Protein AF-A0A3D6A850-F1 (afdb_monomer_lite)

Structure (mmCIF, N/CA/C/O backbone):
data_AF-A0A3D6A850-F1
#
_entry.id   AF-A0A3D6A850-F1
#
loop_
_atom_site.group_PDB
_atom_site.id
_atom_site.type_symbol
_atom_site.label_atom_id
_atom_site.label_alt_id
_atom_site.label_comp_id
_atom_site.label_asym_id
_atom_site.label_entity_id
_atom_site.label_seq_id
_atom_site.pdbx_PDB_ins_code
_atom_site.Cartn_x
_atom_site.Cartn_y
_atom_site.Cartn_z
_atom_site.occupancy
_atom_site.B_iso_or_equiv
_atom_site.auth_seq_id
_atom_site.auth_comp_id
_atom_site.auth_asym_id
_atom_site.auth_atom_id
_atom_site.pdbx_PDB_model_num
ATOM 1 N N . MET A 1 1 ? -71.468 71.130 57.118 1.00 40.91 1 MET A N 1
ATOM 2 C CA . MET A 1 1 ? -71.786 72.558 57.308 1.00 40.91 1 MET A CA 1
ATOM 3 C C . MET A 1 1 ? -70.492 73.243 57.674 1.00 40.91 1 MET A C 1
ATOM 5 O O . MET A 1 1 ? -69.907 72.878 58.685 1.00 40.91 1 MET A O 1
ATOM 9 N N . GLY A 1 2 ? -69.996 74.120 56.802 1.00 54.16 2 GLY A N 1
ATOM 10 C CA . GLY A 1 2 ? -68.868 74.976 57.142 1.00 54.16 2 GLY A CA 1
ATOM 11 C C . GLY A 1 2 ? -69.308 75.897 58.269 1.00 54.16 2 GLY A C 1
ATOM 12 O O . GLY A 1 2 ? -70.121 76.786 58.049 1.00 54.16 2 GLY A O 1
ATOM 13 N N . SER A 1 3 ? -68.825 75.618 59.473 1.00 42.59 3 SER A N 1
ATOM 14 C CA . SER A 1 3 ? -68.778 76.588 60.554 1.00 42.59 3 SER A CA 1
ATOM 15 C C . SER A 1 3 ? -67.308 76.850 60.793 1.00 42.59 3 SER A C 1
ATOM 17 O O . SER A 1 3 ? -66.610 76.104 61.473 1.00 42.59 3 SER A O 1
ATOM 19 N N . GLU A 1 4 ? -66.869 77.884 60.104 1.00 50.19 4 GLU A N 1
ATOM 20 C CA . GLU A 1 4 ? -65.654 78.641 60.294 1.00 50.19 4 GLU A CA 1
ATOM 21 C C . GLU A 1 4 ? -65.335 78.807 61.790 1.00 50.19 4 GLU A C 1
ATOM 23 O O . GLU A 1 4 ? -65.979 79.561 62.517 1.00 50.19 4 GLU A O 1
ATOM 28 N N . LEU A 1 5 ? -64.340 78.052 62.262 1.00 45.56 5 LEU A N 1
ATOM 29 C CA . LEU A 1 5 ? -63.676 78.297 63.537 1.00 45.56 5 LEU A CA 1
ATOM 30 C C . LEU A 1 5 ? -62.722 79.470 63.319 1.00 45.56 5 LEU A C 1
ATOM 32 O O . LEU A 1 5 ? -61.530 79.315 63.061 1.00 45.56 5 LEU A O 1
ATOM 36 N N . GLN A 1 6 ? -63.309 80.664 63.370 1.00 40.97 6 GLN A N 1
ATOM 37 C CA . GLN A 1 6 ? -62.588 81.911 63.522 1.00 40.97 6 GLN A CA 1
ATOM 38 C C . GLN A 1 6 ? -61.826 81.883 64.847 1.00 40.97 6 GLN A C 1
ATOM 40 O O . GLN A 1 6 ? -62.391 81.914 65.939 1.00 40.97 6 GLN A O 1
ATOM 45 N N . LEU A 1 7 ? -60.513 81.786 64.674 1.00 53.72 7 LEU A N 1
ATOM 46 C CA . LEU A 1 7 ? -59.423 82.145 65.565 1.00 53.72 7 LEU A CA 1
ATOM 47 C C . LEU A 1 7 ? -59.835 83.166 66.646 1.00 53.72 7 LEU A C 1
ATOM 49 O O . LEU A 1 7 ? -59.805 84.375 66.431 1.00 53.72 7 LEU A O 1
ATOM 53 N N . THR A 1 8 ? -60.166 82.676 67.838 1.00 43.88 8 THR A N 1
ATOM 54 C CA . THR A 1 8 ? -60.200 83.476 69.063 1.00 43.88 8 THR A CA 1
ATOM 55 C C . THR A 1 8 ? -59.320 82.789 70.094 1.00 43.88 8 THR A C 1
ATOM 57 O O . THR A 1 8 ? -59.530 81.624 70.422 1.00 43.88 8 THR A O 1
ATOM 60 N N . GLY A 1 9 ? -58.289 83.492 70.563 1.00 50.06 9 GLY A N 1
ATOM 61 C CA . GLY A 1 9 ? -57.460 83.004 71.664 1.00 50.06 9 GLY A CA 1
ATOM 62 C C . GLY A 1 9 ? -55.952 83.000 71.432 1.00 50.06 9 GLY A C 1
ATOM 63 O O . GLY A 1 9 ? -55.290 82.070 71.867 1.00 50.06 9 GLY A O 1
ATOM 64 N N . LEU A 1 10 ? -55.371 84.066 70.873 1.00 49.66 10 LEU A N 1
ATOM 65 C CA . LEU A 1 10 ? -53.945 84.389 71.082 1.00 49.66 10 LEU A CA 1
ATOM 66 C C . LEU A 1 10 ? -53.674 84.972 72.496 1.00 49.66 10 LEU A C 1
ATOM 68 O O . LEU A 1 10 ? -52.714 85.709 72.694 1.00 49.66 10 LEU A O 1
ATOM 72 N N . ALA A 1 11 ? -54.526 84.679 73.487 1.00 50.66 11 ALA A N 1
ATOM 73 C CA . ALA A 1 11 ? -54.488 85.306 74.813 1.00 50.66 11 ALA A CA 1
ATOM 74 C C . ALA A 1 11 ? -54.869 84.366 75.979 1.00 50.66 11 ALA A C 1
ATOM 76 O O . ALA A 1 11 ? -55.307 84.828 77.028 1.00 50.66 11 ALA A O 1
ATOM 77 N N . SER A 1 12 ? -54.701 83.051 75.823 1.00 51.03 12 SER A N 1
ATOM 78 C CA . SER A 1 12 ? -54.750 82.102 76.942 1.00 51.03 12 SER A CA 1
ATOM 79 C C . SER A 1 12 ? -53.664 81.058 76.717 1.00 51.03 12 SER A C 1
ATOM 81 O O . SER A 1 12 ? -53.627 80.452 75.649 1.00 51.03 12 SER A O 1
ATOM 83 N N . GLY A 1 13 ? -52.748 80.898 77.677 1.00 58.28 13 GLY A N 1
ATOM 84 C CA . GLY A 1 13 ? -51.623 79.954 77.645 1.00 58.28 13 GLY A CA 1
ATOM 85 C C . GLY A 1 13 ? -52.066 78.494 77.739 1.00 58.28 13 GLY A C 1
ATOM 86 O O . GLY A 1 13 ? -51.650 77.776 78.642 1.00 58.28 13 GLY A O 1
ATOM 87 N N . PHE A 1 14 ? -52.951 78.083 76.837 1.00 64.94 14 PHE A N 1
ATOM 88 C CA . PHE A 1 14 ? -53.458 76.732 76.715 1.00 64.94 14 PHE A CA 1
ATOM 89 C C . PHE A 1 14 ? -52.619 75.997 75.671 1.00 64.94 14 PHE A C 1
ATOM 91 O O . PHE A 1 14 ? -52.611 76.355 74.493 1.00 64.94 14 PHE A O 1
ATOM 98 N N . ASP A 1 15 ? -51.870 75.003 76.133 1.00 70.75 15 ASP A N 1
ATOM 99 C CA . ASP A 1 15 ? -51.063 74.140 75.283 1.00 70.75 15 ASP A CA 1
ATOM 100 C C . ASP A 1 15 ? -51.989 73.178 74.523 1.00 70.75 15 ASP A C 1
ATOM 102 O O . ASP A 1 15 ? -52.638 72.317 75.116 1.00 70.75 15 ASP A O 1
ATOM 106 N N . TRP A 1 16 ? -52.106 73.369 73.208 1.00 73.44 16 TRP A N 1
ATOM 107 C CA . TRP A 1 16 ? -52.966 72.559 72.340 1.00 73.44 16 TRP A CA 1
ATOM 108 C C . TRP A 1 16 ? -52.293 71.267 71.867 1.00 73.44 16 TRP A C 1
ATOM 110 O O . TRP A 1 16 ? -52.997 70.380 71.382 1.00 73.44 16 TRP A O 1
ATOM 120 N N . ALA A 1 17 ? -50.969 71.130 72.022 1.00 76.69 17 ALA A N 1
ATOM 121 C CA . ALA A 1 17 ? -50.258 69.917 71.619 1.00 76.69 17 ALA A CA 1
ATOM 122 C C . ALA A 1 17 ? -50.795 68.663 72.346 1.00 76.69 17 ALA A C 1
ATOM 124 O O . ALA A 1 17 ? -51.176 67.721 71.653 1.00 76.69 17 ALA A O 1
ATOM 125 N N . PRO A 1 18 ? -51.018 68.673 73.680 1.00 80.19 18 PRO A N 1
ATOM 126 C CA . PRO A 1 18 ? -51.623 67.543 74.390 1.00 80.19 18 PRO A CA 1
ATOM 127 C C . PRO A 1 18 ? -53.020 67.137 73.897 1.00 80.19 18 PRO A C 1
ATOM 129 O O . PRO A 1 18 ? -53.372 65.962 73.954 1.00 80.19 18 PRO A O 1
ATOM 132 N N . VAL A 1 19 ? -53.840 68.084 73.428 1.00 79.00 19 VAL A N 1
ATOM 133 C CA . VAL A 1 19 ? -55.208 67.798 72.954 1.00 79.00 19 VAL A CA 1
ATOM 134 C C . VAL A 1 19 ? -55.189 67.215 71.542 1.00 79.00 19 VAL A C 1
ATOM 136 O O . VAL A 1 19 ? -55.928 66.276 71.248 1.00 79.00 19 VAL A O 1
ATOM 139 N N . VAL A 1 20 ? -54.329 67.743 70.669 1.00 82.12 20 VAL A N 1
ATOM 140 C CA . VAL A 1 20 ? -54.124 67.192 69.323 1.00 82.12 20 VAL A CA 1
ATOM 141 C C . VAL A 1 20 ? -53.531 65.786 69.411 1.00 82.12 20 VAL A C 1
ATOM 143 O O . VAL A 1 20 ? -54.023 64.888 68.731 1.00 82.12 20 VAL A O 1
ATOM 146 N N . ASP A 1 21 ? -52.568 65.561 70.307 1.00 83.81 21 ASP A N 1
ATOM 147 C CA . ASP A 1 21 ? -51.996 64.235 70.555 1.00 83.81 21 ASP A CA 1
ATOM 148 C C . ASP A 1 21 ? -53.063 63.236 71.031 1.00 83.81 21 ASP A C 1
ATOM 150 O O . ASP A 1 21 ? -53.112 62.108 70.544 1.00 83.81 21 ASP A O 1
ATOM 154 N N . GLN A 1 22 ? -53.984 63.653 71.909 1.00 82.56 22 GLN A N 1
ATOM 155 C CA . GLN A 1 22 ? -55.111 62.815 72.343 1.00 82.56 22 GLN A CA 1
ATOM 156 C C . GLN A 1 22 ? -56.086 62.471 71.205 1.00 82.56 22 GLN A C 1
ATOM 158 O O . GLN A 1 22 ? -56.602 61.354 71.164 1.00 82.56 22 GLN A O 1
ATOM 163 N N . LEU A 1 23 ? -56.348 63.397 70.275 1.00 83.00 23 LEU A N 1
ATOM 164 C CA . LEU A 1 23 ? -57.218 63.144 69.119 1.00 83.00 23 LEU A CA 1
ATOM 165 C C . LEU A 1 23 ? -56.556 62.224 68.091 1.00 83.00 23 LEU A C 1
ATOM 167 O O . LEU A 1 23 ? -57.212 61.309 67.595 1.00 83.00 23 LEU A O 1
ATOM 171 N N . ILE A 1 24 ? -55.262 62.421 67.820 1.00 83.81 24 ILE A N 1
ATOM 172 C CA . ILE A 1 24 ? -54.478 61.526 66.959 1.00 83.81 24 ILE A CA 1
ATOM 173 C C . ILE A 1 24 ? -54.435 60.120 67.569 1.00 83.81 24 ILE A C 1
ATOM 175 O O . ILE A 1 24 ? -54.598 59.135 66.852 1.00 83.81 24 ILE A O 1
ATOM 179 N N . GLU A 1 25 ? -54.266 60.003 68.887 1.00 86.06 25 GLU A N 1
ATOM 180 C CA . GLU A 1 25 ? -54.277 58.708 69.573 1.00 86.06 25 GLU A CA 1
ATOM 181 C C . GLU A 1 25 ? -55.655 58.028 69.503 1.00 86.06 25 GLU A C 1
ATOM 183 O O . GLU A 1 25 ? -55.746 56.825 69.252 1.00 86.06 25 GLU A O 1
ATOM 188 N N . LEU A 1 26 ? -56.746 58.790 69.635 1.00 85.50 26 LEU A N 1
ATOM 189 C CA . LEU A 1 26 ? -58.104 58.264 69.473 1.00 85.50 26 LEU A CA 1
ATOM 190 C C . LEU A 1 26 ? -58.370 57.793 68.034 1.00 85.50 26 LEU A C 1
ATOM 192 O O . LEU A 1 26 ? -58.963 56.732 67.826 1.00 85.50 26 LEU A O 1
ATOM 196 N N . GLU A 1 27 ? -57.900 58.545 67.037 1.00 84.81 27 GLU A N 1
ATOM 197 C CA . GLU A 1 27 ? -58.012 58.182 65.621 1.00 84.81 27 GLU A CA 1
ATOM 198 C C . GLU A 1 27 ? -57.151 56.953 65.266 1.00 84.81 27 GLU A C 1
ATOM 200 O O . GLU A 1 27 ? -57.485 56.205 64.346 1.00 84.81 27 GLU A O 1
ATOM 205 N N . ARG A 1 28 ? -56.099 56.665 66.047 1.00 91.00 28 ARG A N 1
ATOM 206 C CA . ARG A 1 28 ? -55.267 55.453 65.927 1.00 91.00 28 ARG A CA 1
ATOM 207 C C . ARG A 1 28 ? -55.873 54.200 66.558 1.00 91.00 28 ARG A C 1
ATOM 209 O O . ARG A 1 28 ? -55.383 53.105 66.284 1.00 91.00 28 ARG A O 1
ATOM 216 N N . VAL A 1 29 ? -56.955 54.287 67.336 1.00 90.69 29 VAL A N 1
ATOM 217 C CA . VAL A 1 29 ? -57.593 53.109 67.967 1.00 90.69 29 VAL A CA 1
ATOM 218 C C . VAL A 1 29 ? -57.941 51.995 66.958 1.00 90.69 29 VAL A C 1
ATOM 220 O O . VAL A 1 29 ? -57.603 50.834 67.218 1.00 90.69 29 VAL A O 1
ATOM 223 N N . PRO A 1 30 ? -58.552 52.274 65.787 1.00 90.31 30 PRO A N 1
ATOM 224 C CA . PRO A 1 30 ? -58.810 51.249 64.775 1.00 90.31 30 PRO A CA 1
ATOM 225 C C . PRO A 1 30 ? -57.525 50.654 64.185 1.00 90.31 30 PRO A C 1
ATOM 227 O O . PRO A 1 30 ? -57.480 49.453 63.919 1.00 90.31 30 PRO A O 1
ATOM 230 N N . GLN A 1 31 ? -56.476 51.467 64.012 1.00 90.75 31 GLN A N 1
ATOM 231 C CA . GLN A 1 31 ? -55.170 51.014 63.530 1.00 90.75 31 GLN A CA 1
ATOM 232 C C . GLN A 1 31 ? -54.513 50.066 64.541 1.00 90.75 31 GLN A C 1
ATOM 234 O O . GLN A 1 31 ? -54.082 48.978 64.167 1.00 90.75 31 GLN A O 1
ATOM 239 N N . ASN A 1 32 ? -54.520 50.424 65.827 1.00 91.69 32 ASN A N 1
ATOM 240 C CA . ASN A 1 32 ? -54.008 49.584 66.909 1.00 91.69 32 ASN A CA 1
ATOM 241 C C . ASN A 1 32 ? -54.786 48.261 67.015 1.00 91.69 32 ASN A C 1
ATOM 243 O O . ASN A 1 32 ? -54.182 47.205 67.204 1.00 91.69 32 ASN A O 1
ATOM 247 N N . ARG A 1 33 ? -56.112 48.279 66.805 1.00 94.75 33 ARG A N 1
ATOM 248 C CA . ARG A 1 33 ? -56.927 47.052 66.728 1.00 94.75 33 ARG A CA 1
ATOM 249 C C . ARG A 1 33 ? -56.494 46.148 65.572 1.00 94.75 33 ARG A C 1
ATOM 251 O O . ARG A 1 33 ? -56.332 44.951 65.786 1.00 94.75 33 ARG A O 1
ATOM 258 N N . LEU A 1 34 ? -56.290 46.703 64.374 1.00 95.25 34 LEU A N 1
ATOM 259 C CA . LEU A 1 34 ? -55.830 45.937 63.210 1.00 95.25 34 LEU A CA 1
ATOM 260 C C . LEU A 1 34 ? -54.414 45.379 63.409 1.00 95.25 34 LEU A C 1
ATOM 262 O O . LEU A 1 34 ? -54.156 44.245 63.017 1.00 95.25 34 LEU A O 1
ATOM 266 N N . ILE A 1 35 ? -53.511 46.125 64.057 1.00 94.31 35 ILE A N 1
ATOM 267 C CA . ILE A 1 35 ? -52.168 45.638 64.418 1.00 94.31 35 ILE A CA 1
ATOM 268 C C . ILE A 1 35 ? -52.270 44.461 65.400 1.00 94.31 35 ILE A C 1
ATOM 270 O O . ILE A 1 35 ? -51.630 43.434 65.186 1.00 94.31 35 ILE A O 1
ATOM 274 N N . ALA A 1 36 ? -53.123 44.556 66.423 1.00 94.69 36 ALA A N 1
ATOM 275 C CA . ALA A 1 36 ? -53.349 43.467 67.375 1.00 94.69 36 ALA A CA 1
ATOM 276 C C . ALA A 1 36 ? -54.041 42.242 66.739 1.00 94.69 36 ALA A C 1
ATOM 278 O O . ALA A 1 36 ? -53.776 41.099 67.114 1.00 94.69 36 ALA A O 1
ATOM 279 N N . GLU A 1 37 ? -54.943 42.444 65.774 1.00 95.44 37 GLU A N 1
ATOM 280 C CA . GLU A 1 37 ? -55.523 41.357 64.974 1.00 95.44 37 GLU A CA 1
ATOM 281 C C . GLU A 1 37 ? -54.482 40.697 64.071 1.00 95.44 37 GLU A C 1
ATOM 283 O O . GLU A 1 37 ? -54.436 39.470 64.007 1.00 95.44 37 GLU A O 1
ATOM 288 N N . LYS A 1 38 ? -53.619 41.490 63.428 1.00 95.94 38 LYS A N 1
ATOM 289 C CA . LYS A 1 38 ? -52.502 40.987 62.628 1.00 95.94 38 LYS A CA 1
ATOM 290 C C . LYS A 1 38 ? -51.571 40.127 63.479 1.00 95.94 38 LYS A C 1
ATOM 292 O O . LYS A 1 38 ? -51.321 38.992 63.095 1.00 95.94 38 LYS A O 1
ATOM 297 N N . GLN A 1 39 ? -51.148 40.618 64.643 1.00 96.12 39 GLN A N 1
ATOM 298 C CA . GLN A 1 39 ? -50.286 39.866 65.554 1.00 96.12 39 GLN A CA 1
ATOM 299 C C . GLN A 1 39 ? -50.937 38.541 65.984 1.00 96.12 39 GLN A C 1
ATOM 301 O O . GLN A 1 39 ? -50.320 37.488 65.865 1.00 96.12 39 GLN A O 1
ATOM 306 N N . ARG A 1 40 ? -52.217 38.557 66.388 1.00 96.50 40 ARG A N 1
ATOM 307 C CA . ARG A 1 40 ? -52.945 37.318 66.726 1.00 96.50 40 ARG A CA 1
ATOM 308 C C . ARG A 1 40 ? -53.062 36.352 65.548 1.00 96.50 40 ARG A C 1
ATOM 310 O O . ARG A 1 40 ? -53.097 35.143 65.754 1.00 96.50 40 ARG A O 1
ATOM 317 N N . ASN A 1 41 ? -53.185 36.857 64.323 1.00 96.44 41 ASN A N 1
ATOM 318 C CA . ASN A 1 41 ? -53.214 36.012 63.132 1.00 96.44 41 ASN A CA 1
ATOM 319 C C . ASN A 1 41 ? -51.824 35.446 62.805 1.00 96.44 41 ASN A C 1
ATOM 321 O O . ASN A 1 41 ? -51.748 34.286 62.421 1.00 96.44 41 ASN A O 1
ATOM 325 N N . GLU A 1 42 ? -50.744 36.208 62.994 1.00 95.88 42 GLU A N 1
ATOM 326 C CA . GLU A 1 42 ? -49.362 35.727 62.840 1.00 95.88 42 GLU A CA 1
ATOM 327 C C . GLU A 1 42 ? -49.026 34.631 63.865 1.00 95.88 42 GLU A C 1
ATOM 329 O O . GLU A 1 42 ? -48.483 33.595 63.488 1.00 95.88 42 GLU A O 1
ATOM 334 N N . GLU A 1 43 ? -49.435 34.797 65.127 1.00 96.38 43 GLU A N 1
ATOM 335 C CA . GLU A 1 43 ? -49.321 33.761 66.168 1.00 96.38 43 GLU A CA 1
ATOM 336 C C . GLU A 1 43 ? -50.081 32.484 65.768 1.00 96.38 43 GLU A C 1
ATOM 338 O O . GLU A 1 43 ? -49.517 31.392 65.782 1.00 96.38 43 GLU A O 1
ATOM 343 N N . LYS A 1 44 ? -51.331 32.618 65.297 1.00 96.00 44 LYS A N 1
ATOM 344 C CA . LYS A 1 44 ? -52.118 31.478 64.793 1.00 96.00 44 LYS A CA 1
ATOM 345 C C . LYS A 1 44 ? -51.473 30.789 63.594 1.00 96.00 44 LYS A C 1
ATOM 347 O O . LYS A 1 44 ? -51.556 29.569 63.496 1.00 96.00 44 LYS A O 1
ATOM 352 N N . ILE A 1 45 ? -50.888 31.545 62.665 1.00 96.69 45 ILE A N 1
ATOM 353 C CA . ILE A 1 45 ? -50.180 30.975 61.512 1.00 96.69 45 ILE A CA 1
ATOM 354 C C . ILE A 1 45 ? -48.990 30.149 62.006 1.00 96.69 45 ILE A C 1
ATOM 356 O O . ILE A 1 45 ? -48.865 28.996 61.611 1.00 96.69 45 ILE A O 1
ATOM 360 N N . SER A 1 46 ? -48.191 30.688 62.932 1.00 96.75 46 SER A N 1
ATOM 361 C CA . SER A 1 46 ? -47.055 29.973 63.524 1.00 96.75 46 SER A CA 1
ATOM 362 C C . SER A 1 46 ? -47.476 28.665 64.207 1.00 96.75 46 SER A C 1
ATOM 364 O O . SER A 1 46 ? -46.837 27.630 64.009 1.00 96.75 46 SER A O 1
ATOM 366 N N . ASP A 1 47 ? -48.564 28.684 64.982 1.00 96.88 47 ASP A N 1
ATOM 367 C CA . ASP A 1 47 ? -49.089 27.485 65.648 1.00 96.88 47 ASP A CA 1
ATOM 368 C C . ASP A 1 47 ? -49.596 26.440 64.638 1.00 96.88 47 ASP A C 1
ATOM 370 O O . ASP A 1 47 ? -49.346 25.240 64.789 1.00 96.88 47 ASP A O 1
ATOM 374 N N . LEU A 1 48 ? -50.290 26.883 63.582 1.00 97.69 48 LEU A N 1
ATOM 375 C CA . LEU A 1 48 ? -50.779 26.006 62.516 1.00 97.69 48 LEU A CA 1
ATOM 376 C C . LEU A 1 48 ? -49.637 25.414 61.679 1.00 97.69 48 LEU A C 1
ATOM 378 O O . LEU A 1 48 ? -49.722 24.248 61.292 1.00 97.69 48 LEU A O 1
ATOM 382 N N . ASP A 1 49 ? -48.567 26.168 61.435 1.00 97.38 49 ASP A N 1
ATOM 383 C CA . ASP A 1 49 ? -47.377 25.683 60.731 1.00 97.38 49 ASP A CA 1
ATOM 384 C C . ASP A 1 49 ? -46.629 24.625 61.553 1.00 97.38 49 ASP A C 1
ATOM 386 O O . ASP A 1 49 ? -46.208 23.596 61.012 1.00 97.38 49 ASP A O 1
ATOM 390 N N . LEU A 1 50 ? -46.526 24.817 62.874 1.00 97.69 50 LEU A N 1
ATOM 391 C CA . LEU A 1 50 ? -45.968 23.809 63.777 1.00 97.69 50 LEU A CA 1
ATOM 392 C C . LEU A 1 50 ? -46.806 22.525 63.759 1.00 97.69 50 LEU A C 1
ATOM 394 O O . LEU A 1 50 ? -46.255 21.432 63.604 1.00 97.69 50 LEU A O 1
ATOM 398 N N . LEU A 1 51 ? -48.132 22.652 63.874 1.00 97.62 51 LEU A N 1
ATOM 399 C CA . LEU A 1 51 ? -49.048 21.512 63.809 1.00 97.62 51 LEU A CA 1
ATOM 400 C C . LEU A 1 51 ? -48.932 20.777 62.469 1.00 97.62 51 LEU A C 1
ATOM 402 O O . LEU A 1 51 ? -48.883 19.547 62.443 1.00 97.62 51 LEU A O 1
ATOM 406 N N . LYS A 1 52 ? -48.858 21.517 61.359 1.00 97.69 52 LYS A N 1
ATOM 407 C CA . LYS A 1 52 ? -48.675 20.949 60.022 1.00 97.69 52 LYS A CA 1
ATOM 408 C C . LYS A 1 52 ? -47.384 20.139 59.934 1.00 97.69 52 LYS A C 1
ATOM 410 O O . LYS A 1 52 ? -47.431 18.987 59.519 1.00 97.69 52 LYS A O 1
ATOM 415 N N . SER A 1 53 ? -46.265 20.702 60.386 1.00 97.62 53 SER A N 1
ATOM 416 C CA . SER A 1 53 ? -44.968 20.015 60.400 1.00 97.62 53 SER A CA 1
ATOM 417 C C . SER A 1 53 ? -45.012 18.712 61.210 1.00 97.62 53 SER A C 1
ATOM 419 O O . SER A 1 53 ? -44.556 17.663 60.748 1.00 97.62 53 SER A O 1
ATOM 421 N N . GLN A 1 54 ? -45.637 18.738 62.392 1.00 97.62 54 GLN A N 1
ATOM 422 C CA . GLN A 1 54 ? -45.814 17.543 63.222 1.00 97.62 54 GLN A CA 1
ATOM 423 C C . GLN A 1 54 ? -46.705 16.490 62.552 1.00 97.62 54 GLN A C 1
ATOM 425 O O . GLN A 1 54 ? -46.402 15.297 62.610 1.00 97.62 54 GLN A O 1
ATOM 430 N N . LEU A 1 55 ? -47.784 16.914 61.890 1.00 97.56 55 LEU A N 1
ATOM 431 C CA . LEU A 1 55 ? -48.678 16.011 61.175 1.00 97.56 55 LEU A CA 1
ATOM 432 C C . LEU A 1 55 ? -48.002 15.398 59.943 1.00 97.56 55 LEU A C 1
ATOM 434 O O . LEU A 1 55 ? -48.176 14.209 59.684 1.00 97.56 55 LEU A O 1
ATOM 438 N N . ASP A 1 56 ? -47.192 16.170 59.221 1.00 97.69 56 ASP A N 1
ATOM 439 C CA . ASP A 1 56 ? -46.410 15.685 58.084 1.00 97.69 56 ASP A CA 1
ATOM 440 C C . ASP A 1 56 ? -45.351 14.662 58.533 1.00 97.69 56 ASP A C 1
ATOM 442 O O . ASP A 1 56 ? -45.184 13.617 57.893 1.00 97.69 56 ASP A O 1
ATOM 446 N N . ALA A 1 57 ? -44.697 14.890 59.677 1.00 97.69 57 ALA A N 1
ATOM 447 C CA . ALA A 1 57 ? -43.763 13.936 60.281 1.00 97.69 57 ALA A CA 1
ATOM 448 C C . ALA A 1 57 ? -44.457 12.633 60.722 1.00 97.69 57 ALA A C 1
ATOM 450 O O . ALA A 1 57 ? -43.949 11.532 60.471 1.00 97.69 57 ALA A O 1
ATOM 451 N N . LEU A 1 58 ? -45.646 12.742 61.327 1.00 97.06 58 LEU A N 1
ATOM 452 C CA . LEU A 1 58 ? -46.464 11.589 61.702 1.00 97.06 58 LEU A CA 1
ATOM 453 C C . LEU A 1 58 ? -46.931 10.811 60.467 1.00 97.06 58 LEU A C 1
ATOM 455 O O . LEU A 1 58 ? -46.820 9.588 60.433 1.00 97.06 58 LEU A O 1
ATOM 459 N N . ASN A 1 59 ? -47.417 11.505 59.438 1.00 96.69 59 ASN A N 1
ATOM 460 C CA . ASN A 1 59 ? -47.858 10.900 58.183 1.00 96.69 59 ASN A CA 1
ATOM 461 C C . ASN A 1 59 ? -46.705 10.172 57.479 1.00 96.69 59 ASN A C 1
ATOM 463 O O . ASN A 1 59 ? -46.880 9.058 56.993 1.00 96.69 59 ASN A O 1
ATOM 467 N N . THR A 1 60 ? -45.509 10.765 57.476 1.00 97.06 60 THR A N 1
ATOM 468 C CA . THR A 1 60 ? -44.297 10.144 56.921 1.00 97.06 60 THR A CA 1
ATOM 469 C C . THR A 1 60 ? -43.936 8.865 57.676 1.00 97.06 60 THR A C 1
ATOM 471 O O . THR A 1 60 ? -43.742 7.822 57.055 1.00 97.06 60 THR A O 1
ATOM 474 N N . SER A 1 61 ? -43.928 8.913 59.011 1.00 96.62 61 SER A N 1
ATOM 475 C CA . SER A 1 61 ? -43.668 7.737 59.856 1.00 96.62 61 SER A CA 1
ATOM 476 C C . SER A 1 61 ? -44.729 6.644 59.673 1.00 96.62 61 SER A C 1
ATOM 478 O O . SER A 1 61 ? -44.399 5.466 59.587 1.00 96.62 61 SER A O 1
ATOM 480 N N . SER A 1 62 ? -46.003 7.032 59.565 1.00 95.69 62 SER A N 1
ATOM 481 C CA . SER A 1 62 ? -47.122 6.113 59.335 1.00 95.69 62 SER A CA 1
ATOM 482 C C . SER A 1 62 ? -46.996 5.400 57.988 1.00 95.69 62 SER A C 1
ATOM 484 O O . SER A 1 62 ? -47.110 4.181 57.928 1.00 95.69 62 SER A O 1
ATOM 486 N N . LYS A 1 63 ? -46.670 6.134 56.915 1.00 94.56 63 LYS A N 1
ATOM 487 C CA . LYS A 1 63 ? -46.431 5.548 55.588 1.00 94.56 63 LYS A CA 1
ATOM 488 C C . LYS A 1 63 ? -45.255 4.576 55.584 1.00 94.56 63 LYS A C 1
ATOM 490 O O . LYS A 1 63 ? -45.369 3.516 54.986 1.00 94.56 63 LYS A O 1
ATOM 495 N N . ALA A 1 64 ? -44.164 4.904 56.277 1.00 93.94 64 ALA A N 1
ATOM 496 C CA . ALA A 1 64 ? -43.017 4.004 56.398 1.00 93.94 64 ALA A CA 1
ATOM 497 C C . ALA A 1 64 ? -43.369 2.695 57.135 1.00 93.94 64 ALA A C 1
ATOM 499 O O . ALA A 1 64 ? -42.836 1.643 56.805 1.00 93.94 64 ALA A O 1
ATOM 500 N N . LEU A 1 65 ? -44.285 2.744 58.109 1.00 94.12 65 LEU A N 1
ATOM 501 C CA . LEU A 1 65 ? -44.775 1.565 58.836 1.00 94.12 65 LEU A CA 1
ATOM 502 C C . LEU A 1 65 ? -45.828 0.753 58.070 1.00 94.12 65 LEU A C 1
ATOM 504 O O . LEU A 1 65 ? -46.074 -0.394 58.427 1.00 94.12 65 LEU A O 1
ATOM 508 N N . GLN A 1 66 ? -46.475 1.339 57.062 1.00 94.44 66 GLN A N 1
ATOM 509 C CA . GLN A 1 66 ? -47.436 0.648 56.195 1.00 94.44 66 GLN A CA 1
ATOM 510 C C . GLN A 1 66 ? -46.759 -0.161 55.081 1.00 94.44 66 GLN A C 1
ATOM 512 O O . GLN A 1 66 ? -47.451 -0.865 54.350 1.00 94.44 66 GLN A O 1
ATOM 517 N N . ASP A 1 67 ? -45.436 -0.062 54.946 1.00 91.81 67 ASP A N 1
ATOM 518 C CA . ASP A 1 67 ? -44.675 -0.811 53.955 1.00 91.81 67 ASP A CA 1
ATOM 519 C C . ASP A 1 67 ? -44.636 -2.307 54.312 1.00 91.81 67 ASP A C 1
ATOM 521 O O . ASP A 1 67 ? -44.096 -2.709 55.345 1.00 91.81 67 ASP A O 1
ATOM 525 N N . GLU A 1 68 ? -45.228 -3.144 53.460 1.00 91.19 68 GLU A N 1
ATOM 526 C CA . GLU A 1 68 ? -45.272 -4.596 53.650 1.00 91.19 68 GLU A CA 1
ATOM 527 C C . GLU A 1 68 ? -43.867 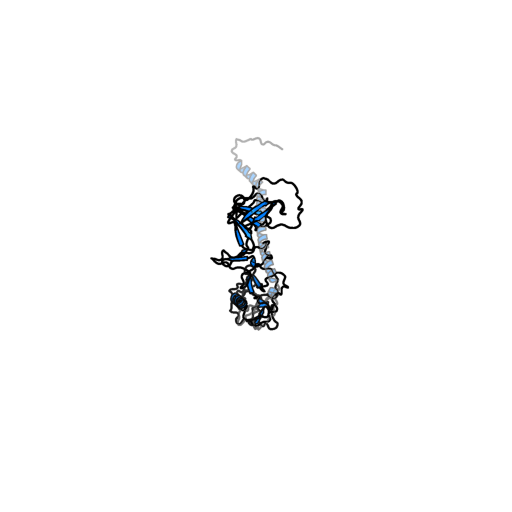-5.220 53.597 1.00 91.19 68 GLU A C 1
ATOM 529 O O . GLU A 1 68 ? -43.585 -6.187 54.319 1.00 91.19 68 GLU A O 1
ATOM 534 N N . ASP A 1 69 ? -42.950 -4.617 52.831 1.00 92.00 69 ASP A N 1
ATOM 535 C CA . ASP A 1 69 ? -41.572 -5.088 52.699 1.00 92.00 69 ASP A CA 1
ATOM 536 C C . ASP A 1 69 ? -40.819 -5.016 54.031 1.00 92.00 69 ASP A C 1
ATOM 538 O O . ASP A 1 69 ? -39.937 -5.840 54.283 1.00 92.00 69 ASP A O 1
ATOM 542 N N . LEU A 1 70 ? -41.203 -4.103 54.932 1.00 90.38 70 LEU A N 1
ATOM 543 C CA . LEU A 1 70 ? -40.638 -4.012 56.280 1.00 90.38 70 LEU A CA 1
ATOM 544 C C . LEU A 1 70 ? -40.874 -5.301 57.078 1.00 90.38 70 LEU A C 1
ATOM 546 O O . LEU A 1 70 ? -39.978 -5.780 57.777 1.00 90.38 70 LEU A O 1
ATOM 550 N N . PHE A 1 71 ? -42.069 -5.882 56.962 1.00 90.56 71 PHE A N 1
ATOM 551 C CA . PHE A 1 71 ? -42.457 -7.095 57.690 1.00 90.56 71 PHE A CA 1
ATOM 552 C C . PHE A 1 71 ? -41.990 -8.370 56.988 1.00 90.56 71 PHE A C 1
ATOM 554 O O . PHE A 1 71 ? -41.826 -9.417 57.619 1.00 90.56 71 PHE A O 1
ATOM 561 N N . GLN A 1 72 ? -41.734 -8.280 55.686 1.00 92.00 72 GLN A N 1
ATOM 562 C CA . GLN A 1 72 ? -41.171 -9.367 54.896 1.00 92.00 72 GLN A CA 1
ATOM 563 C C . GLN A 1 72 ? -39.654 -9.271 54.726 1.00 92.00 72 GLN A C 1
ATOM 565 O O . GLN A 1 72 ? -39.066 -10.138 54.074 1.00 92.00 72 GLN A O 1
ATOM 570 N N . ALA A 1 73 ? -39.004 -8.286 55.349 1.00 90.94 73 ALA A N 1
ATOM 571 C CA . ALA A 1 73 ? -37.566 -8.096 55.291 1.00 90.94 73 ALA A CA 1
ATOM 572 C C . ALA A 1 73 ? -36.818 -9.354 55.757 1.00 90.94 73 ALA A C 1
ATOM 574 O O . ALA A 1 73 ? -37.220 -10.057 56.693 1.00 90.94 73 ALA A O 1
ATOM 575 N N . ARG A 1 74 ? -35.708 -9.653 55.082 1.00 91.19 74 ARG A N 1
ATOM 576 C CA . ARG A 1 74 ? -34.831 -10.788 55.384 1.00 91.19 74 ARG A CA 1
ATOM 577 C C . ARG A 1 74 ? -33.397 -10.295 55.483 1.00 91.19 74 ARG A C 1
ATOM 579 O O . ARG A 1 74 ? -32.994 -9.375 54.778 1.00 91.19 74 ARG A O 1
ATOM 586 N N . LYS A 1 75 ? -32.617 -10.919 56.363 1.00 89.38 75 LYS A N 1
ATOM 587 C CA . LYS A 1 75 ? -31.194 -10.622 56.532 1.00 89.38 75 LYS A CA 1
ATOM 588 C C . LYS A 1 75 ? -30.378 -11.845 56.152 1.00 89.38 75 LYS A C 1
ATOM 590 O O . LYS A 1 75 ? -30.667 -12.947 56.608 1.00 89.38 75 LYS A O 1
ATOM 595 N N . VAL A 1 76 ? -29.342 -11.630 55.351 1.00 88.38 76 VAL A N 1
ATOM 596 C CA . VAL A 1 76 ? -28.349 -12.663 55.059 1.00 88.38 76 VAL A CA 1
ATOM 597 C C . VAL A 1 76 ? -27.448 -12.841 56.284 1.00 88.38 76 VAL A C 1
ATOM 599 O O . VAL A 1 76 ? -26.954 -11.863 56.851 1.00 88.38 76 VAL A O 1
ATOM 602 N N . GLY A 1 77 ? -27.293 -14.092 56.723 1.00 83.94 77 GLY A N 1
ATOM 603 C CA . GLY A 1 77 ? -26.412 -14.478 57.826 1.00 83.94 77 GLY A CA 1
ATOM 604 C C . GLY A 1 77 ? -24.925 -14.408 57.462 1.00 83.94 77 GLY A C 1
ATOM 605 O O . GLY A 1 77 ? -24.545 -13.897 56.410 1.00 83.94 77 GLY A O 1
ATOM 606 N N . ALA A 1 78 ? -24.062 -14.919 58.342 1.00 77.75 78 ALA A N 1
ATOM 607 C CA . ALA A 1 78 ? -22.629 -14.975 58.067 1.00 77.75 78 ALA A CA 1
ATOM 608 C C . ALA A 1 78 ? -22.344 -15.905 56.875 1.00 77.75 78 ALA A C 1
ATOM 610 O O . ALA A 1 78 ? -22.744 -17.066 56.880 1.00 77.75 78 ALA A O 1
ATOM 611 N N . ILE A 1 79 ? -21.632 -15.393 55.870 1.00 78.25 79 ILE A N 1
ATOM 612 C CA . ILE A 1 79 ? -21.157 -16.182 54.730 1.00 78.25 79 ILE A CA 1
ATOM 613 C C . ILE A 1 79 ? -19.823 -16.817 55.144 1.00 78.25 79 ILE A C 1
ATOM 615 O O . ILE A 1 79 ? -18.837 -16.110 55.359 1.00 78.25 79 ILE A O 1
ATOM 619 N N . GLY A 1 80 ? -19.795 -18.141 55.311 1.00 66.50 80 GLY A N 1
ATOM 620 C CA . GLY A 1 80 ? -18.578 -18.881 55.661 1.00 66.50 80 GLY A CA 1
ATOM 621 C C . GLY A 1 80 ? -17.572 -18.892 54.506 1.00 66.50 80 GLY A C 1
ATOM 622 O O . GLY A 1 80 ? -17.959 -19.127 53.368 1.00 66.50 80 GLY A O 1
ATOM 623 N N . ASN A 1 81 ? -16.289 -18.642 54.798 1.00 67.44 81 ASN A N 1
ATOM 624 C CA . ASN A 1 81 ? -15.197 -18.563 53.810 1.00 67.44 81 ASN A CA 1
ATOM 625 C C . ASN A 1 81 ? -15.501 -17.588 52.648 1.00 67.44 81 ASN A C 1
ATOM 627 O O . ASN A 1 81 ? -15.618 -17.954 51.481 1.00 67.44 81 ASN A O 1
ATOM 631 N N . SER A 1 82 ? -15.648 -16.308 52.996 1.00 62.00 82 SER A N 1
ATOM 632 C CA . SER A 1 82 ? -16.070 -15.213 52.117 1.00 62.00 82 SER A CA 1
ATOM 633 C C . SER A 1 82 ? -14.992 -14.767 51.113 1.00 62.00 82 SER A C 1
ATOM 635 O O . SER A 1 82 ? -14.559 -13.611 51.136 1.00 62.00 82 SER A O 1
ATOM 637 N N . SER A 1 83 ? -14.553 -15.640 50.206 1.00 60.06 83 SER A N 1
ATOM 638 C CA . SER A 1 83 ? -13.680 -15.244 49.088 1.00 60.06 83 SER A CA 1
ATOM 639 C C . SER A 1 83 ? -14.469 -14.456 48.031 1.00 60.06 83 SER A C 1
ATOM 641 O O . SER A 1 83 ? -14.706 -14.929 46.926 1.00 60.06 83 SER A O 1
ATOM 643 N N . GLY A 1 84 ? -14.902 -13.242 48.385 1.00 73.31 84 GLY A N 1
ATOM 644 C CA . GLY A 1 84 ? -15.497 -12.268 47.464 1.00 73.31 84 GLY A CA 1
ATOM 645 C C . GLY A 1 84 ? -16.999 -12.404 47.193 1.00 73.31 84 GLY A C 1
ATOM 646 O O . GLY A 1 84 ? -17.520 -11.651 46.373 1.00 73.31 84 GLY A O 1
ATOM 647 N N . LEU A 1 85 ? -17.714 -13.311 47.869 1.00 81.12 85 LEU A N 1
ATOM 648 C CA . LEU A 1 85 ? -19.169 -13.439 47.731 1.00 81.12 85 LEU A CA 1
ATOM 649 C C . LEU A 1 85 ? -19.903 -12.446 48.646 1.00 81.12 85 LEU A C 1
ATOM 651 O O . LEU A 1 85 ? -19.700 -12.440 49.860 1.00 81.12 85 LEU A O 1
ATOM 655 N N . VAL A 1 86 ? -20.795 -11.646 48.062 1.00 85.56 86 VAL A N 1
ATOM 656 C CA . VAL A 1 86 ? -21.742 -10.785 48.783 1.00 85.56 86 VAL A CA 1
ATOM 657 C C . VAL A 1 86 ? -23.148 -11.230 48.411 1.00 85.56 86 VAL A C 1
ATOM 659 O O . VAL A 1 86 ? -23.463 -11.353 47.230 1.00 85.56 86 VAL A O 1
ATOM 662 N N . ALA A 1 87 ? -23.993 -11.456 49.412 1.00 85.94 87 ALA A N 1
ATOM 663 C CA . ALA A 1 87 ? -25.399 -11.770 49.211 1.00 85.94 87 ALA A CA 1
ATOM 664 C C . ALA A 1 87 ? -26.275 -10.741 49.930 1.00 85.94 87 ALA A C 1
ATOM 666 O O . ALA A 1 87 ? -26.001 -10.339 51.062 1.00 85.94 87 ALA A O 1
ATOM 667 N N . THR A 1 88 ? -27.345 -10.327 49.258 1.00 90.12 88 THR A N 1
ATOM 668 C CA . THR A 1 88 ? -28.411 -9.481 49.795 1.00 90.12 88 THR A CA 1
ATOM 669 C C . THR A 1 88 ? -29.735 -10.221 49.639 1.00 90.12 88 THR A C 1
ATOM 671 O O . THR A 1 88 ? -29.907 -11.017 48.717 1.00 90.12 88 THR A O 1
ATOM 674 N N . ALA A 1 89 ? -30.665 -10.000 50.564 1.00 91.12 89 ALA A N 1
ATOM 675 C CA . ALA A 1 89 ? -31.983 -10.616 50.522 1.00 91.12 89 ALA A CA 1
ATOM 676 C C . ALA A 1 89 ? -33.040 -9.520 50.407 1.00 91.12 89 ALA A C 1
ATOM 678 O O . ALA A 1 89 ? -33.063 -8.595 51.217 1.00 91.12 89 ALA A O 1
ATOM 679 N N . ASN A 1 90 ? -33.905 -9.638 49.402 1.00 92.31 90 ASN A N 1
ATOM 680 C CA . ASN A 1 90 ? -35.075 -8.778 49.270 1.00 92.31 90 ASN A CA 1
ATOM 681 C C . ASN A 1 90 ? -36.188 -9.237 50.223 1.00 92.31 90 ASN A C 1
ATOM 683 O O . ASN A 1 90 ? -36.167 -10.363 50.738 1.00 92.31 90 ASN A O 1
ATOM 687 N N . ALA A 1 91 ? -37.173 -8.367 50.436 1.00 90.50 91 ALA A N 1
ATOM 688 C CA . ALA A 1 91 ? -38.383 -8.724 51.156 1.00 90.50 91 ALA A CA 1
ATOM 689 C C . ALA A 1 91 ? -39.070 -9.932 50.493 1.00 90.50 91 ALA A C 1
ATOM 691 O O . ALA A 1 91 ? -39.142 -10.037 49.270 1.00 90.50 91 ALA A O 1
ATOM 692 N N . GLY A 1 92 ? -39.498 -10.898 51.306 1.00 88.94 92 GLY A N 1
ATOM 693 C CA . GLY A 1 92 ? -40.136 -12.127 50.825 1.00 88.94 92 GLY A CA 1
ATOM 694 C C . GLY A 1 92 ? -39.175 -13.204 50.304 1.00 88.94 92 GLY A C 1
ATOM 695 O O . GLY A 1 92 ? -39.640 -14.246 49.844 1.00 88.94 92 GLY A O 1
ATOM 696 N N . ALA A 1 93 ? -37.852 -13.014 50.402 1.00 90.94 93 ALA A N 1
ATOM 697 C CA . ALA A 1 93 ? -36.890 -14.068 50.081 1.00 90.94 93 ALA A CA 1
ATOM 698 C C . ALA A 1 93 ? -37.096 -15.321 50.960 1.00 90.94 93 ALA A C 1
ATOM 700 O O . ALA A 1 93 ? -37.446 -15.235 52.144 1.00 90.94 93 ALA A O 1
ATOM 701 N N . ILE A 1 94 ? -36.860 -16.497 50.370 1.00 90.00 94 ILE A N 1
ATOM 702 C CA . ILE A 1 94 ? -37.007 -17.793 51.044 1.00 90.00 94 ILE A CA 1
ATOM 703 C C . ILE A 1 94 ? -35.985 -17.896 52.182 1.00 90.00 94 ILE A C 1
ATOM 705 O O . ILE A 1 94 ? -34.803 -17.606 52.007 1.00 90.00 94 ILE A O 1
ATOM 709 N N . THR A 1 95 ? -36.444 -18.329 53.354 1.00 90.19 95 THR A N 1
ATOM 710 C CA . THR A 1 95 ? -35.595 -18.559 54.526 1.00 90.19 95 THR A CA 1
ATOM 711 C C . THR A 1 95 ? -35.006 -19.964 54.503 1.00 90.19 95 THR A C 1
ATOM 713 O O . THR A 1 95 ? -35.755 -20.936 54.410 1.00 90.19 95 THR A O 1
ATOM 716 N N . GLY A 1 96 ? -33.688 -20.077 54.651 1.00 88.62 96 GLY A N 1
ATOM 717 C CA . GLY A 1 96 ? -32.991 -21.358 54.733 1.00 88.62 96 GLY A CA 1
ATOM 718 C C . GLY A 1 96 ? -31.475 -21.190 54.760 1.00 88.62 96 GLY A C 1
ATOM 719 O O . GLY A 1 96 ? -30.963 -20.078 54.614 1.00 88.62 96 GLY A O 1
ATOM 720 N N . GLU A 1 97 ? -30.773 -22.304 54.950 1.00 88.19 97 GLU A N 1
ATOM 721 C CA . GLU A 1 97 ? -29.328 -22.386 54.737 1.00 88.19 97 GLU A CA 1
ATOM 722 C C . GLU A 1 97 ? -29.059 -22.793 53.286 1.00 88.19 97 GLU A C 1
ATOM 724 O O . GLU A 1 97 ? -29.693 -23.710 52.763 1.00 88.19 97 GLU A O 1
ATOM 729 N N . PHE A 1 98 ? -28.136 -22.088 52.631 1.00 86.62 98 PHE A N 1
ATOM 730 C CA . PHE A 1 98 ? -27.786 -22.311 51.231 1.00 86.62 98 PHE A CA 1
ATOM 731 C C . PHE A 1 98 ? -26.291 -22.602 51.121 1.00 86.62 98 PHE A C 1
ATOM 733 O O . PHE A 1 98 ? -25.465 -21.779 51.516 1.00 86.62 98 PHE A O 1
ATOM 740 N N . GLU A 1 99 ? -25.951 -23.762 50.564 1.00 87.12 99 GLU A N 1
ATOM 741 C CA . GLU A 1 99 ? -24.577 -24.138 50.234 1.00 87.12 99 GLU A CA 1
ATOM 742 C C . GLU A 1 99 ? -24.279 -23.743 48.781 1.00 87.12 99 GLU A C 1
ATOM 744 O O . GLU A 1 99 ? -25.023 -24.096 47.866 1.00 87.12 99 GLU A O 1
ATOM 749 N N . ILE A 1 100 ? -23.214 -22.965 48.570 1.00 82.62 100 ILE A N 1
ATOM 750 C CA . ILE A 1 100 ? -22.845 -22.417 47.259 1.00 82.62 100 ILE A CA 1
ATOM 751 C C . ILE A 1 100 ? -21.392 -22.806 46.962 1.00 82.62 100 ILE A C 1
ATOM 753 O O . ILE A 1 100 ? -20.481 -22.331 47.638 1.00 82.62 100 ILE A O 1
ATOM 757 N N . SER A 1 101 ? -21.179 -23.634 45.932 1.00 84.62 101 SER A N 1
ATOM 758 C CA . SER A 1 101 ? -19.854 -23.899 45.348 1.00 84.62 101 SER A CA 1
ATOM 759 C C . SER A 1 101 ? -19.656 -23.018 44.116 1.00 84.62 101 SER A C 1
ATOM 761 O O . SER A 1 101 ? -20.470 -23.046 43.191 1.00 84.62 101 SER A O 1
ATOM 763 N N . VAL A 1 102 ? -18.589 -22.217 44.100 1.00 83.19 102 VAL A N 1
ATOM 764 C CA . VAL A 1 102 ? -18.226 -21.386 42.945 1.00 83.19 102 VAL A CA 1
ATOM 765 C C . VAL A 1 102 ? -17.128 -22.096 42.161 1.00 83.19 102 VAL A C 1
ATOM 767 O O . VAL A 1 102 ? -15.956 -22.003 42.512 1.00 83.19 102 VAL A O 1
ATOM 770 N N . GLU A 1 103 ? -17.508 -22.783 41.085 1.00 84.38 103 GLU A N 1
ATOM 771 C CA . GLU A 1 103 ? -16.561 -23.498 40.214 1.00 84.38 103 GLU A CA 1
ATOM 772 C C . GLU A 1 103 ? -15.731 -22.537 39.344 1.00 84.38 103 GLU A C 1
ATOM 774 O O . GLU A 1 103 ? -14.524 -22.697 39.173 1.00 84.38 103 GLU A O 1
ATOM 779 N N . SER A 1 104 ? -16.372 -21.504 38.790 1.00 82.75 104 SER A N 1
ATOM 780 C CA . SER A 1 104 ? -15.717 -20.490 37.960 1.00 82.75 104 SER A CA 1
ATOM 781 C C . SER A 1 104 ? -16.494 -19.179 37.975 1.00 82.75 104 SER A C 1
ATOM 783 O O . SER A 1 104 ? -17.724 -19.186 37.886 1.00 82.75 104 SER A O 1
ATOM 785 N N . LEU A 1 105 ? -15.788 -18.049 38.024 1.00 84.44 105 LEU A N 1
ATOM 786 C CA . LEU A 1 105 ? -16.404 -16.735 37.849 1.00 84.44 105 LEU A CA 1
ATOM 787 C C . LEU A 1 105 ? -16.796 -16.527 36.383 1.00 84.44 105 LEU A C 1
ATOM 789 O O . LEU A 1 105 ? -16.034 -16.868 35.478 1.00 84.44 105 LEU A O 1
ATOM 793 N N . ALA A 1 106 ? -17.966 -15.929 36.152 1.00 81.81 106 ALA A N 1
ATOM 794 C CA . ALA A 1 106 ? -18.372 -15.525 34.813 1.00 81.81 106 ALA A CA 1
ATOM 795 C C . ALA A 1 106 ? -17.373 -14.493 34.268 1.00 81.81 106 ALA A C 1
ATOM 797 O O . ALA A 1 106 ? -17.206 -13.409 34.831 1.00 81.81 106 ALA A O 1
ATOM 798 N N . THR A 1 107 ? -16.699 -14.835 33.175 1.00 83.19 107 THR A N 1
ATOM 799 C CA . THR A 1 107 ? -15.804 -13.924 32.465 1.00 83.19 107 THR A CA 1
ATOM 800 C C . THR A 1 107 ? -16.568 -13.224 31.347 1.00 83.19 107 THR A C 1
ATOM 802 O O . THR A 1 107 ? -17.490 -13.779 30.748 1.00 83.19 107 THR A O 1
ATOM 805 N N . LYS A 1 108 ? -16.204 -11.974 31.051 1.00 73.56 108 LYS A N 1
ATOM 806 C CA . LYS A 1 108 ? -16.665 -11.323 29.822 1.00 73.56 108 LYS A CA 1
ATOM 807 C C . LYS A 1 108 ? -15.905 -11.936 28.649 1.00 73.56 108 LYS A C 1
ATOM 809 O O . LYS A 1 108 ? -14.681 -12.038 28.701 1.00 73.56 108 LYS A O 1
ATOM 814 N N . THR A 1 109 ? -16.611 -12.309 27.584 1.00 55.38 109 THR A N 1
ATOM 815 C CA . THR A 1 109 ? -15.967 -12.600 26.301 1.00 55.38 109 THR A CA 1
ATOM 816 C C . THR A 1 109 ? -15.500 -11.280 25.699 1.00 55.38 109 THR A C 1
ATOM 818 O O . THR A 1 109 ? -16.293 -10.535 25.129 1.00 55.38 109 THR A O 1
ATOM 821 N N . GLU A 1 110 ? -14.217 -10.968 25.853 1.00 52.88 110 GLU A N 1
ATOM 822 C CA . GLU A 1 110 ? -13.586 -9.866 25.133 1.00 52.88 110 GLU A CA 1
ATOM 823 C C . GLU A 1 110 ? -12.916 -10.398 23.866 1.00 52.88 110 GLU A C 1
ATOM 825 O O . GLU A 1 110 ? -11.993 -11.209 23.921 1.00 52.88 110 GLU A O 1
ATOM 830 N N . MET A 1 111 ? -13.379 -9.920 22.711 1.00 45.41 111 MET A N 1
ATOM 831 C CA . MET A 1 111 ? -12.668 -10.049 21.443 1.00 45.41 111 MET A CA 1
ATOM 832 C C . MET A 1 111 ? -12.095 -8.673 21.103 1.00 45.41 111 MET A C 1
ATOM 834 O O . MET A 1 111 ? -12.721 -7.870 20.416 1.00 45.41 111 MET A O 1
ATOM 838 N N . SER A 1 112 ? -10.926 -8.368 21.662 1.00 51.00 112 SER A N 1
ATOM 839 C CA . SER A 1 112 ? -10.241 -7.088 21.484 1.00 51.00 112 SER A CA 1
ATOM 840 C C . SER A 1 112 ? -8.895 -7.287 20.788 1.00 51.00 112 SER A C 1
ATOM 842 O O . SER A 1 112 ? -8.166 -8.254 21.016 1.00 51.00 112 SER A O 1
ATOM 844 N N . SER A 1 113 ? -8.536 -6.337 19.923 1.00 48.97 113 SER A N 1
ATOM 845 C CA . SER A 1 113 ? -7.234 -6.325 19.244 1.00 48.97 113 SER A CA 1
ATOM 846 C C . SER A 1 113 ? -6.053 -6.086 20.200 1.00 48.97 113 SER A C 1
ATOM 848 O O . SER A 1 113 ? -4.915 -6.087 19.746 1.00 48.97 113 SER A O 1
ATOM 850 N N . SER A 1 114 ? -6.284 -5.881 21.499 1.00 47.06 114 SER A N 1
ATOM 851 C CA . SER A 1 114 ? -5.233 -5.660 22.499 1.00 47.06 114 SER A CA 1
ATOM 852 C C . SER A 1 114 ? -4.465 -6.930 22.872 1.00 47.06 114 SER A C 1
ATOM 854 O O . SER A 1 114 ? -3.337 -6.818 23.333 1.00 47.06 114 SER A O 1
ATOM 856 N N . ASN A 1 115 ? -5.031 -8.122 22.629 1.00 43.66 115 ASN A N 1
ATOM 857 C CA . ASN A 1 115 ? -4.313 -9.401 22.756 1.00 43.66 115 ASN A CA 1
ATOM 858 C C . ASN A 1 115 ? -3.782 -9.936 21.417 1.00 43.66 115 ASN A C 1
ATOM 860 O O . ASN A 1 115 ? -3.176 -11.006 21.363 1.00 43.66 115 ASN A O 1
ATOM 864 N N . ARG A 1 116 ? -3.975 -9.185 20.324 1.00 48.06 116 ARG A N 1
ATOM 865 C CA . ARG A 1 116 ? -3.141 -9.354 19.138 1.00 48.06 116 ARG A CA 1
ATOM 866 C C . ARG A 1 116 ? -1.844 -8.630 19.469 1.00 48.06 116 ARG A C 1
ATOM 868 O O . ARG A 1 116 ? -1.868 -7.429 19.733 1.00 48.06 116 ARG A O 1
ATOM 875 N N . SER A 1 117 ? -0.718 -9.347 19.459 1.00 43.88 117 SER A N 1
ATOM 876 C CA . SER A 1 117 ? 0.581 -8.687 19.307 1.00 43.88 117 SER A CA 1
ATOM 877 C C . SER A 1 117 ? 0.425 -7.652 18.199 1.00 43.88 117 SER A C 1
ATOM 879 O O . SER A 1 117 ? -0.255 -7.940 17.217 1.00 43.88 117 SER A O 1
ATOM 881 N N . SER A 1 118 ? 0.929 -6.440 18.405 1.00 44.03 118 SER A N 1
ATOM 882 C CA . SER A 1 118 ? 0.806 -5.277 17.524 1.00 44.03 118 SER A CA 1
ATOM 883 C C . SER A 1 118 ? 1.152 -5.599 16.063 1.00 44.03 118 SER A C 1
ATOM 885 O O . SER A 1 118 ? 2.228 -5.292 15.571 1.00 44.03 118 SER A O 1
ATOM 887 N N . LYS A 1 119 ? 0.215 -6.226 15.362 1.00 48.34 119 LYS A N 1
ATOM 888 C CA . LYS A 1 119 ? 0.211 -6.542 13.942 1.00 48.34 119 LYS A CA 1
ATOM 889 C C . LYS A 1 119 ? -1.090 -5.955 13.453 1.00 48.34 119 LYS A C 1
ATOM 891 O O . LYS A 1 119 ? -2.158 -6.563 13.517 1.00 48.34 119 LYS A O 1
ATOM 896 N N . LYS A 1 120 ? -0.967 -4.664 13.162 1.00 46.41 120 LYS A N 1
ATOM 897 C CA . LYS A 1 120 ? -1.999 -3.768 12.659 1.00 46.41 120 LYS A CA 1
ATOM 898 C C . LYS A 1 120 ? -2.739 -4.493 11.534 1.00 46.41 120 LYS A C 1
ATOM 900 O O . LYS A 1 120 ? -2.125 -4.799 10.528 1.00 46.41 120 LYS A O 1
ATOM 905 N N . LEU A 1 121 ? -4.025 -4.789 11.686 1.00 47.91 121 LEU A N 1
ATOM 906 C CA . LEU A 1 121 ? -4.842 -5.140 10.525 1.00 47.91 121 LEU A CA 1
ATOM 907 C C . LEU A 1 121 ? -5.002 -3.856 9.702 1.00 47.91 121 LEU A C 1
ATOM 909 O O . LEU A 1 121 ? -5.595 -2.899 10.195 1.00 47.91 121 LEU A O 1
ATOM 913 N N . GLY A 1 122 ? -4.432 -3.821 8.495 1.00 57.34 122 GLY A N 1
ATOM 914 C CA . GLY A 1 122 ? -4.590 -2.701 7.557 1.00 57.34 122 GLY A CA 1
ATOM 915 C C . GLY A 1 122 ? -3.547 -1.580 7.645 1.00 57.34 122 GLY A C 1
ATOM 916 O O . GLY A 1 122 ? -3.839 -0.462 7.232 1.00 57.34 122 GLY A O 1
ATOM 917 N N . GLY A 1 123 ? -2.354 -1.837 8.192 1.00 64.25 123 GLY A N 1
ATOM 918 C CA . GLY A 1 123 ? -1.186 -0.999 7.881 1.00 64.25 123 GLY A CA 1
ATOM 919 C C . GLY A 1 123 ? -0.551 -1.458 6.567 1.00 64.25 123 GLY A C 1
ATOM 920 O O . GLY A 1 123 ? -0.601 -2.654 6.290 1.00 64.25 123 GLY A O 1
ATOM 921 N N . GLY A 1 124 ? 0.041 -0.537 5.797 1.00 75.81 124 GLY A N 1
ATOM 922 C CA . GLY A 1 124 ? 0.803 -0.898 4.596 1.00 75.81 124 GLY A CA 1
ATOM 923 C C . GLY A 1 124 ? 1.932 -1.879 4.917 1.00 75.81 124 GLY A C 1
ATOM 924 O O . GLY A 1 124 ? 2.432 -1.909 6.050 1.00 75.81 124 GLY A O 1
ATOM 925 N N . ILE A 1 125 ? 2.300 -2.704 3.943 1.00 86.81 125 ILE A N 1
ATOM 926 C CA . ILE A 1 125 ? 3.339 -3.718 4.109 1.00 86.81 125 ILE A CA 1
ATOM 927 C C . ILE A 1 125 ? 4.722 -3.048 4.161 1.00 86.81 125 ILE A C 1
ATOM 929 O O . ILE A 1 125 ? 5.062 -2.201 3.336 1.00 86.81 125 ILE A O 1
ATOM 933 N N . ASP A 1 126 ? 5.533 -3.432 5.148 1.00 89.00 126 ASP A N 1
ATOM 934 C CA . ASP A 1 126 ? 6.961 -3.111 5.191 1.00 89.00 126 ASP A CA 1
ATOM 935 C C . ASP A 1 126 ? 7.738 -4.326 4.659 1.00 89.00 126 ASP A C 1
ATOM 937 O O . ASP A 1 126 ? 7.736 -5.373 5.318 1.00 89.00 126 ASP A O 1
ATOM 941 N N . PRO A 1 127 ? 8.385 -4.234 3.482 1.00 88.94 127 PRO A N 1
ATOM 942 C CA . PRO A 1 127 ? 9.065 -5.373 2.879 1.00 88.94 127 PRO A CA 1
ATOM 943 C C . PRO A 1 127 ? 10.280 -5.836 3.698 1.00 88.94 127 PRO A C 1
ATOM 945 O O . PRO A 1 127 ? 10.686 -6.991 3.592 1.00 88.94 127 PRO A O 1
ATOM 948 N N . THR A 1 128 ? 10.826 -4.989 4.577 1.00 92.12 128 THR A N 1
ATOM 949 C CA . THR A 1 128 ? 11.958 -5.343 5.451 1.00 92.12 128 THR A CA 1
ATOM 950 C C . THR A 1 128 ? 11.540 -6.160 6.678 1.00 92.12 128 THR A C 1
ATOM 952 O O . THR A 1 128 ? 12.379 -6.635 7.445 1.00 92.12 128 THR A O 1
ATOM 955 N N . GLN A 1 129 ? 10.236 -6.350 6.887 1.00 91.38 129 GLN A N 1
ATOM 956 C CA . GLN A 1 129 ? 9.703 -7.128 7.994 1.00 91.38 129 GLN A CA 1
ATOM 957 C C . GLN A 1 129 ? 9.674 -8.628 7.664 1.00 91.38 129 GLN A C 1
ATOM 959 O O . GLN A 1 129 ? 9.441 -9.030 6.524 1.00 91.38 129 GLN A O 1
ATOM 964 N N . SER A 1 130 ? 9.871 -9.477 8.681 1.00 93.31 130 SER A N 1
ATOM 965 C CA . SER A 1 130 ? 9.784 -10.928 8.498 1.00 93.31 130 SER A CA 1
ATOM 966 C C . SER A 1 130 ? 8.378 -11.397 8.117 1.00 93.31 130 SER A C 1
ATOM 968 O O . SER A 1 130 ? 7.387 -10.845 8.604 1.00 93.31 130 SER A O 1
ATOM 970 N N . LEU A 1 131 ? 8.279 -12.456 7.306 1.00 91.94 131 LEU A N 1
ATOM 971 C CA . LEU A 1 131 ? 7.006 -12.992 6.801 1.00 91.94 131 LEU A CA 1
ATOM 972 C C . LEU A 1 131 ? 6.013 -13.320 7.925 1.00 91.94 131 LEU A C 1
ATOM 974 O O . LEU A 1 131 ? 4.832 -12.986 7.838 1.00 91.94 131 LEU A O 1
ATOM 978 N N . GLN A 1 132 ? 6.491 -13.904 9.030 1.00 90.81 132 GLN A N 1
ATOM 979 C CA . GLN A 1 132 ? 5.664 -14.185 10.212 1.00 90.81 132 GLN A CA 1
ATOM 980 C C . GLN A 1 132 ? 5.078 -12.925 10.860 1.00 90.81 132 GLN A C 1
ATOM 982 O O . GLN A 1 132 ? 4.118 -13.016 11.630 1.00 90.81 132 GLN A O 1
ATOM 987 N N . ASN A 1 133 ? 5.689 -11.761 10.635 1.00 89.31 133 ASN A N 1
ATOM 988 C CA . ASN A 1 133 ? 5.357 -10.500 11.282 1.00 89.31 133 ASN A CA 1
ATOM 989 C C . ASN A 1 133 ? 4.568 -9.523 10.416 1.00 89.31 133 ASN A C 1
ATOM 991 O O . ASN A 1 133 ? 4.081 -8.533 10.964 1.00 89.31 133 ASN A O 1
ATOM 995 N N . LEU A 1 134 ? 4.363 -9.845 9.140 1.00 88.00 134 LEU A N 1
ATOM 996 C CA . LEU A 1 134 ? 3.571 -9.026 8.237 1.00 88.00 134 LEU A CA 1
ATOM 997 C C . LEU A 1 134 ? 2.133 -8.801 8.760 1.00 88.00 134 LEU A C 1
ATOM 999 O O . LEU A 1 134 ? 1.539 -9.699 9.372 1.00 88.00 134 LEU A O 1
ATOM 1003 N N . PRO A 1 135 ? 1.546 -7.615 8.507 1.00 85.12 135 PRO A N 1
ATOM 1004 C CA . PRO A 1 135 ? 0.203 -7.220 8.952 1.00 85.12 135 PRO A CA 1
ATOM 1005 C C . PRO A 1 135 ? -0.946 -7.888 8.162 1.00 85.12 135 PRO A C 1
ATOM 1007 O O . PRO A 1 135 ? -1.923 -7.244 7.783 1.00 85.12 135 PRO A O 1
ATOM 1010 N N . LEU A 1 136 ? -0.854 -9.194 7.903 1.00 84.81 136 LEU A N 1
ATOM 1011 C CA . LEU A 1 136 ? -1.787 -9.924 7.041 1.00 84.81 136 LEU A CA 1
ATOM 1012 C C . LEU A 1 136 ? -3.019 -10.438 7.797 1.00 84.81 136 LEU A C 1
ATOM 1014 O O . LEU A 1 136 ? -2.976 -10.742 8.992 1.00 84.81 136 LEU A O 1
ATOM 1018 N N . HIS A 1 137 ? -4.131 -10.590 7.069 1.00 80.69 137 HIS A N 1
ATOM 1019 C CA . HIS A 1 137 ? -5.345 -11.221 7.597 1.00 80.69 137 HIS A CA 1
ATOM 1020 C C . HIS A 1 137 ? -5.123 -12.710 7.906 1.00 80.69 137 HIS A C 1
ATOM 1022 O O . HIS A 1 137 ? -5.569 -13.208 8.941 1.00 80.69 137 HIS A O 1
ATOM 1028 N N . THR A 1 138 ? -4.416 -13.403 7.014 1.00 86.94 138 THR A N 1
ATOM 1029 C CA . THR A 1 138 ? -4.069 -14.821 7.130 1.00 86.94 138 THR A CA 1
ATOM 1030 C C . THR A 1 138 ? -2.552 -14.931 7.231 1.00 86.94 138 THR A C 1
ATOM 1032 O O . THR A 1 138 ? -1.847 -14.374 6.394 1.00 86.94 138 THR A O 1
ATOM 1035 N N . ALA A 1 139 ? -2.047 -15.626 8.253 1.00 89.94 139 ALA A N 1
ATOM 1036 C CA . ALA A 1 139 ? -0.611 -15.849 8.403 1.00 89.94 139 ALA A CA 1
ATOM 1037 C C . ALA A 1 139 ? -0.076 -16.719 7.256 1.00 89.94 139 ALA A C 1
ATOM 1039 O O . ALA A 1 139 ? -0.748 -17.666 6.837 1.00 89.94 139 ALA A O 1
ATOM 1040 N N . ILE A 1 140 ? 1.129 -16.403 6.779 1.00 93.62 140 ILE A N 1
ATOM 1041 C CA . ILE A 1 140 ? 1.832 -17.211 5.779 1.00 93.62 140 ILE A CA 1
ATOM 1042 C C . ILE A 1 140 ? 2.275 -18.530 6.425 1.00 93.62 140 ILE A C 1
ATOM 1044 O O . ILE A 1 140 ? 2.742 -18.538 7.565 1.00 93.62 140 ILE A O 1
ATOM 1048 N N . THR A 1 141 ? 2.129 -19.635 5.701 1.00 95.75 141 THR A N 1
ATOM 1049 C CA . THR A 1 141 ? 2.641 -20.955 6.070 1.00 95.75 141 THR A CA 1
ATOM 1050 C C . THR A 1 141 ? 3.907 -21.277 5.291 1.00 95.75 141 THR A C 1
ATOM 1052 O O . THR A 1 141 ? 4.065 -20.884 4.133 1.00 95.75 141 THR A O 1
ATOM 1055 N N . GLU A 1 142 ? 4.803 -22.021 5.929 1.00 96.19 142 GLU A N 1
ATOM 1056 C CA . GLU A 1 142 ? 5.959 -22.624 5.265 1.00 96.19 142 GLU A CA 1
ATOM 1057 C C . GLU A 1 142 ? 5.510 -23.627 4.195 1.00 96.19 142 GLU A C 1
ATOM 1059 O O . GLU A 1 142 ? 4.365 -24.093 4.192 1.00 96.19 142 GLU A O 1
ATOM 1064 N N . GLY A 1 143 ? 6.427 -23.953 3.290 1.00 94.25 143 GLY A N 1
ATOM 1065 C CA . GLY A 1 143 ? 6.197 -24.870 2.182 1.00 94.25 143 GLY A CA 1
ATOM 1066 C C . GLY A 1 143 ? 6.390 -24.208 0.826 1.00 94.25 143 GLY A C 1
ATOM 1067 O O . GLY A 1 143 ? 6.966 -23.128 0.699 1.00 94.25 143 GLY A O 1
ATOM 1068 N N . THR A 1 144 ? 5.893 -24.875 -0.205 1.00 92.88 144 THR A N 1
ATOM 1069 C CA . THR A 1 144 ? 6.132 -24.510 -1.598 1.00 92.88 144 THR A CA 1
ATOM 1070 C C . THR A 1 144 ? 4.975 -23.732 -2.205 1.00 92.88 144 THR A C 1
ATOM 1072 O O . THR A 1 144 ? 3.813 -24.020 -1.912 1.00 92.88 144 THR A O 1
ATOM 1075 N N . PHE A 1 145 ? 5.288 -22.787 -3.083 1.00 91.88 145 PHE A N 1
ATOM 1076 C CA . PHE A 1 145 ? 4.326 -22.116 -3.954 1.00 91.88 145 PHE A CA 1
ATOM 1077 C C . PHE A 1 145 ? 4.888 -22.016 -5.372 1.00 91.88 145 PHE A C 1
ATOM 1079 O O . PHE A 1 145 ? 6.104 -22.043 -5.559 1.00 91.88 145 PHE A O 1
ATOM 1086 N N . THR A 1 146 ? 4.016 -21.904 -6.370 1.00 88.19 146 THR A N 1
ATOM 1087 C CA . THR A 1 146 ? 4.432 -21.918 -7.776 1.00 88.19 146 THR A CA 1
ATOM 1088 C C . THR A 1 146 ? 4.097 -20.601 -8.480 1.00 88.19 146 THR A C 1
ATOM 1090 O O . THR A 1 146 ? 2.973 -20.110 -8.377 1.00 88.19 146 THR A O 1
ATOM 1093 N N . ILE A 1 147 ? 5.051 -20.038 -9.224 1.00 83.81 147 ILE A N 1
ATOM 1094 C CA . ILE A 1 147 ? 4.849 -18.897 -10.133 1.00 83.81 147 ILE A CA 1
ATOM 1095 C C . ILE A 1 147 ? 5.360 -19.311 -11.509 1.00 83.81 147 ILE A C 1
ATOM 1097 O O . ILE A 1 147 ? 6.509 -19.717 -11.655 1.00 83.81 147 ILE A O 1
ATOM 1101 N N . ASP A 1 148 ? 4.482 -19.246 -12.502 1.00 77.38 148 ASP A N 1
ATOM 1102 C CA . ASP A 1 148 ? 4.739 -19.615 -13.890 1.00 77.38 148 ASP A CA 1
ATOM 1103 C C . ASP A 1 148 ? 5.441 -20.977 -14.024 1.00 77.38 148 ASP A C 1
ATOM 1105 O O . ASP A 1 148 ? 6.524 -21.124 -14.589 1.00 77.38 148 ASP A O 1
ATOM 1109 N N . GLY A 1 149 ? 4.871 -21.976 -13.341 1.00 75.62 149 GLY A N 1
ATOM 1110 C CA . GLY A 1 149 ? 5.383 -23.346 -13.326 1.00 75.62 149 GLY A CA 1
ATOM 1111 C C . GLY A 1 149 ? 6.706 -23.567 -12.587 1.00 75.62 149 GLY A C 1
ATOM 1112 O O . GLY A 1 149 ? 7.162 -24.711 -12.530 1.00 75.62 149 GLY A O 1
ATOM 1113 N N . ARG A 1 150 ? 7.315 -22.523 -12.010 1.00 79.00 150 ARG A N 1
ATOM 1114 C CA . ARG A 1 150 ? 8.522 -22.599 -11.175 1.00 79.00 150 ARG A CA 1
ATOM 1115 C C . ARG A 1 150 ? 8.132 -22.680 -9.706 1.00 79.00 150 ARG A C 1
ATOM 1117 O O . ARG A 1 150 ? 7.322 -21.887 -9.231 1.00 79.00 150 ARG A O 1
ATOM 1124 N N . THR A 1 151 ? 8.708 -23.638 -8.988 1.00 85.19 151 THR A N 1
ATOM 1125 C CA . THR A 1 151 ? 8.424 -23.852 -7.566 1.00 85.19 151 THR A CA 1
ATOM 1126 C C . THR A 1 151 ? 9.424 -23.103 -6.692 1.00 85.19 151 THR A C 1
ATOM 1128 O O . THR A 1 151 ? 10.629 -23.320 -6.788 1.00 85.19 151 THR A O 1
ATOM 1131 N N . PHE A 1 152 ? 8.899 -22.287 -5.787 1.00 86.81 152 PHE A N 1
ATOM 1132 C CA . PHE A 1 152 ? 9.625 -21.576 -4.741 1.00 86.81 152 PHE A CA 1
ATOM 1133 C C . PHE A 1 152 ? 9.296 -22.195 -3.388 1.00 86.81 152 PHE A C 1
ATOM 1135 O O . PHE A 1 152 ? 8.215 -22.759 -3.205 1.00 86.81 152 PHE A O 1
ATOM 1142 N N . ASN A 1 153 ? 10.221 -22.112 -2.434 1.00 90.62 153 ASN A N 1
ATOM 1143 C CA . ASN A 1 153 ? 10.076 -22.765 -1.137 1.00 90.62 153 ASN A CA 1
ATOM 1144 C C . ASN A 1 153 ? 10.355 -21.799 0.015 1.00 90.62 153 ASN A C 1
ATOM 1146 O O . ASN A 1 153 ? 11.448 -21.255 0.126 1.00 90.62 153 ASN A O 1
ATOM 1150 N N . ILE A 1 154 ? 9.388 -21.661 0.917 1.00 93.69 154 ILE A N 1
ATOM 1151 C CA . ILE A 1 154 ? 9.525 -20.908 2.161 1.00 93.69 154 ILE A CA 1
ATOM 1152 C C . ILE A 1 154 ? 9.899 -21.902 3.258 1.00 93.69 154 ILE A C 1
ATOM 1154 O O . ILE A 1 154 ? 9.040 -22.595 3.803 1.00 93.69 154 ILE A O 1
ATOM 1158 N N . THR A 1 155 ? 11.193 -21.982 3.568 1.00 93.00 155 THR A N 1
ATOM 1159 C CA . THR A 1 155 ? 11.739 -22.876 4.607 1.00 93.00 155 THR A CA 1
ATOM 1160 C C . THR A 1 155 ? 11.680 -22.288 6.012 1.00 93.00 155 THR A C 1
ATOM 1162 O O . THR A 1 155 ? 11.774 -23.034 6.981 1.00 93.00 155 THR A O 1
ATOM 1165 N N . SER A 1 156 ? 11.565 -20.963 6.126 1.00 94.12 156 SER A N 1
ATOM 1166 C CA . SER A 1 156 ? 11.451 -20.251 7.396 1.00 94.12 156 SER A CA 1
ATOM 1167 C C . SER A 1 156 ? 10.622 -18.987 7.219 1.00 94.12 156 SER A C 1
ATOM 1169 O O . SER A 1 156 ? 10.863 -18.204 6.303 1.00 94.12 156 SER A O 1
ATOM 1171 N N . LEU A 1 157 ? 9.700 -18.729 8.147 1.00 94.56 157 LEU A N 1
ATOM 1172 C CA . LEU A 1 157 ? 8.930 -17.478 8.187 1.00 94.56 157 LEU A CA 1
ATOM 1173 C C . LEU A 1 157 ? 9.706 -16.292 8.790 1.00 94.56 157 LEU A C 1
ATOM 1175 O O . LEU A 1 157 ? 9.160 -15.188 8.893 1.00 94.56 157 LEU A O 1
ATOM 1179 N N . SER A 1 158 ? 10.958 -16.507 9.206 1.00 94.12 158 SER A N 1
ATOM 1180 C CA . SER A 1 158 ? 11.824 -15.458 9.752 1.00 94.12 158 SER A CA 1
ATOM 1181 C C . SER A 1 158 ? 12.485 -14.591 8.680 1.00 94.12 158 SER A C 1
ATOM 1183 O O . SER A 1 158 ? 12.987 -13.524 9.026 1.00 94.12 158 SER A O 1
ATOM 1185 N N . ILE A 1 159 ? 12.511 -15.042 7.420 1.00 94.00 159 ILE A N 1
ATOM 1186 C CA . ILE A 1 159 ? 13.022 -14.256 6.286 1.00 94.00 159 ILE A CA 1
ATOM 1187 C C . ILE A 1 159 ? 12.149 -13.021 6.064 1.00 94.00 159 ILE A C 1
ATOM 1189 O O . ILE A 1 159 ? 10.965 -13.037 6.420 1.00 94.00 159 ILE A O 1
ATOM 1193 N N . THR A 1 160 ? 12.720 -11.955 5.507 1.00 95.19 160 THR A N 1
ATOM 1194 C CA . THR A 1 160 ? 11.942 -10.760 5.165 1.00 95.19 160 THR A CA 1
ATOM 1195 C C . THR A 1 160 ? 11.145 -10.969 3.883 1.00 95.19 160 THR A C 1
ATOM 1197 O O . THR A 1 160 ? 11.443 -11.868 3.093 1.00 95.19 160 THR A O 1
ATOM 1200 N N . LEU A 1 161 ? 10.099 -10.163 3.678 1.00 92.81 161 LEU A N 1
ATOM 1201 C CA . LEU A 1 161 ? 9.407 -10.166 2.390 1.00 92.81 161 LEU A CA 1
ATOM 1202 C C . LEU A 1 161 ? 10.373 -9.773 1.267 1.00 92.81 161 LEU A C 1
ATOM 1204 O O . LEU A 1 161 ? 10.350 -10.417 0.228 1.00 92.81 161 LEU A O 1
ATOM 1208 N N . GLN A 1 162 ? 11.251 -8.794 1.499 1.00 92.50 162 GLN A N 1
ATOM 1209 C CA . GLN A 1 162 ? 12.265 -8.372 0.537 1.00 92.50 162 GLN A CA 1
ATOM 1210 C C . GLN A 1 162 ? 13.191 -9.526 0.144 1.00 92.50 162 GLN A C 1
ATOM 1212 O O . GLN A 1 162 ? 13.354 -9.770 -1.043 1.00 92.50 162 GLN A O 1
ATOM 1217 N N . ASP A 1 163 ? 13.713 -10.287 1.113 1.00 90.94 163 ASP A N 1
ATOM 1218 C CA . ASP A 1 163 ? 14.583 -11.436 0.820 1.00 90.94 163 ASP A CA 1
ATOM 1219 C C . ASP A 1 163 ? 13.867 -12.482 -0.044 1.00 90.94 163 ASP A C 1
ATOM 1221 O O . ASP A 1 163 ? 14.467 -13.065 -0.941 1.00 90.94 163 ASP A O 1
ATOM 1225 N N . LEU A 1 164 ? 12.574 -12.723 0.213 1.00 91.12 164 LEU A N 1
ATOM 1226 C CA . LEU A 1 164 ? 11.780 -13.649 -0.593 1.00 91.12 164 LEU A CA 1
ATOM 1227 C C . LEU A 1 164 ? 11.581 -13.124 -2.024 1.00 91.12 164 LEU A C 1
ATOM 1229 O O . LEU A 1 164 ? 11.673 -13.905 -2.966 1.00 91.12 164 LEU A O 1
ATOM 1233 N N . LEU A 1 165 ? 11.298 -11.828 -2.194 1.00 89.69 165 LEU A N 1
ATOM 1234 C CA . LEU A 1 165 ? 11.165 -11.214 -3.520 1.00 89.69 165 LEU A CA 1
ATOM 1235 C C . LEU A 1 165 ? 12.493 -11.252 -4.288 1.00 89.69 165 LEU A C 1
ATOM 1237 O O . LEU A 1 165 ? 12.510 -11.600 -5.467 1.00 89.69 165 LEU A O 1
ATOM 1241 N N . ASP A 1 166 ? 13.603 -10.969 -3.611 1.00 86.12 166 ASP A N 1
ATOM 1242 C CA . ASP A 1 166 ? 14.943 -11.031 -4.191 1.00 86.12 166 ASP A CA 1
ATOM 1243 C C . ASP A 1 166 ? 15.321 -12.467 -4.580 1.00 86.12 166 ASP A C 1
ATOM 1245 O O . ASP A 1 166 ? 15.891 -12.672 -5.649 1.00 86.12 166 ASP A O 1
ATOM 1249 N N . ASP A 1 167 ? 14.960 -13.475 -3.777 1.00 84.88 167 ASP A N 1
ATOM 1250 C CA . ASP A 1 167 ? 15.181 -14.887 -4.117 1.00 84.88 167 ASP A CA 1
ATOM 1251 C C . ASP A 1 167 ? 14.344 -15.311 -5.336 1.00 84.88 167 ASP A C 1
ATOM 1253 O O . ASP A 1 167 ? 14.852 -15.985 -6.233 1.00 84.88 167 ASP A O 1
ATOM 1257 N N . ILE A 1 168 ? 13.092 -14.841 -5.445 1.00 82.69 168 ILE A N 1
ATOM 1258 C CA . ILE A 1 168 ? 12.277 -15.044 -6.654 1.00 82.69 168 ILE A CA 1
ATOM 1259 C C . ILE A 1 168 ? 12.984 -14.447 -7.882 1.00 82.69 168 ILE A C 1
ATOM 1261 O O . ILE A 1 168 ? 13.151 -15.136 -8.891 1.00 82.69 168 ILE A O 1
ATOM 1265 N N . ASN A 1 169 ? 13.460 -13.205 -7.774 1.00 80.06 169 ASN A N 1
ATOM 1266 C CA . ASN A 1 169 ? 14.136 -12.487 -8.857 1.00 80.06 169 ASN A CA 1
ATOM 1267 C C . ASN A 1 169 ? 15.537 -13.044 -9.182 1.00 80.06 169 ASN A C 1
ATOM 1269 O O . ASN A 1 169 ? 16.008 -12.921 -10.312 1.00 80.06 169 ASN A O 1
ATOM 1273 N N . ALA A 1 170 ? 16.222 -13.678 -8.227 1.00 75.00 170 ALA A N 1
ATOM 1274 C CA . ALA A 1 170 ? 17.536 -14.286 -8.436 1.00 75.00 170 ALA A CA 1
ATOM 1275 C C . ALA A 1 170 ? 17.452 -15.637 -9.170 1.00 75.00 170 ALA A C 1
ATOM 1277 O O . ALA A 1 170 ? 18.366 -16.013 -9.907 1.00 75.00 170 ALA A O 1
ATOM 1278 N N . GLN A 1 171 ? 16.345 -16.366 -9.003 1.00 66.25 171 GLN A N 1
ATOM 1279 C CA . GLN A 1 171 ? 16.140 -17.714 -9.550 1.00 66.25 171 GLN A CA 1
ATOM 1280 C C . GLN A 1 171 ? 15.678 -17.746 -11.016 1.00 66.25 171 GLN A C 1
ATOM 1282 O O . GLN A 1 171 ? 15.330 -18.802 -11.551 1.00 66.25 171 GLN A O 1
ATOM 1287 N N . VAL A 1 172 ? 15.738 -16.605 -11.700 1.00 57.97 172 VAL A N 1
ATOM 1288 C CA . VAL A 1 172 ? 15.323 -16.410 -13.096 1.00 57.97 172 VAL A CA 1
ATOM 1289 C C . VAL A 1 172 ? 15.989 -17.378 -14.091 1.00 57.97 172 VAL A C 1
ATOM 1291 O O . VAL A 1 172 ? 15.421 -17.660 -15.144 1.00 57.97 172 VAL A O 1
ATOM 1294 N N . SER A 1 173 ? 17.157 -17.946 -13.767 1.00 52.34 173 SER A N 1
ATOM 1295 C CA . SER A 1 173 ? 17.949 -18.769 -14.699 1.00 52.34 173 SER A CA 1
ATOM 1296 C C . SER A 1 173 ? 18.161 -20.238 -14.297 1.00 52.34 173 SER A C 1
ATOM 1298 O O . SER A 1 173 ? 18.764 -20.982 -15.071 1.00 52.34 173 SER A O 1
ATOM 1300 N N . THR A 1 174 ? 17.689 -20.691 -13.124 1.00 48.03 174 THR A N 1
ATOM 1301 C CA . THR A 1 174 ? 18.204 -21.940 -12.510 1.00 48.03 174 THR A CA 1
ATOM 1302 C C . THR A 1 174 ? 17.179 -22.981 -12.054 1.00 48.03 174 THR A C 1
ATOM 1304 O O . THR A 1 174 ? 17.595 -24.053 -11.610 1.00 48.03 174 THR A O 1
ATOM 1307 N N . ILE A 1 175 ? 15.867 -22.756 -12.185 1.00 47.44 175 ILE A N 1
ATOM 1308 C CA . ILE A 1 175 ? 14.857 -23.704 -11.670 1.00 47.44 175 ILE A CA 1
ATOM 1309 C C . ILE A 1 175 ? 14.182 -24.509 -12.789 1.00 47.44 175 ILE A C 1
ATOM 1311 O O . ILE A 1 175 ? 13.703 -23.964 -13.780 1.00 47.44 175 ILE A O 1
ATOM 1315 N N . ALA A 1 176 ? 14.101 -25.830 -12.591 1.00 45.75 176 ALA A N 1
ATOM 1316 C CA . ALA A 1 176 ? 13.288 -26.736 -13.396 1.00 45.75 176 ALA A CA 1
ATOM 1317 C C . ALA A 1 176 ? 11.791 -26.464 -13.161 1.00 45.75 176 ALA A C 1
ATOM 1319 O O . ALA A 1 176 ? 11.287 -26.649 -12.055 1.00 45.75 176 ALA A O 1
ATOM 1320 N N . GLY A 1 177 ? 11.086 -26.050 -14.211 1.00 51.75 177 GLY A N 1
ATOM 1321 C CA . GLY A 1 177 ? 9.653 -25.767 -14.198 1.00 51.75 177 GLY A CA 1
ATOM 1322 C C . GLY A 1 177 ? 9.070 -25.802 -15.609 1.00 51.75 177 GLY A C 1
ATOM 1323 O O . GLY A 1 177 ? 9.805 -25.786 -16.598 1.00 51.75 177 GLY A O 1
ATOM 1324 N N . VAL A 1 178 ? 7.744 -25.881 -15.710 1.00 43.22 178 VAL A N 1
ATOM 1325 C CA . VAL A 1 178 ? 7.038 -25.702 -16.985 1.00 43.22 178 VAL A CA 1
ATOM 1326 C C . VAL A 1 178 ? 6.948 -24.207 -17.261 1.00 43.22 178 VAL A C 1
ATOM 1328 O O . VAL A 1 178 ? 6.079 -23.572 -16.690 1.00 43.22 178 VAL A O 1
ATOM 1331 N N . ASN A 1 179 ? 7.825 -23.653 -18.106 1.00 48.38 179 ASN A N 1
ATOM 1332 C CA . ASN A 1 179 ? 7.589 -22.330 -18.686 1.00 48.38 179 ASN A CA 1
ATOM 1333 C C . ASN A 1 179 ? 6.538 -22.491 -19.810 1.00 48.38 179 ASN A C 1
ATOM 1335 O O . ASN A 1 179 ? 6.903 -22.973 -20.890 1.00 48.38 179 ASN A O 1
ATOM 1339 N N . PRO A 1 180 ? 5.251 -22.145 -19.602 1.00 44.53 180 PRO A N 1
ATOM 1340 C CA . PRO A 1 180 ? 4.214 -22.241 -20.634 1.00 44.53 180 PRO A CA 1
ATOM 1341 C C . PRO A 1 180 ? 4.471 -21.261 -21.791 1.00 44.53 180 PRO A C 1
ATOM 1343 O O . PRO A 1 180 ? 3.909 -21.412 -22.885 1.00 44.53 180 PRO A O 1
ATOM 1346 N N . GLU A 1 181 ? 5.339 -20.278 -21.558 1.00 51.06 181 GLU A N 1
ATOM 1347 C CA . GLU A 1 181 ? 5.762 -19.278 -22.527 1.00 51.06 181 GLU A CA 1
ATOM 1348 C C . GLU A 1 181 ? 6.828 -19.780 -23.479 1.00 51.06 181 GLU A C 1
ATOM 1350 O O . GLU A 1 181 ? 6.900 -19.314 -24.616 1.00 51.06 181 GLU A O 1
ATOM 1355 N N . ASN A 1 182 ? 7.579 -20.810 -23.072 1.00 53.34 182 ASN A N 1
ATOM 1356 C CA . ASN A 1 182 ? 8.711 -21.340 -23.827 1.00 53.34 182 ASN A CA 1
ATOM 1357 C C . ASN A 1 182 ? 9.643 -20.221 -24.336 1.00 53.34 182 ASN A C 1
ATOM 1359 O O . ASN A 1 182 ? 10.181 -20.284 -25.444 1.00 53.34 182 ASN A O 1
ATOM 1363 N N . ASP A 1 183 ? 9.808 -19.180 -23.529 1.00 51.81 183 ASP A N 1
ATOM 1364 C CA . ASP A 1 183 ? 10.694 -18.060 -23.783 1.00 51.81 183 ASP A CA 1
ATOM 1365 C C . ASP A 1 183 ? 11.736 -17.938 -22.656 1.00 51.81 183 ASP A C 1
ATOM 1367 O O . ASP A 1 183 ? 11.748 -18.691 -21.677 1.00 51.81 183 ASP A O 1
ATOM 1371 N N . SER A 1 184 ? 12.690 -17.032 -22.838 1.00 50.69 184 SER A N 1
ATOM 1372 C CA . SER A 1 184 ? 13.692 -16.712 -21.818 1.00 50.69 184 SER A CA 1
ATOM 1373 C C . SER A 1 184 ? 13.250 -15.539 -20.938 1.00 50.69 184 SER A C 1
ATOM 1375 O O . SER A 1 184 ? 14.112 -14.921 -20.310 1.00 50.69 184 SER A O 1
ATOM 1377 N N . SER A 1 185 ? 11.961 -15.167 -20.954 1.00 52.88 185 SER A N 1
ATOM 1378 C CA . SER A 1 185 ? 11.474 -14.051 -20.149 1.00 52.88 185 SER A CA 1
ATOM 1379 C C . SER A 1 185 ? 11.432 -14.467 -18.680 1.00 52.88 185 SER A C 1
ATOM 1381 O O . SER A 1 185 ? 11.082 -15.587 -18.291 1.00 52.88 185 SER A O 1
ATOM 1383 N N . ALA A 1 186 ? 11.957 -13.569 -17.866 1.00 62.03 186 ALA A N 1
ATOM 1384 C CA . ALA A 1 186 ? 12.071 -13.722 -16.440 1.00 62.03 186 ALA A CA 1
ATOM 1385 C C . ALA A 1 186 ? 10.796 -13.168 -15.823 1.00 62.03 186 ALA A C 1
ATOM 1387 O O . ALA A 1 186 ? 10.528 -11.985 -16.003 1.00 62.03 186 ALA A O 1
ATOM 1388 N N . VAL A 1 187 ? 10.036 -13.975 -15.081 1.00 72.75 187 VAL A N 1
ATOM 1389 C CA . VAL A 1 187 ? 9.012 -13.387 -14.217 1.00 72.75 187 VAL A CA 1
ATOM 1390 C C . VAL A 1 187 ? 9.733 -12.630 -13.109 1.00 72.75 187 VAL A C 1
ATOM 1392 O O . VAL A 1 187 ? 10.474 -13.246 -12.339 1.00 72.75 187 VAL A O 1
ATOM 1395 N N . THR A 1 188 ? 9.535 -11.319 -13.037 1.00 77.12 188 THR A N 1
ATOM 1396 C CA . THR A 1 188 ? 10.050 -10.479 -11.955 1.00 77.12 188 THR A CA 1
ATOM 1397 C C . THR A 1 188 ? 8.921 -10.143 -10.989 1.00 77.12 188 THR A C 1
ATOM 1399 O O . THR A 1 188 ? 7.740 -10.097 -11.344 1.00 77.12 188 THR A O 1
ATOM 1402 N N . VAL A 1 189 ? 9.267 -9.971 -9.718 1.00 83.31 189 VAL A N 1
ATOM 1403 C CA . VAL A 1 189 ? 8.320 -9.602 -8.669 1.00 83.31 189 VAL A CA 1
ATOM 1404 C C . VAL A 1 189 ? 8.872 -8.423 -7.887 1.00 83.31 189 VAL A C 1
ATOM 1406 O O . VAL A 1 189 ? 10.006 -8.452 -7.412 1.00 83.31 189 VAL A O 1
ATOM 1409 N N . SER A 1 190 ? 8.057 -7.392 -7.710 1.00 85.19 190 SER A N 1
ATOM 1410 C CA . SER A 1 190 ? 8.418 -6.190 -6.962 1.00 85.19 190 SER A CA 1
ATOM 1411 C C . SER A 1 190 ? 7.289 -5.761 -6.026 1.00 85.19 190 SER A C 1
ATOM 1413 O O . SER A 1 190 ? 6.142 -6.197 -6.150 1.00 85.19 190 SER A O 1
ATOM 1415 N N . TYR A 1 191 ? 7.619 -4.928 -5.039 1.00 88.06 191 TYR A N 1
ATOM 1416 C CA . TYR A 1 191 ? 6.650 -4.343 -4.115 1.00 88.06 191 TYR A CA 1
ATOM 1417 C C . TYR A 1 191 ? 6.633 -2.819 -4.267 1.00 88.06 191 TYR A C 1
ATOM 1419 O O . TYR A 1 191 ? 7.642 -2.152 -4.046 1.00 88.06 191 TYR A O 1
ATOM 1427 N N . GLU A 1 192 ? 5.470 -2.274 -4.619 1.00 83.31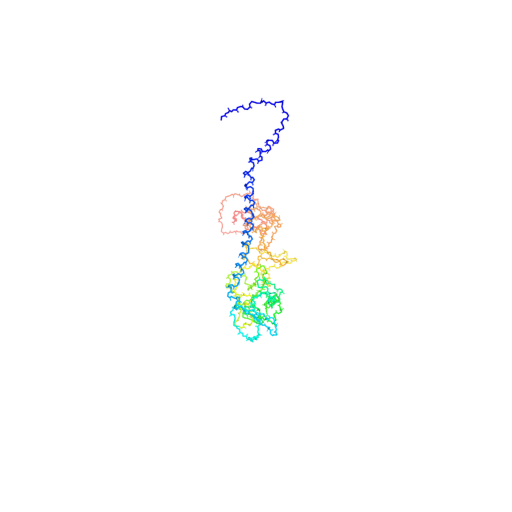 192 GLU A N 1
ATOM 1428 C CA . GLU A 1 192 ? 5.227 -0.845 -4.788 1.00 83.31 192 GLU A CA 1
ATOM 1429 C C . GLU A 1 192 ? 4.639 -0.254 -3.501 1.00 83.31 192 GLU A C 1
ATOM 1431 O O . GLU A 1 192 ? 3.435 -0.345 -3.230 1.00 83.31 192 GLU A O 1
ATOM 1436 N N . ALA A 1 193 ? 5.502 0.380 -2.706 1.00 81.88 193 ALA A N 1
ATOM 1437 C CA . ALA A 1 193 ? 5.158 0.925 -1.397 1.00 81.88 193 ALA A CA 1
ATOM 1438 C C . ALA A 1 193 ? 4.127 2.066 -1.454 1.00 81.88 193 ALA A C 1
ATOM 1440 O O . ALA A 1 193 ? 3.381 2.254 -0.492 1.00 81.88 193 ALA A O 1
ATOM 1441 N N . ALA A 1 194 ? 4.053 2.828 -2.553 1.00 79.50 194 ALA A N 1
ATOM 1442 C CA . ALA A 1 194 ? 3.098 3.931 -2.674 1.00 79.50 194 ALA A CA 1
ATOM 1443 C C . ALA A 1 194 ? 1.649 3.445 -2.818 1.00 79.50 194 ALA A C 1
ATOM 1445 O O . ALA A 1 194 ? 0.717 4.131 -2.392 1.00 79.50 194 ALA A O 1
ATOM 1446 N N . SER A 1 195 ? 1.458 2.269 -3.422 1.00 80.12 195 SER A N 1
ATOM 1447 C CA . SER A 1 195 ? 0.136 1.687 -3.665 1.00 80.12 195 SER A CA 1
ATOM 1448 C C . SER A 1 195 ? -0.162 0.441 -2.826 1.00 80.12 195 SER A C 1
ATOM 1450 O O . SER A 1 195 ? -1.289 -0.049 -2.895 1.00 80.12 195 SER A O 1
ATOM 1452 N N . ASP A 1 196 ? 0.801 -0.021 -2.016 1.00 84.38 196 ASP A N 1
ATOM 1453 C CA . ASP A 1 196 ? 0.723 -1.245 -1.202 1.00 84.38 196 ASP A CA 1
ATOM 1454 C C . ASP A 1 196 ? 0.367 -2.467 -2.070 1.00 84.38 196 ASP A C 1
ATOM 1456 O O . ASP A 1 196 ? -0.552 -3.237 -1.780 1.00 84.38 196 ASP A O 1
ATOM 1460 N N . LYS A 1 197 ? 1.065 -2.601 -3.207 1.00 85.06 197 LYS A N 1
ATOM 1461 C CA . LYS A 1 197 ? 0.835 -3.655 -4.205 1.00 85.06 197 LYS A CA 1
ATOM 1462 C C . LYS A 1 197 ? 2.103 -4.448 -4.466 1.00 85.06 197 LYS A C 1
ATOM 1464 O O . LYS A 1 197 ? 3.189 -3.889 -4.548 1.00 85.06 197 LYS A O 1
ATOM 1469 N N . ILE A 1 198 ? 1.940 -5.749 -4.677 1.00 87.31 198 ILE A N 1
ATOM 1470 C CA . ILE A 1 198 ? 2.963 -6.572 -5.320 1.00 87.31 198 ILE A CA 1
ATOM 1471 C C . ILE A 1 198 ? 2.666 -6.597 -6.814 1.00 87.31 198 ILE A C 1
ATOM 1473 O O . ILE A 1 198 ? 1.534 -6.880 -7.215 1.00 87.31 198 ILE A O 1
ATOM 1477 N N . VAL A 1 199 ? 3.684 -6.306 -7.611 1.00 84.50 199 VAL A N 1
ATOM 1478 C CA . VAL A 1 199 ? 3.647 -6.371 -9.069 1.00 84.50 199 VAL A CA 1
ATOM 1479 C C . VAL A 1 199 ? 4.393 -7.627 -9.493 1.00 84.50 199 VAL A C 1
ATOM 1481 O O . VAL A 1 199 ? 5.464 -7.923 -8.970 1.00 84.50 199 VAL A O 1
ATOM 1484 N N . ILE A 1 200 ? 3.784 -8.392 -10.395 1.00 83.38 200 ILE A N 1
ATOM 1485 C CA . ILE A 1 200 ? 4.402 -9.552 -11.034 1.00 83.38 200 ILE A CA 1
ATOM 1486 C C . ILE A 1 200 ? 4.459 -9.218 -12.515 1.00 83.38 200 ILE A C 1
ATOM 1488 O O . ILE A 1 200 ? 3.404 -9.149 -13.151 1.00 83.38 200 ILE A O 1
ATOM 1492 N N . ASP A 1 201 ? 5.662 -8.999 -13.027 1.00 77.94 201 ASP A N 1
ATOM 1493 C CA . ASP A 1 201 ? 5.897 -8.757 -14.443 1.00 77.94 201 ASP A CA 1
ATOM 1494 C C . ASP A 1 201 ? 6.320 -10.064 -15.111 1.00 77.94 201 ASP A C 1
ATOM 1496 O O . ASP A 1 201 ? 7.145 -10.807 -14.585 1.00 77.94 201 ASP A O 1
ATOM 1500 N N . SER A 1 202 ? 5.721 -10.381 -16.255 1.00 71.25 202 SER A N 1
ATOM 1501 C CA . SER A 1 202 ? 6.108 -11.529 -17.075 1.00 71.25 202 SER A CA 1
ATOM 1502 C C . SER A 1 202 ? 7.244 -11.210 -18.052 1.00 71.25 202 SER A C 1
ATOM 1504 O O . SER A 1 202 ? 7.623 -12.078 -18.828 1.00 71.25 202 SER A O 1
ATOM 1506 N N . GLY A 1 203 ? 7.772 -9.982 -18.062 1.00 65.12 203 GLY A N 1
ATOM 1507 C CA . GLY A 1 203 ? 8.797 -9.534 -19.002 1.00 65.12 203 GLY A CA 1
ATOM 1508 C C . GLY A 1 203 ? 8.290 -9.442 -20.448 1.00 65.12 203 GLY A C 1
ATOM 1509 O O . GLY A 1 203 ? 9.087 -9.489 -21.394 1.00 65.12 203 GLY A O 1
ATOM 1510 N N . GLU A 1 204 ? 6.966 -9.352 -20.651 1.00 63.44 204 GLU A N 1
ATOM 1511 C CA . GLU A 1 204 ? 6.367 -9.224 -21.984 1.00 63.44 204 GLU A CA 1
ATOM 1512 C C . GLU A 1 204 ? 6.652 -7.830 -22.564 1.00 63.44 204 GLU A C 1
ATOM 1514 O O . GLU A 1 204 ? 6.141 -6.814 -22.109 1.00 63.44 204 GLU A O 1
ATOM 1519 N N . LYS A 1 205 ? 7.444 -7.782 -23.642 1.00 58.06 205 LYS A N 1
ATOM 1520 C CA . LYS A 1 205 ? 7.945 -6.525 -24.228 1.00 58.06 205 LYS A CA 1
ATOM 1521 C C . LYS A 1 205 ? 6.953 -5.773 -25.123 1.00 58.06 205 LYS A C 1
ATOM 1523 O O . LYS A 1 205 ? 7.285 -4.682 -25.583 1.00 58.06 205 LYS A O 1
ATOM 1528 N N . LEU A 1 206 ? 5.799 -6.356 -25.464 1.00 55.56 206 LEU A N 1
ATOM 1529 C CA . LEU A 1 206 ? 4.867 -5.772 -26.436 1.00 55.56 206 LEU A CA 1
ATOM 1530 C C . LEU A 1 206 ? 3.402 -5.874 -25.991 1.00 55.56 206 LEU A C 1
ATOM 1532 O O . LEU A 1 206 ? 2.918 -6.982 -25.745 1.00 55.56 206 LEU A O 1
ATOM 1536 N N . PRO A 1 207 ? 2.648 -4.759 -26.013 1.00 48.50 207 PRO A N 1
ATOM 1537 C CA . PRO A 1 207 ? 1.218 -4.795 -25.763 1.00 48.50 207 PRO A CA 1
ATOM 1538 C C . PRO A 1 207 ? 0.490 -5.592 -26.857 1.00 48.50 207 PRO A C 1
ATOM 1540 O O . PRO A 1 207 ? 0.522 -5.232 -28.033 1.00 48.50 207 PRO A O 1
ATOM 1543 N N . GLY A 1 208 ? -0.191 -6.678 -26.473 1.00 51.62 208 GLY A N 1
ATOM 1544 C CA . GLY A 1 208 ? -1.075 -7.444 -27.364 1.00 51.62 208 GLY A CA 1
ATOM 1545 C C . GLY A 1 208 ? -0.491 -8.724 -27.973 1.00 51.62 208 GLY A C 1
ATOM 1546 O O . GLY A 1 208 ? -1.164 -9.354 -28.793 1.00 51.62 208 GLY A O 1
ATOM 1547 N N . ALA A 1 209 ? 0.704 -9.160 -27.564 1.00 49.78 209 ALA A N 1
ATOM 1548 C CA . ALA A 1 209 ? 1.260 -10.461 -27.941 1.00 49.78 209 ALA A CA 1
ATOM 1549 C C . ALA A 1 209 ? 0.571 -11.610 -27.179 1.00 49.78 209 ALA A C 1
ATOM 1551 O O . ALA A 1 209 ? 1.184 -12.289 -26.379 1.00 49.78 209 ALA A O 1
ATOM 1552 N N . GLY A 1 210 ? -0.731 -11.827 -27.394 1.00 51.88 210 GLY A N 1
ATOM 1553 C CA . GLY A 1 210 ? -1.452 -12.948 -26.780 1.00 51.88 210 GLY A CA 1
ATOM 1554 C C . GLY A 1 210 ? -1.328 -13.032 -25.254 1.00 51.88 210 GLY A C 1
ATOM 1555 O O . GLY A 1 210 ? -1.376 -14.148 -24.759 1.00 51.88 210 GLY A O 1
ATOM 1556 N N . SER A 1 211 ? -1.174 -11.888 -24.568 1.00 54.28 211 SER A N 1
ATOM 1557 C CA . SER A 1 211 ? -0.738 -11.743 -23.173 1.00 54.28 211 SER A CA 1
ATOM 1558 C C . SER A 1 211 ? -1.042 -12.939 -22.296 1.00 54.28 211 SER A C 1
ATOM 1560 O O . SER A 1 211 ? -2.173 -13.133 -21.828 1.00 54.28 211 SER A O 1
ATOM 1562 N N . LYS A 1 212 ? -0.021 -13.759 -22.080 1.00 64.75 212 LYS A N 1
ATOM 1563 C CA . LYS A 1 212 ? -0.158 -14.917 -21.219 1.00 64.75 212 LYS A CA 1
ATOM 1564 C C . LYS A 1 212 ? 0.229 -14.471 -19.822 1.00 64.75 212 LYS A C 1
ATOM 1566 O O . LYS A 1 212 ? 1.385 -14.411 -19.430 1.00 64.75 212 LYS A O 1
ATOM 1571 N N . LEU A 1 213 ? -0.805 -14.089 -19.074 1.00 72.19 213 LEU A N 1
ATOM 1572 C CA . LEU A 1 213 ? -0.655 -13.749 -17.667 1.00 72.19 213 LEU A CA 1
ATOM 1573 C C . LEU A 1 213 ? 0.075 -14.891 -16.946 1.00 72.19 213 LEU A C 1
ATOM 1575 O O . LEU A 1 213 ? -0.348 -16.043 -17.105 1.00 72.19 213 LEU A O 1
ATOM 1579 N N . PRO A 1 214 ? 1.066 -14.586 -16.090 1.00 76.81 214 PRO A N 1
ATOM 1580 C CA . PRO A 1 214 ? 1.829 -15.612 -15.401 1.00 76.81 214 PRO A CA 1
ATOM 1581 C C . PRO A 1 214 ? 0.881 -16.520 -14.616 1.00 76.81 214 PRO A C 1
ATOM 1583 O O . PRO A 1 214 ? -0.054 -16.065 -13.934 1.00 76.81 214 PRO A O 1
ATOM 1586 N N . VAL A 1 215 ? 1.071 -17.831 -14.740 1.00 81.06 215 VAL A N 1
ATOM 1587 C CA . VAL A 1 215 ? 0.233 -18.803 -14.031 1.00 81.06 215 VAL A CA 1
ATOM 1588 C C . VAL A 1 215 ? 0.644 -18.809 -12.564 1.00 81.06 215 VAL A C 1
ATOM 1590 O O . VAL A 1 215 ? 1.778 -19.130 -12.236 1.00 81.06 215 VAL A O 1
ATOM 1593 N N . LEU A 1 216 ? -0.268 -18.447 -11.663 1.00 87.56 216 LEU A N 1
ATOM 1594 C CA . LEU A 1 216 ? 0.014 -18.411 -10.229 1.00 87.56 216 LEU A CA 1
ATOM 1595 C C . LEU A 1 216 ? -0.628 -19.611 -9.547 1.00 87.56 216 LEU A C 1
ATOM 1597 O O . LEU A 1 216 ? -1.841 -19.807 -9.635 1.00 87.56 216 LEU A O 1
ATOM 1601 N N . GLY A 1 217 ? 0.190 -20.361 -8.823 1.00 87.38 217 GLY A N 1
ATOM 1602 C CA . GLY A 1 217 ? -0.227 -21.499 -8.027 1.00 87.38 217 GLY A CA 1
ATOM 1603 C C . GLY A 1 217 ? -0.257 -22.828 -8.783 1.00 87.38 217 GLY A C 1
ATOM 1604 O O . GLY A 1 217 ? -0.405 -22.896 -10.002 1.00 87.38 217 GLY A O 1
ATOM 1605 N N . SER A 1 218 ? -0.149 -23.909 -8.017 1.00 86.81 218 SER A N 1
ATOM 1606 C CA . SER A 1 218 ? -0.340 -25.295 -8.449 1.00 86.81 218 SER A CA 1
ATOM 1607 C C . SER A 1 218 ? -1.166 -26.060 -7.412 1.00 86.81 218 SER A C 1
ATOM 1609 O O . SER A 1 218 ? -1.160 -25.731 -6.228 1.00 86.81 218 SER A O 1
ATOM 1611 N N . SER A 1 219 ? -1.834 -27.146 -7.818 1.00 87.81 219 SER A N 1
ATOM 1612 C CA . SER A 1 219 ? -2.499 -28.065 -6.879 1.00 87.81 219 SER A CA 1
ATOM 1613 C C . SER A 1 219 ? -1.527 -28.782 -5.933 1.00 87.81 219 SER A C 1
ATOM 1615 O O . SER A 1 219 ? -1.961 -29.425 -4.982 1.00 87.81 219 SER A O 1
ATOM 1617 N N . THR A 1 220 ? -0.225 -28.724 -6.220 1.00 89.19 220 THR A N 1
ATOM 1618 C CA . THR A 1 220 ? 0.849 -29.287 -5.390 1.00 89.19 220 THR A CA 1
ATOM 1619 C C . THR A 1 220 ? 1.438 -28.285 -4.397 1.00 89.19 220 THR A C 1
ATOM 1621 O O . THR A 1 220 ? 2.338 -28.652 -3.644 1.00 89.19 220 THR A O 1
ATOM 1624 N N . ASP A 1 221 ? 0.981 -27.032 -4.401 1.00 92.94 221 ASP A N 1
ATOM 1625 C CA . ASP A 1 221 ? 1.487 -26.010 -3.487 1.00 92.94 221 ASP A CA 1
ATOM 1626 C C . ASP A 1 221 ? 1.056 -26.302 -2.046 1.00 92.94 221 ASP A C 1
ATOM 1628 O O . ASP A 1 221 ? -0.078 -26.698 -1.772 1.00 92.94 221 ASP A O 1
ATOM 1632 N N . THR A 1 222 ? 1.987 -26.115 -1.113 1.00 96.00 222 THR A N 1
ATOM 1633 C CA . THR A 1 222 ? 1.796 -26.390 0.320 1.00 96.00 222 THR A CA 1
ATOM 1634 C C . THR A 1 222 ? 1.850 -25.122 1.171 1.00 96.00 222 THR A C 1
ATOM 1636 O O . THR A 1 222 ? 1.279 -25.095 2.262 1.00 96.00 222 THR A O 1
ATOM 1639 N N . SER A 1 223 ? 2.469 -24.052 0.663 1.00 95.38 223 SER A N 1
ATOM 1640 C CA . SER A 1 223 ? 2.397 -22.722 1.261 1.00 95.38 223 SER A CA 1
ATOM 1641 C C . SER A 1 223 ? 1.141 -21.987 0.797 1.00 95.38 223 SER A C 1
ATOM 1643 O O . SER A 1 223 ? 0.771 -22.012 -0.376 1.00 95.38 223 SER A O 1
ATOM 1645 N N . ASN A 1 224 ? 0.509 -21.253 1.709 1.00 94.56 224 ASN A N 1
ATOM 1646 C CA . ASN A 1 224 ? -0.598 -20.357 1.389 1.00 94.56 224 ASN A CA 1
ATOM 1647 C C . ASN A 1 224 ? -0.141 -18.948 0.948 1.00 94.56 224 ASN A C 1
ATOM 1649 O O . ASN A 1 224 ? -0.986 -18.055 0.875 1.00 94.56 224 ASN A O 1
ATOM 1653 N N . PHE A 1 225 ? 1.152 -18.724 0.675 1.00 93.81 225 PHE A N 1
ATOM 1654 C CA . PHE A 1 225 ? 1.735 -17.403 0.390 1.00 93.81 225 PHE A CA 1
ATOM 1655 C C . PHE A 1 225 ? 0.938 -16.587 -0.640 1.00 93.81 225 PHE A C 1
ATOM 1657 O O . PHE A 1 225 ? 0.493 -15.480 -0.336 1.00 93.81 225 PHE A O 1
ATOM 1664 N N . LEU A 1 226 ? 0.662 -17.155 -1.821 1.00 92.12 226 LEU A N 1
ATOM 1665 C CA . LEU A 1 226 ? -0.075 -16.470 -2.894 1.00 92.12 226 LEU A CA 1
ATOM 1666 C C . LEU A 1 226 ? -1.487 -16.038 -2.461 1.00 92.12 226 LEU A C 1
ATOM 1668 O O . LEU A 1 226 ? -1.982 -14.987 -2.868 1.00 92.12 226 LEU A O 1
ATOM 1672 N N . GLN A 1 227 ? -2.133 -16.834 -1.605 1.00 91.62 227 GLN A N 1
ATOM 1673 C CA . GLN A 1 227 ? -3.455 -16.537 -1.060 1.00 91.62 227 GLN A CA 1
ATOM 1674 C C . GLN A 1 227 ? -3.390 -15.501 0.071 1.00 91.62 227 GLN A C 1
ATOM 1676 O O . GLN A 1 227 ? -4.242 -14.612 0.130 1.00 91.62 227 GLN A O 1
ATOM 1681 N N . ALA A 1 228 ? -2.398 -15.602 0.960 1.00 91.06 228 ALA A N 1
ATOM 1682 C CA . ALA A 1 228 ? -2.184 -14.677 2.072 1.00 91.06 228 ALA A CA 1
ATOM 1683 C C . ALA A 1 228 ? -1.837 -13.263 1.573 1.00 91.06 228 ALA A C 1
ATOM 1685 O O . ALA A 1 228 ? -2.352 -12.283 2.109 1.00 91.06 228 ALA A O 1
ATOM 1686 N N . MET A 1 229 ? -1.059 -13.178 0.489 1.00 88.31 229 MET A N 1
ATOM 1687 C CA . MET A 1 229 ? -0.684 -11.936 -0.198 1.00 88.31 229 MET A CA 1
ATOM 1688 C C . MET A 1 229 ? -1.713 -11.476 -1.244 1.00 88.31 229 MET A C 1
ATOM 1690 O O . MET A 1 229 ? -1.510 -10.467 -1.909 1.00 88.31 229 MET A O 1
ATOM 1694 N N . ARG A 1 230 ? -2.836 -12.198 -1.390 1.00 88.69 230 ARG A N 1
ATOM 1695 C CA . ARG A 1 230 ? -3.945 -11.892 -2.320 1.00 88.69 230 ARG A CA 1
ATOM 1696 C C . ARG A 1 230 ? -3.549 -11.810 -3.804 1.00 88.69 230 ARG A C 1
ATOM 1698 O O . ARG A 1 230 ? -4.290 -11.243 -4.602 1.00 88.69 230 ARG A O 1
ATOM 1705 N N . LEU A 1 231 ? -2.455 -12.460 -4.196 1.00 88.75 231 LEU A N 1
ATOM 1706 C CA . LEU A 1 231 ? -1.931 -12.465 -5.570 1.00 88.75 231 LEU A CA 1
ATOM 1707 C C . LEU A 1 231 ? -2.825 -13.239 -6.552 1.00 88.75 231 LEU A C 1
ATOM 1709 O O . LEU A 1 231 ? -2.787 -13.007 -7.756 1.00 88.75 231 LEU A O 1
ATOM 1713 N N . LEU A 1 232 ? -3.683 -14.129 -6.042 1.00 86.00 232 LEU A N 1
ATOM 1714 C CA . LEU A 1 232 ? -4.649 -14.877 -6.855 1.00 86.00 232 LEU A CA 1
ATOM 1715 C C . LEU A 1 232 ? -5.805 -14.004 -7.385 1.00 86.00 232 LEU A C 1
ATOM 1717 O O . LEU A 1 232 ? -6.494 -14.405 -8.318 1.00 86.00 232 LEU A O 1
ATOM 1721 N N . SER A 1 233 ? -6.032 -12.815 -6.815 1.00 79.62 233 SER A N 1
ATOM 1722 C CA . SER A 1 233 ? -7.059 -11.852 -7.249 1.00 79.62 233 SER A CA 1
ATOM 1723 C C . SER A 1 233 ? -6.424 -10.666 -7.981 1.00 79.62 233 SER A C 1
ATOM 1725 O O . SER A 1 233 ? -6.603 -9.515 -7.588 1.00 79.62 233 SER A O 1
ATOM 1727 N N . ARG A 1 234 ? -5.629 -10.969 -9.010 1.00 77.00 234 ARG A N 1
ATOM 1728 C CA . ARG A 1 234 ? -4.852 -9.987 -9.777 1.00 77.00 234 ARG A CA 1
ATOM 1729 C C . ARG A 1 234 ? -5.715 -9.126 -10.704 1.00 77.00 234 ARG A C 1
ATOM 1731 O O . ARG A 1 234 ? -6.722 -9.590 -11.237 1.00 77.00 234 ARG A O 1
ATOM 1738 N N . THR A 1 235 ? -5.234 -7.915 -10.957 1.00 77.50 235 THR A N 1
ATOM 1739 C CA . THR A 1 235 ? -5.699 -7.023 -12.025 1.00 77.50 235 THR A CA 1
ATOM 1740 C C . THR A 1 235 ? -4.532 -6.797 -12.976 1.00 77.50 235 THR A C 1
ATOM 1742 O O . THR A 1 235 ? -3.405 -6.632 -12.516 1.00 77.50 235 THR A O 1
ATOM 1745 N N . THR A 1 236 ? -4.784 -6.819 -14.283 1.00 75.19 236 THR A N 1
ATOM 1746 C CA . THR A 1 236 ? -3.767 -6.488 -15.286 1.00 75.19 236 THR A CA 1
ATOM 1747 C C . THR A 1 236 ? -3.679 -4.975 -15.426 1.00 75.19 236 THR A C 1
ATOM 1749 O O . THR A 1 236 ? -4.694 -4.321 -15.655 1.00 75.19 236 THR A O 1
ATOM 1752 N N . GLU A 1 237 ? -2.475 -4.438 -15.294 1.00 70.50 237 GLU A N 1
ATOM 1753 C CA . GLU A 1 237 ? -2.161 -3.020 -15.457 1.00 70.50 237 GLU A CA 1
ATOM 1754 C C . GLU A 1 237 ? -0.990 -2.910 -16.437 1.00 70.50 237 GLU A C 1
ATOM 1756 O O . GLU A 1 237 ? -0.170 -3.824 -16.520 1.00 70.50 237 GLU A O 1
ATOM 1761 N N . TRP A 1 238 ? -0.925 -1.805 -17.176 1.00 68.00 238 TRP A N 1
ATOM 1762 C CA . TRP A 1 238 ? 0.263 -1.455 -17.952 1.00 68.00 238 TRP A CA 1
ATOM 1763 C C . TRP A 1 238 ? 1.180 -0.638 -17.048 1.00 68.00 238 TRP A C 1
ATOM 1765 O O . TRP A 1 238 ? 0.745 0.374 -16.497 1.00 68.00 238 TRP A O 1
ATOM 1775 N N . THR A 1 239 ? 2.417 -1.082 -16.874 1.00 59.72 239 THR A N 1
ATOM 1776 C CA . THR A 1 239 ? 3.455 -0.347 -16.150 1.00 59.72 239 THR A CA 1
ATOM 1777 C C . THR A 1 239 ? 4.348 0.397 -17.137 1.00 59.72 239 THR A C 1
ATOM 1779 O O . THR A 1 239 ? 4.490 -0.005 -18.294 1.00 59.72 239 THR A O 1
ATOM 1782 N N . ASP A 1 240 ? 4.920 1.516 -16.692 1.00 58.56 240 ASP A N 1
ATOM 1783 C CA . ASP A 1 240 ? 6.017 2.150 -17.422 1.00 58.56 240 ASP A CA 1
ATOM 1784 C C . ASP A 1 240 ? 7.221 1.195 -17.435 1.00 58.56 240 ASP A C 1
ATOM 1786 O O . ASP A 1 240 ? 7.404 0.419 -16.496 1.00 58.56 240 ASP A O 1
ATOM 1790 N N . ALA A 1 241 ? 8.040 1.257 -18.488 1.00 58.78 241 ALA A N 1
ATOM 1791 C CA . ALA A 1 241 ? 9.232 0.421 -18.613 1.00 58.78 241 ALA A CA 1
ATOM 1792 C C . ALA A 1 241 ? 10.154 0.566 -17.390 1.00 58.78 241 ALA A C 1
ATOM 1794 O O . ALA A 1 241 ? 10.524 1.685 -17.027 1.00 58.78 241 ALA A O 1
ATOM 1795 N N . ASP A 1 242 ? 10.564 -0.552 -16.794 1.00 58.50 242 ASP A N 1
ATOM 1796 C CA . ASP A 1 242 ? 11.505 -0.608 -15.680 1.00 58.50 242 ASP A CA 1
ATOM 1797 C C . ASP A 1 242 ? 12.857 -1.231 -16.092 1.00 58.50 242 ASP A C 1
ATOM 1799 O O . ASP A 1 242 ? 13.106 -1.581 -17.250 1.00 58.50 242 ASP A O 1
ATOM 1803 N N . ILE A 1 243 ? 13.819 -1.228 -15.163 1.00 62.47 243 ILE A N 1
ATOM 1804 C CA . ILE A 1 243 ? 15.190 -1.684 -15.423 1.00 62.47 243 ILE A CA 1
ATOM 1805 C C . ILE A 1 243 ? 15.289 -3.159 -15.056 1.00 62.47 243 ILE A C 1
ATOM 1807 O O . ILE A 1 243 ? 15.529 -3.500 -13.898 1.00 62.47 243 ILE A O 1
ATOM 1811 N N . GLU A 1 244 ? 15.194 -4.033 -16.052 1.00 58.50 244 GLU A N 1
ATOM 1812 C CA . GLU A 1 244 ? 15.458 -5.460 -15.852 1.00 58.50 244 GLU A CA 1
ATOM 1813 C C . GLU A 1 244 ? 16.674 -5.913 -16.659 1.00 58.50 244 GLU A C 1
ATOM 1815 O O . GLU A 1 244 ? 17.034 -5.336 -17.695 1.00 58.50 244 GLU A O 1
ATOM 1820 N N . ALA A 1 245 ? 17.325 -6.982 -16.200 1.00 50.38 245 ALA A N 1
ATOM 1821 C CA . ALA A 1 245 ? 18.404 -7.611 -16.947 1.00 50.38 245 ALA A CA 1
ATOM 1822 C C . ALA A 1 245 ? 17.867 -8.135 -18.293 1.00 50.38 245 ALA A C 1
ATOM 1824 O O . ALA A 1 245 ? 17.110 -9.099 -18.343 1.00 50.38 245 ALA A O 1
ATOM 1825 N N . GLY A 1 246 ? 18.269 -7.498 -19.397 1.00 50.53 246 GLY A N 1
ATOM 1826 C CA . GLY A 1 246 ? 17.764 -7.820 -20.738 1.00 50.53 246 GLY A CA 1
ATOM 1827 C C . GLY A 1 246 ? 16.537 -7.011 -21.177 1.00 50.53 246 GLY A C 1
ATOM 1828 O O . GLY A 1 246 ? 15.997 -7.284 -22.260 1.00 50.53 246 GLY A O 1
ATOM 1829 N N . SER A 1 247 ? 16.121 -6.009 -20.394 1.00 59.00 247 SER A N 1
ATOM 1830 C CA . SER A 1 247 ? 15.209 -4.954 -20.847 1.00 59.00 247 SER A CA 1
ATOM 1831 C C . SER A 1 247 ? 15.818 -4.198 -22.042 1.00 59.00 247 SER A C 1
ATOM 1833 O O . SER A 1 247 ? 17.030 -4.202 -22.272 1.00 59.00 247 SER A O 1
ATOM 1835 N N . GLY A 1 248 ? 14.967 -3.586 -22.870 1.00 63.81 248 GLY A N 1
ATOM 1836 C CA . GLY A 1 248 ? 15.419 -2.721 -23.971 1.00 63.81 248 GLY A CA 1
ATOM 1837 C C . GLY A 1 248 ? 15.937 -1.353 -23.505 1.00 63.81 248 GLY A C 1
ATOM 1838 O O . GLY A 1 248 ? 16.349 -0.555 -24.347 1.00 63.81 248 GLY A O 1
ATOM 1839 N N . VAL A 1 249 ? 15.888 -1.087 -22.194 1.00 72.31 249 VAL A N 1
ATOM 1840 C CA . VAL A 1 249 ? 16.291 0.171 -21.561 1.00 72.31 249 VAL A CA 1
ATOM 1841 C C . VAL A 1 249 ? 17.813 0.274 -21.568 1.00 72.31 249 VAL A C 1
ATOM 1843 O O . VAL A 1 249 ? 18.527 -0.641 -21.157 1.00 72.31 249 VAL A O 1
ATOM 1846 N N . SER A 1 250 ? 18.335 1.406 -22.037 1.00 74.19 250 SER A N 1
ATOM 1847 C CA . SER A 1 250 ? 19.782 1.642 -22.062 1.00 74.19 250 SER A CA 1
ATOM 1848 C C . SER A 1 250 ? 20.267 2.262 -20.748 1.00 74.19 250 SER A C 1
ATOM 1850 O O . SER A 1 250 ? 19.860 3.368 -20.403 1.00 74.19 250 SER A O 1
ATOM 1852 N N . THR A 1 251 ? 21.180 1.583 -20.047 1.00 77.38 251 THR A N 1
ATOM 1853 C CA . THR A 1 251 ? 21.934 2.123 -18.895 1.00 77.38 251 THR A CA 1
ATOM 1854 C C . THR A 1 251 ? 23.044 3.054 -19.387 1.00 77.38 251 THR A C 1
ATOM 1856 O O . THR A 1 251 ? 23.947 2.618 -20.118 1.00 77.38 251 THR A O 1
ATOM 1859 N N . PHE A 1 252 ? 22.988 4.328 -18.996 1.00 74.38 252 PHE A N 1
ATOM 1860 C CA . PHE A 1 252 ? 23.970 5.344 -19.372 1.00 74.38 252 PHE A CA 1
ATOM 1861 C C . PHE A 1 252 ? 24.971 5.598 -18.248 1.00 74.38 252 PHE A C 1
ATOM 1863 O O . PHE A 1 252 ? 24.635 6.096 -17.175 1.00 74.38 252 PHE A O 1
ATOM 1870 N N . ASN A 1 253 ? 26.239 5.317 -18.538 1.00 80.56 253 ASN A N 1
ATOM 1871 C CA . ASN A 1 253 ? 27.365 5.611 -17.663 1.00 80.56 253 ASN A CA 1
ATOM 1872 C C . ASN A 1 253 ? 28.192 6.785 -18.204 1.00 80.56 253 ASN A C 1
ATOM 1874 O O . ASN A 1 253 ? 28.088 7.174 -19.369 1.00 80.56 253 ASN A O 1
ATOM 1878 N N . ALA A 1 254 ? 29.066 7.344 -17.364 1.00 77.25 254 ALA A N 1
ATOM 1879 C CA . ALA A 1 254 ? 30.035 8.341 -17.812 1.00 77.25 254 ALA A CA 1
ATOM 1880 C C . ALA A 1 254 ? 30.887 7.779 -18.972 1.00 77.25 254 ALA A C 1
ATOM 1882 O O . ALA A 1 254 ? 31.535 6.744 -18.817 1.00 77.25 254 ALA A O 1
ATOM 1883 N N . GLY A 1 255 ? 30.874 8.461 -20.124 1.00 72.88 255 GLY A N 1
ATOM 1884 C CA . GLY A 1 255 ? 31.522 8.018 -21.369 1.00 72.88 255 GLY A CA 1
ATOM 1885 C C . GLY A 1 255 ? 30.573 7.455 -22.438 1.00 72.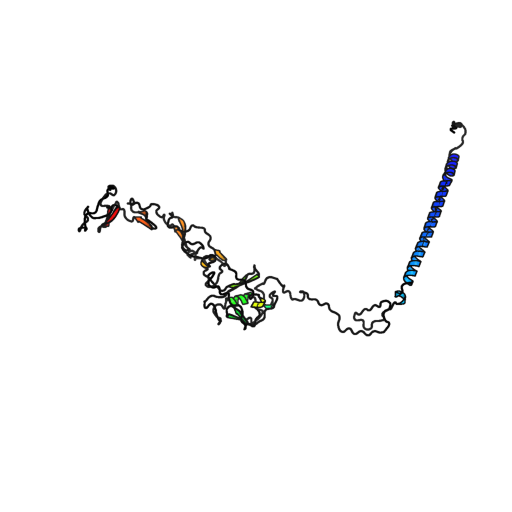88 255 GLY A C 1
ATOM 1886 O O . GLY A 1 255 ? 30.992 7.269 -23.578 1.00 72.88 255 GLY A O 1
ATOM 1887 N N . ASP A 1 256 ? 29.292 7.254 -22.118 1.00 73.06 256 ASP A N 1
ATOM 1888 C CA . ASP A 1 256 ? 28.279 6.737 -23.050 1.00 73.06 256 ASP A CA 1
ATOM 1889 C C . ASP A 1 256 ? 27.588 7.824 -23.898 1.00 73.06 256 ASP A C 1
ATOM 1891 O O . ASP A 1 256 ? 26.567 7.577 -24.533 1.00 73.06 256 ASP A O 1
ATOM 1895 N N . GLU A 1 257 ? 28.157 9.029 -23.955 1.00 70.81 257 GLU A N 1
ATOM 1896 C CA . GLU A 1 257 ? 27.603 10.227 -24.617 1.00 70.81 257 GLU A CA 1
ATOM 1897 C C . GLU A 1 257 ? 27.310 10.036 -26.118 1.00 70.81 257 GLU A C 1
ATOM 1899 O O . GLU A 1 257 ? 26.579 10.819 -26.719 1.00 70.81 257 GLU A O 1
ATOM 1904 N N . SER A 1 258 ? 27.874 8.991 -26.727 1.00 65.81 258 SER A N 1
ATOM 1905 C CA . SER A 1 258 ? 27.698 8.641 -28.138 1.00 65.81 258 SER A CA 1
ATOM 1906 C C . SER A 1 258 ? 26.602 7.605 -28.404 1.00 65.81 258 SER A C 1
ATOM 1908 O O . SER A 1 258 ? 26.395 7.240 -29.560 1.00 65.81 258 SER A O 1
ATOM 1910 N N . LYS A 1 259 ? 25.906 7.097 -27.379 1.00 70.94 259 LYS A N 1
ATOM 1911 C CA . LYS A 1 259 ? 24.841 6.102 -27.566 1.00 70.94 259 LYS A CA 1
ATOM 1912 C C . LYS A 1 259 ? 23.565 6.741 -28.127 1.00 70.94 259 LYS A C 1
ATOM 1914 O O . LYS A 1 259 ? 23.207 7.868 -27.792 1.00 70.94 259 LYS A O 1
ATOM 1919 N N . ALA A 1 260 ? 22.874 5.991 -28.984 1.00 70.12 260 ALA A N 1
ATOM 1920 C CA . ALA A 1 260 ? 21.590 6.393 -29.551 1.00 70.12 260 ALA A CA 1
ATOM 1921 C C . ALA A 1 260 ? 20.491 6.362 -28.484 1.00 70.12 260 ALA A C 1
ATOM 1923 O O . ALA A 1 260 ? 20.457 5.454 -27.656 1.00 70.12 260 ALA A O 1
ATOM 1924 N N . TRP A 1 261 ? 19.552 7.300 -28.562 1.00 76.00 261 TRP A N 1
ATOM 1925 C CA . TRP A 1 261 ? 18.370 7.341 -27.712 1.00 76.00 261 TRP A CA 1
ATOM 1926 C C . TRP A 1 261 ? 17.115 7.571 -28.552 1.00 76.00 261 TRP A C 1
ATOM 1928 O O . TRP A 1 261 ? 16.890 8.674 -29.065 1.00 76.00 261 TRP A O 1
ATOM 1938 N N . LEU A 1 262 ? 16.325 6.509 -28.725 1.00 76.94 262 LEU A N 1
ATOM 1939 C CA . LEU A 1 262 ? 15.095 6.532 -29.514 1.00 76.94 262 LEU A CA 1
ATOM 1940 C C . LEU A 1 262 ? 14.013 7.375 -28.830 1.00 76.94 262 LEU A C 1
ATOM 1942 O O . LEU A 1 262 ? 13.966 7.487 -27.608 1.00 76.94 262 LEU A O 1
ATOM 1946 N N . ARG A 1 263 ? 13.152 7.976 -29.648 1.00 76.25 263 ARG A N 1
ATOM 1947 C CA . ARG A 1 263 ? 12.019 8.795 -29.223 1.00 76.25 263 ARG A CA 1
ATOM 1948 C C . ARG A 1 263 ? 10.732 8.187 -29.769 1.00 76.25 263 ARG A C 1
ATOM 1950 O O . ARG A 1 263 ? 10.723 7.683 -30.888 1.00 76.25 263 ARG A O 1
ATOM 1957 N N . SER A 1 264 ? 9.650 8.286 -29.002 1.00 70.75 264 SER A N 1
ATOM 1958 C CA . SER A 1 264 ? 8.334 7.712 -29.317 1.00 70.75 264 SER A CA 1
ATOM 1959 C C . SER A 1 264 ? 7.684 8.225 -30.616 1.00 70.75 264 SER A C 1
ATOM 1961 O O . SER A 1 264 ? 6.773 7.581 -31.127 1.00 70.75 264 SER A O 1
ATOM 1963 N N . ASP A 1 265 ? 8.152 9.341 -31.186 1.00 72.44 265 ASP A N 1
ATOM 1964 C CA . ASP A 1 265 ? 7.680 9.904 -32.461 1.00 72.44 265 ASP A CA 1
ATOM 1965 C C . ASP A 1 265 ? 8.763 9.950 -33.559 1.00 72.44 265 ASP A C 1
ATOM 1967 O O . ASP A 1 265 ? 8.648 10.723 -34.515 1.00 72.44 265 ASP A O 1
ATOM 1971 N N . ASP A 1 266 ? 9.830 9.153 -33.433 1.00 72.88 266 ASP A N 1
ATOM 1972 C CA . ASP A 1 266 ? 10.857 9.058 -34.471 1.00 72.88 266 ASP A CA 1
ATOM 1973 C C . ASP A 1 266 ? 10.240 8.549 -35.786 1.00 72.88 266 ASP A C 1
ATOM 1975 O O . ASP A 1 266 ? 9.749 7.426 -35.897 1.00 72.88 266 ASP A O 1
ATOM 1979 N N . VAL A 1 267 ? 10.282 9.397 -36.813 1.00 68.25 267 VAL A N 1
ATOM 1980 C CA . VAL A 1 267 ? 9.638 9.160 -38.114 1.00 68.25 267 VAL A CA 1
ATOM 1981 C C . VAL A 1 267 ? 10.254 7.964 -38.853 1.00 68.25 267 VAL A C 1
ATOM 1983 O O . VAL A 1 267 ? 9.617 7.375 -39.726 1.00 68.25 267 VAL A O 1
ATOM 1986 N N . ASN A 1 268 ? 11.486 7.589 -38.498 1.00 64.56 268 ASN A N 1
ATOM 1987 C CA . ASN A 1 268 ? 12.243 6.509 -39.125 1.00 64.56 268 ASN A CA 1
ATOM 1988 C C . ASN A 1 268 ? 12.352 5.254 -38.242 1.00 64.56 268 ASN A C 1
ATOM 1990 O O . ASN A 1 268 ? 12.953 4.268 -38.676 1.00 64.56 268 ASN A O 1
ATOM 1994 N N . SER A 1 269 ? 11.765 5.266 -37.038 1.00 66.06 269 SER A N 1
ATOM 1995 C CA . SER A 1 269 ? 11.814 4.154 -36.082 1.00 66.06 269 SER A CA 1
ATOM 1996 C C . SER A 1 269 ? 10.458 3.976 -35.391 1.00 66.06 269 SER A C 1
ATOM 1998 O O . SER A 1 269 ? 10.066 4.791 -34.567 1.00 66.06 269 SER A O 1
ATOM 2000 N N . PHE A 1 270 ? 9.739 2.884 -35.672 1.00 65.94 270 PHE A N 1
ATOM 2001 C CA . PHE A 1 270 ? 8.492 2.587 -34.956 1.00 65.94 270 PHE A CA 1
ATOM 2002 C C . PHE A 1 270 ? 8.788 2.094 -33.532 1.00 65.94 270 PHE A C 1
ATOM 2004 O O . PHE A 1 270 ? 9.252 0.967 -33.325 1.00 65.94 270 PHE A O 1
ATOM 2011 N N . VAL A 1 271 ? 8.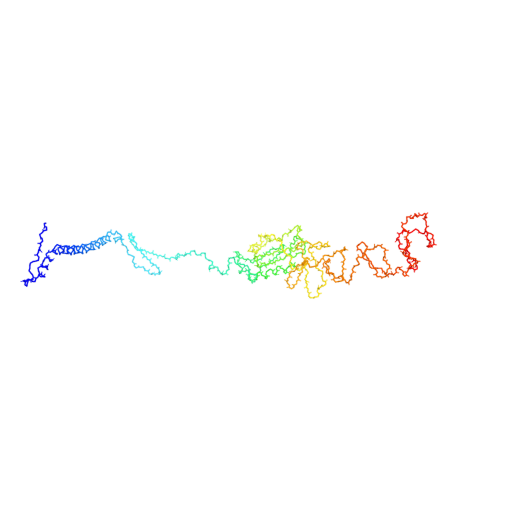479 2.941 -32.555 1.00 69.06 271 VAL A N 1
ATOM 2012 C CA . VAL A 1 271 ? 8.451 2.627 -31.123 1.00 69.06 271 VAL A CA 1
ATOM 2013 C C . VAL A 1 271 ? 7.037 2.906 -30.625 1.00 69.06 271 VAL A C 1
ATOM 2015 O O . VAL A 1 271 ? 6.486 3.976 -30.869 1.00 69.06 271 VAL A O 1
ATOM 2018 N N . SER A 1 272 ? 6.408 1.913 -29.995 1.00 66.56 272 SER A N 1
ATOM 2019 C CA . SER A 1 272 ? 5.067 2.095 -29.426 1.00 66.56 272 SER A CA 1
ATOM 2020 C C . SER A 1 272 ? 5.153 2.934 -28.145 1.00 66.56 272 SER A C 1
ATOM 2022 O O . SER A 1 272 ? 6.200 2.929 -27.493 1.00 66.56 272 SER A O 1
ATOM 2024 N N . PRO A 1 273 ? 4.077 3.633 -27.740 1.00 64.25 273 PRO A N 1
ATOM 2025 C CA . PRO A 1 273 ? 4.013 4.240 -26.412 1.00 64.25 273 PRO A CA 1
ATOM 2026 C C . PRO A 1 273 ? 4.327 3.193 -25.331 1.00 64.25 273 PRO A C 1
ATOM 2028 O O . PRO A 1 273 ? 3.743 2.110 -25.355 1.00 64.25 273 PRO A O 1
ATOM 2031 N N . GLY A 1 274 ? 5.266 3.498 -24.431 1.00 63.22 274 GLY A N 1
ATOM 2032 C CA . GLY A 1 274 ? 5.731 2.573 -23.387 1.00 63.22 274 GLY A CA 1
ATOM 2033 C C . GLY A 1 274 ? 6.830 1.588 -23.812 1.00 63.22 274 GLY A C 1
ATOM 2034 O O . GLY A 1 274 ? 7.257 0.779 -22.997 1.00 63.22 274 GLY A O 1
ATOM 2035 N N . ASP A 1 275 ? 7.330 1.637 -25.053 1.00 72.25 275 ASP A N 1
ATOM 2036 C CA . ASP A 1 275 ? 8.436 0.768 -25.479 1.00 72.25 275 ASP A CA 1
ATOM 2037 C C . ASP A 1 275 ? 9.728 1.099 -24.701 1.00 72.25 275 ASP A C 1
ATOM 2039 O O . ASP A 1 275 ? 10.171 2.256 -24.735 1.00 72.25 275 ASP A O 1
ATOM 2043 N N . PRO A 1 276 ? 10.384 0.106 -24.063 1.00 71.69 276 PRO A N 1
ATOM 2044 C CA . PRO A 1 276 ? 11.548 0.323 -23.200 1.00 71.69 276 PRO A CA 1
ATOM 2045 C C . PRO A 1 276 ? 12.718 1.001 -23.919 1.00 71.69 276 PRO A C 1
ATOM 2047 O O . PRO A 1 276 ? 13.520 1.684 -23.288 1.00 71.69 276 PRO A O 1
ATOM 2050 N N . ARG A 1 277 ? 12.808 0.879 -25.250 1.00 75.88 277 ARG A N 1
ATOM 2051 C CA . ARG A 1 277 ? 13.870 1.509 -26.049 1.00 75.88 277 ARG A CA 1
ATOM 2052 C C . ARG A 1 277 ? 13.775 3.040 -26.095 1.00 75.88 277 ARG A C 1
ATOM 2054 O O . ARG A 1 277 ? 14.740 3.687 -26.501 1.00 75.88 277 ARG A O 1
ATOM 2061 N N . SER A 1 278 ? 12.636 3.613 -25.699 1.00 78.38 278 SER A N 1
ATOM 2062 C CA . SER A 1 278 ? 12.436 5.068 -25.591 1.00 78.38 278 SER A CA 1
ATOM 2063 C C . SER A 1 278 ? 12.959 5.645 -24.268 1.00 78.38 278 SER A C 1
ATOM 2065 O O . SER A 1 278 ? 13.041 6.865 -24.106 1.00 78.38 278 SER A O 1
ATOM 2067 N N . TYR A 1 279 ? 13.352 4.780 -23.328 1.00 78.50 279 TYR A N 1
ATOM 2068 C CA . TYR A 1 279 ? 13.785 5.158 -21.988 1.00 78.50 279 TYR A CA 1
ATOM 2069 C C . TYR A 1 279 ? 15.280 4.892 -21.782 1.00 78.50 279 TYR A C 1
ATOM 2071 O O . TYR A 1 279 ? 15.865 3.956 -22.335 1.00 78.50 279 TYR A O 1
ATOM 2079 N N . ALA A 1 280 ? 15.901 5.736 -20.963 1.00 79.69 280 ALA A N 1
ATOM 2080 C CA . ALA A 1 280 ? 17.286 5.603 -20.539 1.00 79.69 280 ALA A CA 1
ATOM 2081 C C . ALA A 1 280 ? 17.376 5.654 -19.014 1.00 79.69 280 ALA A C 1
ATOM 2083 O O . ALA A 1 280 ? 16.702 6.457 -18.368 1.00 79.69 280 ALA A O 1
ATOM 2084 N N . GLU A 1 281 ? 18.230 4.811 -18.445 1.00 79.44 281 GLU A N 1
ATOM 2085 C CA . GLU A 1 281 ? 18.544 4.824 -17.022 1.00 79.44 281 GLU A CA 1
ATOM 2086 C C . GLU A 1 281 ? 19.796 5.667 -16.774 1.00 79.44 281 GLU A C 1
ATOM 2088 O O . GLU A 1 281 ? 20.809 5.521 -17.461 1.00 79.44 281 GLU A O 1
ATOM 2093 N N . ILE A 1 282 ? 19.704 6.573 -15.799 1.00 81.06 282 ILE A N 1
ATOM 2094 C CA . ILE A 1 282 ? 20.819 7.389 -15.322 1.00 81.06 282 ILE A CA 1
ATOM 2095 C C . ILE A 1 282 ? 20.741 7.462 -13.790 1.00 81.06 282 ILE A C 1
ATOM 2097 O O . ILE A 1 282 ? 19.816 8.060 -13.236 1.00 81.06 282 ILE A O 1
ATOM 2101 N N . ASN A 1 283 ? 21.738 6.913 -13.092 1.00 80.81 283 ASN A N 1
ATOM 2102 C CA . ASN A 1 283 ? 21.853 6.941 -11.623 1.00 80.81 283 ASN A CA 1
ATOM 2103 C C . ASN A 1 283 ? 20.627 6.367 -10.875 1.00 80.81 283 ASN A C 1
ATOM 2105 O O . ASN A 1 283 ? 20.159 6.939 -9.886 1.00 80.81 283 ASN A O 1
ATOM 2109 N N . GLY A 1 284 ? 20.094 5.250 -11.356 1.00 69.19 284 GLY A N 1
ATOM 2110 C CA . GLY A 1 284 ? 18.944 4.530 -10.816 1.00 69.19 284 GLY A CA 1
ATOM 2111 C C . GLY A 1 284 ? 17.594 5.159 -11.150 1.00 69.19 284 GLY A C 1
ATOM 2112 O O . GLY A 1 284 ? 16.595 4.806 -10.530 1.00 69.19 284 GLY A O 1
ATOM 2113 N N . LYS A 1 285 ? 17.546 6.121 -12.079 1.00 73.88 285 LYS A N 1
ATOM 2114 C CA . LYS A 1 285 ? 16.310 6.789 -12.501 1.00 73.88 285 LYS A CA 1
ATOM 2115 C C . LYS A 1 285 ? 16.088 6.628 -13.994 1.00 73.88 285 LYS A C 1
ATOM 2117 O O . LYS A 1 285 ? 17.022 6.792 -14.775 1.00 73.88 285 LYS A O 1
ATOM 2122 N N . LEU A 1 286 ? 14.841 6.360 -14.364 1.00 78.62 286 LEU A N 1
ATOM 2123 C CA . LEU A 1 286 ? 14.394 6.323 -15.750 1.00 78.62 286 LEU A CA 1
ATOM 2124 C C . LEU A 1 286 ? 14.065 7.725 -16.252 1.00 78.62 286 LEU A C 1
ATOM 2126 O O . LEU A 1 286 ? 13.411 8.520 -15.575 1.00 78.62 286 LEU A O 1
ATOM 2130 N N . TYR A 1 287 ? 14.519 8.000 -17.464 1.00 78.00 287 TYR A N 1
ATOM 2131 C CA . TYR A 1 287 ? 14.264 9.224 -18.198 1.00 78.00 287 TYR A CA 1
ATOM 2132 C C . TYR A 1 287 ? 13.690 8.863 -19.563 1.00 78.00 287 TYR A C 1
ATOM 2134 O O . TYR A 1 287 ? 14.185 7.956 -20.230 1.00 78.00 287 TYR A O 1
ATOM 2142 N N . GLU A 1 288 ? 12.670 9.601 -19.993 1.00 79.75 288 GLU A N 1
ATOM 2143 C CA . GLU A 1 288 ? 12.178 9.587 -21.371 1.00 79.75 288 GLU A CA 1
ATOM 2144 C C . GLU A 1 288 ? 12.737 10.807 -22.111 1.00 79.75 288 GLU A C 1
ATOM 2146 O O . GLU A 1 288 ? 12.820 11.908 -21.550 1.00 79.75 288 GLU A O 1
ATOM 2151 N N . ARG A 1 289 ? 13.129 10.635 -23.378 1.00 73.12 289 ARG A N 1
ATOM 2152 C CA . ARG A 1 289 ? 13.613 11.762 -24.175 1.00 73.12 289 ARG A CA 1
ATOM 2153 C C . ARG A 1 289 ? 12.448 12.659 -24.567 1.00 73.12 289 ARG A C 1
ATOM 2155 O O . ARG A 1 289 ? 11.612 12.292 -25.388 1.00 73.12 289 ARG A O 1
ATOM 2162 N N . VAL A 1 290 ? 12.458 13.884 -24.061 1.00 73.25 290 VAL A N 1
ATOM 2163 C CA . VAL A 1 290 ? 11.538 14.936 -24.506 1.00 73.25 290 VAL A CA 1
ATOM 2164 C C . VAL A 1 290 ? 12.081 15.662 -25.741 1.00 73.25 290 VAL A C 1
ATOM 2166 O O . VAL A 1 290 ? 13.292 15.761 -25.942 1.00 73.25 290 VAL A O 1
ATOM 2169 N N . SER A 1 291 ? 11.180 16.174 -26.584 1.00 72.81 291 SER A N 1
ATOM 2170 C CA . SER A 1 291 ? 11.537 16.927 -27.794 1.00 72.81 291 SER A CA 1
ATOM 2171 C C . SER A 1 291 ? 12.269 18.217 -27.440 1.00 72.81 291 SER A C 1
ATOM 2173 O O . SER A 1 291 ? 11.634 19.173 -26.997 1.00 72.81 291 SER A O 1
ATOM 2175 N N . LEU A 1 292 ? 13.579 18.267 -27.669 1.00 78.62 292 LEU A N 1
ATOM 2176 C CA . LEU A 1 292 ? 14.347 19.510 -27.578 1.00 78.62 292 LEU A CA 1
ATOM 2177 C C . LEU A 1 292 ? 14.741 20.023 -28.966 1.00 78.62 292 LEU A C 1
ATOM 2179 O O . LEU A 1 292 ? 14.594 21.210 -29.245 1.00 78.62 292 LEU A O 1
ATOM 2183 N N . GLU A 1 293 ? 15.177 19.127 -29.851 1.00 85.50 293 GLU A N 1
ATOM 2184 C CA . GLU A 1 293 ? 15.546 19.443 -31.230 1.00 85.50 293 GLU A CA 1
ATOM 2185 C C . GLU A 1 293 ? 14.528 18.914 -32.248 1.00 85.50 293 GLU A C 1
ATOM 2187 O O . GLU A 1 293 ? 13.815 17.937 -32.004 1.00 85.50 293 GLU A O 1
ATOM 2192 N N . ASN A 1 294 ? 14.466 19.564 -33.411 1.00 86.06 294 ASN A N 1
ATOM 2193 C CA . ASN A 1 294 ? 13.591 19.146 -34.504 1.00 86.06 294 ASN A CA 1
ATOM 2194 C C . ASN A 1 294 ? 14.093 17.843 -35.149 1.00 86.06 294 ASN A C 1
ATOM 2196 O O . ASN A 1 294 ? 15.300 17.590 -35.216 1.00 86.06 294 ASN A O 1
ATOM 2200 N N . GLN A 1 295 ? 13.160 17.043 -35.670 1.00 85.25 295 GLN A N 1
ATOM 2201 C CA . GLN A 1 295 ? 13.471 15.885 -36.514 1.00 85.25 295 GLN A CA 1
ATOM 2202 C C . GLN A 1 295 ? 14.233 16.335 -37.770 1.00 85.25 295 GLN A C 1
ATOM 2204 O O . GLN A 1 295 ? 13.953 17.400 -38.330 1.00 85.25 295 GLN A O 1
ATOM 2209 N N . TYR A 1 296 ? 15.191 15.524 -38.217 1.00 85.31 296 TYR A N 1
ATOM 2210 C CA . TYR A 1 296 ? 15.884 15.747 -39.478 1.00 85.31 296 TYR A CA 1
ATOM 2211 C C . TYR A 1 296 ? 14.889 15.688 -40.632 1.00 85.31 296 TYR A C 1
ATOM 2213 O O . TYR A 1 296 ? 14.188 14.698 -40.836 1.00 85.31 296 TYR A O 1
ATOM 2221 N N 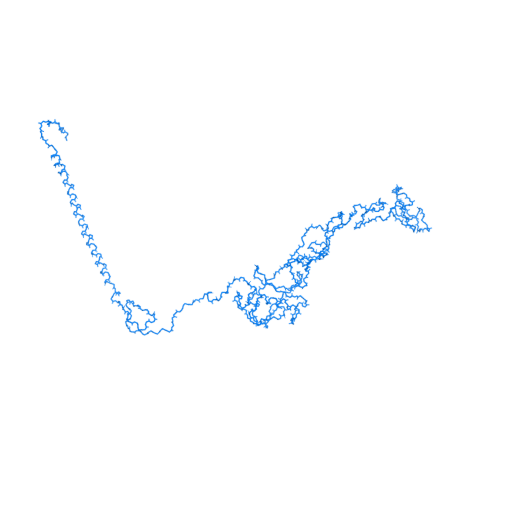. ASP A 1 297 ? 14.886 16.749 -41.422 1.00 82.44 297 ASP A N 1
ATOM 2222 C CA . ASP A 1 297 ? 14.118 16.858 -42.640 1.00 82.44 297 ASP A CA 1
ATOM 2223 C C . ASP A 1 297 ? 15.084 16.997 -43.812 1.00 82.44 297 ASP A C 1
ATOM 2225 O O . ASP A 1 297 ? 15.790 17.996 -43.962 1.00 82.44 297 ASP A O 1
ATOM 2229 N N . SER A 1 298 ? 15.066 15.992 -44.687 1.00 76.56 298 SER A N 1
ATOM 2230 C CA . SER A 1 298 ? 15.864 15.995 -45.910 1.00 76.56 298 SER A CA 1
ATOM 2231 C C . SER A 1 298 ? 15.548 17.174 -46.831 1.00 76.56 298 SER A C 1
ATOM 2233 O O . SER A 1 298 ? 16.360 17.448 -47.711 1.00 76.56 298 SER A O 1
ATOM 2235 N N . TYR A 1 299 ? 14.409 17.862 -46.651 1.00 74.12 299 TYR A N 1
ATOM 2236 C CA . TYR A 1 299 ? 13.978 19.044 -47.397 1.00 74.12 299 TYR A CA 1
ATOM 2237 C C . TYR A 1 299 ? 14.430 20.376 -46.808 1.00 74.12 299 TYR A C 1
ATOM 2239 O O . TYR A 1 299 ? 14.529 21.348 -47.558 1.00 74.12 299 TYR A O 1
ATOM 2247 N N . THR A 1 300 ? 14.821 20.401 -45.540 1.00 77.44 300 THR A N 1
ATOM 2248 C CA . THR A 1 300 ? 15.252 21.611 -44.844 1.00 77.44 300 THR A CA 1
ATOM 2249 C C . THR A 1 300 ? 16.740 21.900 -45.080 1.00 77.44 300 THR A C 1
ATOM 2251 O O . THR A 1 300 ? 17.557 20.994 -45.240 1.00 77.44 300 THR A O 1
ATOM 2254 N N . ASN A 1 301 ? 17.095 23.186 -45.146 1.00 76.38 301 ASN A N 1
ATOM 2255 C CA . ASN A 1 301 ? 18.485 23.628 -45.258 1.00 76.38 301 ASN A CA 1
ATOM 2256 C C . ASN A 1 301 ? 19.042 23.913 -43.863 1.00 76.38 301 ASN A C 1
ATOM 2258 O O . ASN A 1 301 ? 18.435 24.675 -43.114 1.00 76.38 301 ASN A O 1
ATOM 2262 N N . TYR A 1 302 ? 20.208 23.346 -43.563 1.00 82.88 302 TYR A N 1
ATOM 2263 C CA . TYR A 1 302 ? 20.879 23.501 -42.274 1.00 82.88 302 TYR A CA 1
ATOM 2264 C C . TYR A 1 302 ? 22.158 24.323 -42.426 1.00 82.88 302 TYR A C 1
ATOM 2266 O O . TYR A 1 302 ? 22.931 24.110 -43.368 1.00 82.88 302 TYR A O 1
ATOM 2274 N N . ILE A 1 303 ? 22.386 25.254 -41.503 1.00 83.44 303 ILE A N 1
ATOM 2275 C CA . ILE A 1 303 ? 23.637 26.009 -41.380 1.00 83.44 303 ILE A CA 1
ATOM 2276 C C . ILE A 1 303 ? 24.561 25.357 -40.350 1.00 83.44 303 ILE A C 1
ATOM 2278 O O . ILE A 1 303 ? 24.133 24.539 -39.541 1.00 83.44 303 ILE A O 1
ATOM 2282 N N . ALA A 1 304 ? 25.850 25.711 -40.378 1.00 85.12 304 ALA A N 1
ATOM 2283 C CA . ALA A 1 304 ? 26.803 25.179 -39.409 1.00 85.12 304 ALA A CA 1
ATOM 2284 C C . ALA A 1 304 ? 26.371 25.523 -37.969 1.00 85.12 304 ALA A C 1
ATOM 2286 O O . ALA A 1 304 ? 26.116 26.688 -37.665 1.00 85.12 304 ALA A O 1
ATOM 2287 N N . GLY A 1 305 ? 26.301 24.509 -37.107 1.00 86.06 305 GLY A N 1
ATOM 2288 C CA . GLY A 1 305 ? 25.818 24.611 -35.728 1.00 86.06 305 GLY A CA 1
ATOM 2289 C C . GLY A 1 305 ? 24.339 24.260 -35.529 1.00 86.06 305 GLY A C 1
ATOM 2290 O O . GLY A 1 305 ? 23.926 24.074 -34.384 1.00 86.06 305 GLY A O 1
ATOM 2291 N N . ASP A 1 306 ? 23.543 24.117 -36.597 1.00 88.81 306 ASP A N 1
ATOM 2292 C CA . ASP A 1 306 ? 22.170 23.616 -36.473 1.00 88.81 306 ASP A CA 1
ATOM 2293 C C . ASP A 1 306 ? 22.173 22.174 -35.965 1.00 88.81 306 ASP A C 1
ATOM 2295 O O . ASP A 1 306 ? 22.967 21.340 -36.413 1.00 88.81 306 ASP A O 1
ATOM 2299 N N . ARG A 1 307 ? 21.254 21.870 -35.045 1.00 88.56 307 ARG A N 1
ATOM 2300 C CA . ARG A 1 307 ? 21.113 20.545 -34.442 1.00 88.56 307 ARG A CA 1
ATOM 2301 C C . ARG A 1 307 ? 19.795 19.901 -34.823 1.00 88.56 307 ARG A C 1
ATOM 2303 O O . ARG A 1 307 ? 18.743 20.531 -34.734 1.00 88.56 307 ARG A O 1
ATOM 2310 N N . VAL A 1 308 ? 19.863 18.635 -35.211 1.00 87.38 308 VAL A N 1
ATOM 2311 C CA . VAL A 1 308 ? 18.703 17.835 -35.606 1.00 87.38 308 VAL A CA 1
ATOM 2312 C C . VAL A 1 308 ? 18.782 16.435 -35.044 1.00 87.38 308 VAL A C 1
ATOM 2314 O O . VAL A 1 308 ? 19.857 15.849 -34.922 1.00 87.38 308 VAL A O 1
ATOM 2317 N N . TYR A 1 309 ? 17.621 15.889 -34.727 1.00 84.56 309 TYR A N 1
ATOM 2318 C CA . TYR A 1 309 ? 17.485 14.519 -34.276 1.00 84.56 309 TYR A CA 1
ATOM 2319 C C . TYR A 1 309 ? 17.186 13.588 -35.456 1.00 84.56 309 TYR A C 1
ATOM 2321 O O . TYR A 1 309 ? 16.334 13.898 -36.285 1.00 84.56 309 TYR A O 1
ATOM 2329 N N . ASN A 1 310 ? 17.869 12.448 -35.543 1.00 83.56 310 ASN A N 1
ATOM 2330 C CA . ASN A 1 310 ? 17.579 11.420 -36.543 1.00 83.56 310 ASN A CA 1
ATOM 2331 C C . ASN A 1 310 ? 18.007 10.038 -36.036 1.00 83.56 310 ASN A C 1
ATOM 2333 O O . ASN A 1 310 ? 19.152 9.873 -35.618 1.00 83.56 310 ASN A O 1
ATOM 2337 N N . GLN A 1 311 ? 17.121 9.039 -36.105 1.00 79.56 311 GLN A N 1
ATOM 2338 C CA . GLN A 1 311 ? 17.433 7.635 -35.789 1.00 79.56 311 GLN A CA 1
ATOM 2339 C C . GLN A 1 311 ? 18.126 7.448 -34.428 1.00 79.56 311 GLN A C 1
ATOM 2341 O O . GLN A 1 311 ? 19.120 6.732 -34.306 1.00 79.56 311 GLN A O 1
ATOM 2346 N N . GLY A 1 312 ? 17.643 8.131 -33.392 1.00 77.19 312 GLY A N 1
ATOM 2347 C CA . GLY A 1 312 ? 18.235 8.047 -32.056 1.00 77.19 312 GLY A CA 1
ATOM 2348 C C . GLY A 1 312 ? 19.433 8.962 -31.791 1.00 77.19 312 GLY A C 1
ATOM 2349 O O . GLY A 1 312 ? 19.800 9.146 -30.631 1.00 77.19 312 GLY A O 1
ATOM 2350 N N . PHE A 1 313 ? 20.033 9.578 -32.806 1.00 80.62 313 PHE A N 1
ATOM 2351 C CA . PHE A 1 313 ? 21.223 10.411 -32.635 1.00 80.62 313 PHE A CA 1
ATOM 2352 C C . PHE A 1 313 ? 20.915 11.896 -32.808 1.00 80.62 313 PHE A C 1
ATOM 2354 O O . PHE A 1 313 ? 20.042 12.294 -33.579 1.00 80.62 313 PHE A O 1
ATOM 2361 N N . LEU A 1 314 ? 21.665 12.722 -32.077 1.00 83.31 314 LEU A N 1
ATOM 2362 C CA . LEU A 1 314 ? 21.700 14.162 -32.288 1.00 83.31 314 LEU A CA 1
ATOM 2363 C C . LEU A 1 314 ? 22.853 14.486 -33.238 1.00 83.31 314 LEU A C 1
ATOM 2365 O O . LEU A 1 314 ? 24.009 14.200 -32.933 1.00 83.31 314 LEU A O 1
ATOM 2369 N N . TYR A 1 315 ? 22.535 15.089 -34.375 1.00 84.38 315 TYR A N 1
ATOM 2370 C CA . TYR A 1 315 ? 23.515 15.535 -35.353 1.00 84.38 315 TYR A CA 1
ATOM 2371 C C . TYR A 1 315 ? 23.654 17.048 -35.285 1.00 84.38 315 TYR A C 1
ATOM 2373 O O . TYR A 1 315 ? 22.655 17.762 -35.235 1.00 84.38 315 TYR A O 1
ATOM 2381 N N . GLU A 1 316 ? 24.893 17.528 -35.322 1.00 88.38 316 GLU A N 1
ATOM 2382 C CA . GLU A 1 316 ? 25.207 18.940 -35.516 1.00 88.38 316 GLU A CA 1
ATOM 2383 C C . GLU A 1 316 ? 25.744 19.130 -36.936 1.00 88.38 316 GLU A C 1
ATOM 2385 O O . GLU A 1 316 ? 26.654 18.421 -37.377 1.00 88.38 316 GLU A O 1
ATOM 2390 N N . ALA A 1 317 ? 25.162 20.066 -37.678 1.00 84.81 317 ALA A N 1
ATOM 2391 C CA . ALA A 1 317 ? 25.621 20.397 -39.013 1.00 84.81 317 ALA A CA 1
ATOM 2392 C C . ALA A 1 317 ? 27.022 21.024 -38.934 1.00 84.81 317 ALA A C 1
ATOM 2394 O O . ALA A 1 317 ? 27.214 22.100 -38.375 1.00 84.81 317 ALA A O 1
ATOM 2395 N N . VAL A 1 318 ? 28.017 20.351 -39.516 1.00 81.56 318 VAL A N 1
ATOM 2396 C CA . VAL A 1 318 ? 29.425 20.805 -39.514 1.00 81.56 318 VAL A CA 1
ATOM 2397 C C . VAL A 1 318 ? 29.692 21.834 -40.620 1.00 81.56 318 VAL A C 1
ATOM 2399 O O . VAL A 1 318 ? 30.620 22.635 -40.546 1.00 81.56 318 VAL A O 1
ATOM 2402 N N . SER A 1 319 ? 28.875 21.823 -41.672 1.00 72.38 319 SER A N 1
ATOM 2403 C CA . SER A 1 319 ? 28.964 22.750 -42.795 1.00 72.38 319 SER A CA 1
ATOM 2404 C C . SER A 1 319 ? 27.565 23.069 -43.300 1.00 72.38 319 SER A C 1
ATOM 2406 O O . SER A 1 319 ? 26.664 22.237 -43.194 1.00 72.38 319 SER A O 1
ATOM 2408 N N . ALA A 1 320 ? 27.393 24.265 -43.862 1.00 74.06 320 ALA A N 1
ATOM 2409 C CA . ALA A 1 320 ? 26.130 24.649 -44.468 1.00 74.06 320 ALA A CA 1
ATOM 2410 C C . ALA A 1 320 ? 25.809 23.729 -45.655 1.00 74.06 320 ALA A C 1
ATOM 2412 O O . ALA A 1 320 ? 26.643 23.527 -46.546 1.00 74.06 320 ALA A O 1
ATOM 2413 N N . ILE A 1 321 ? 24.591 23.192 -45.669 1.00 70.69 321 ILE A N 1
ATOM 2414 C CA . ILE A 1 321 ? 24.059 22.477 -46.828 1.00 70.69 321 ILE A CA 1
ATOM 2415 C C . ILE A 1 321 ? 23.653 23.527 -47.875 1.00 70.69 321 ILE A C 1
ATOM 2417 O O . ILE A 1 321 ? 23.038 24.534 -47.512 1.00 70.69 321 ILE A O 1
ATOM 2421 N N . PRO A 1 322 ? 23.998 23.348 -49.163 1.00 70.94 322 PRO A N 1
ATOM 2422 C CA . PRO A 1 322 ? 23.633 24.302 -50.204 1.00 70.94 322 PRO A CA 1
ATOM 2423 C C . PRO A 1 322 ? 22.126 24.540 -50.303 1.00 70.94 322 PRO A C 1
ATOM 2425 O O . PRO A 1 322 ? 21.340 23.597 -50.370 1.00 70.94 322 PRO A O 1
ATOM 2428 N N . SER A 1 323 ? 21.742 25.816 -50.376 1.00 64.31 323 SER A N 1
ATOM 2429 C CA . SER A 1 323 ? 20.355 26.257 -50.568 1.00 64.31 323 SER A CA 1
ATOM 2430 C C . SER A 1 323 ? 19.974 26.464 -52.037 1.00 64.31 323 SER A C 1
ATOM 2432 O O . SER A 1 323 ? 18.788 26.507 -52.365 1.00 64.31 323 SER A O 1
ATOM 2434 N N . SER A 1 324 ? 20.960 26.584 -52.926 1.00 71.50 324 SER A N 1
ATOM 2435 C CA . SER A 1 324 ? 20.792 26.754 -54.370 1.00 71.50 324 SER A CA 1
ATOM 2436 C C . SER A 1 324 ? 20.371 25.441 -55.026 1.00 71.50 324 SER A C 1
ATOM 2438 O O . SER A 1 324 ? 21.047 24.421 -54.903 1.00 71.50 324 SER A O 1
ATOM 2440 N N . THR A 1 325 ? 19.256 25.461 -55.756 1.00 72.06 325 THR A N 1
ATOM 2441 C CA . THR A 1 325 ? 18.866 24.333 -56.615 1.00 72.06 325 THR A CA 1
ATOM 2442 C C . THR A 1 325 ? 19.769 24.312 -57.845 1.00 72.06 325 THR A C 1
ATOM 2444 O O . THR A 1 325 ? 20.105 25.371 -58.366 1.00 72.06 325 THR A O 1
ATOM 2447 N N . TRP A 1 326 ? 20.163 23.126 -58.309 1.00 73.62 326 TRP A N 1
ATOM 2448 C CA . TRP A 1 326 ? 20.870 22.994 -59.581 1.00 73.62 326 TRP A CA 1
ATOM 2449 C C . TRP A 1 326 ? 19.967 23.470 -60.722 1.00 73.62 326 TRP A C 1
ATOM 2451 O O . TRP A 1 326 ? 18.979 22.819 -61.057 1.00 73.62 326 TRP A O 1
ATOM 2461 N N . ASP A 1 327 ? 20.323 24.600 -61.320 1.00 71.50 327 ASP A N 1
ATOM 2462 C CA . ASP A 1 327 ? 19.690 25.173 -62.513 1.00 71.50 327 ASP A CA 1
ATOM 2463 C C . ASP A 1 327 ? 20.641 25.154 -63.725 1.00 71.50 327 ASP A C 1
ATOM 2465 O O . ASP A 1 327 ? 20.318 25.658 -64.801 1.00 71.50 327 ASP A O 1
ATOM 2469 N N . GLY A 1 328 ? 21.820 24.544 -63.559 1.00 68.06 328 GLY A N 1
ATOM 2470 C CA . GLY A 1 328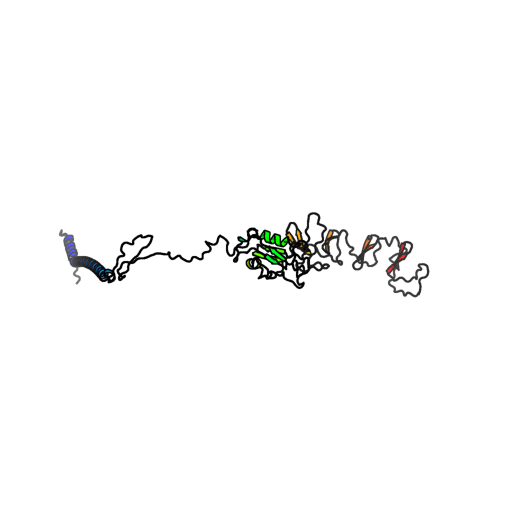 ? 22.841 24.434 -64.592 1.00 68.06 328 GLY A CA 1
ATOM 2471 C C . GLY A 1 328 ? 23.605 25.733 -64.848 1.00 68.06 328 GLY A C 1
ATOM 2472 O O . GLY A 1 328 ? 24.223 25.854 -65.906 1.00 68.06 328 GLY A O 1
ATOM 2473 N N . THR A 1 329 ? 23.562 26.702 -63.931 1.00 72.00 329 THR A N 1
ATOM 2474 C CA . THR A 1 329 ? 24.349 27.946 -64.019 1.00 72.00 329 THR A CA 1
ATOM 2475 C C . THR A 1 329 ? 25.634 27.915 -63.187 1.00 72.00 329 THR A C 1
ATOM 2477 O O . THR A 1 329 ? 26.438 28.840 -63.269 1.00 72.00 329 THR A O 1
ATOM 2480 N N . GLN A 1 330 ? 25.855 26.853 -62.405 1.00 78.06 330 GLN A N 1
ATOM 2481 C CA . GLN A 1 330 ? 27.023 26.707 -61.535 1.00 78.06 330 GLN A CA 1
ATOM 2482 C C . GLN A 1 330 ? 28.254 26.264 -62.322 1.00 78.06 330 GLN A C 1
ATOM 2484 O O . GLN A 1 330 ? 28.196 25.298 -63.084 1.00 78.06 330 GLN A O 1
ATOM 2489 N N . ILE A 1 331 ? 29.361 26.984 -62.139 1.00 72.56 331 ILE A N 1
ATOM 2490 C CA . ILE A 1 331 ? 30.556 26.875 -62.988 1.00 72.56 331 ILE A CA 1
ATOM 2491 C C . ILE A 1 331 ? 31.868 26.909 -62.204 1.00 72.56 331 ILE A C 1
ATOM 2493 O O . ILE A 1 331 ? 32.883 26.468 -62.738 1.00 72.56 331 ILE A O 1
ATOM 2497 N N . ASN A 1 332 ? 31.875 27.377 -60.955 1.00 79.19 332 ASN A N 1
ATOM 2498 C CA . ASN A 1 332 ? 33.108 27.530 -60.185 1.00 79.19 332 ASN A CA 1
ATOM 2499 C C . ASN A 1 332 ? 33.359 26.307 -59.299 1.00 79.19 332 ASN A C 1
ATOM 2501 O O . ASN A 1 332 ? 32.434 25.714 -58.740 1.00 79.19 332 ASN A O 1
ATOM 2505 N N . ILE A 1 333 ? 34.632 25.957 -59.102 1.00 80.69 333 ILE A N 1
ATOM 2506 C CA . ILE A 1 333 ? 34.999 24.950 -58.101 1.00 80.69 333 ILE A CA 1
ATOM 2507 C C . ILE A 1 333 ? 34.505 25.375 -56.709 1.00 80.69 333 ILE A C 1
ATOM 2509 O O . ILE A 1 333 ? 34.685 26.518 -56.291 1.00 80.69 333 ILE A O 1
ATOM 2513 N N . GLY A 1 334 ? 33.888 24.447 -55.983 1.00 75.69 334 GLY A N 1
ATOM 2514 C CA . GLY A 1 334 ? 33.283 24.700 -54.678 1.00 75.69 334 GLY A CA 1
ATOM 2515 C C . GLY A 1 334 ? 31.849 25.233 -54.737 1.00 75.69 334 GLY A C 1
ATOM 2516 O O . GLY A 1 334 ? 31.246 25.409 -53.678 1.00 75.69 334 GLY A O 1
ATOM 2517 N N . ASP A 1 335 ? 31.267 25.448 -55.926 1.00 79.94 335 ASP A N 1
ATOM 2518 C CA . ASP A 1 335 ? 29.834 25.726 -56.048 1.00 79.94 335 ASP A CA 1
ATOM 2519 C C . ASP A 1 335 ? 29.047 24.525 -55.503 1.00 79.94 335 ASP A C 1
ATOM 2521 O O . ASP A 1 335 ? 29.143 23.399 -56.000 1.00 79.94 335 ASP A O 1
ATOM 2525 N N . LYS A 1 336 ? 28.264 24.763 -54.450 1.00 80.38 336 LYS A N 1
ATOM 2526 C CA . LYS A 1 336 ? 27.421 23.750 -53.815 1.00 80.38 336 LYS A CA 1
ATOM 2527 C C . LYS A 1 336 ? 25.977 23.939 -54.264 1.00 80.38 336 LYS A C 1
ATOM 2529 O O . LYS A 1 336 ? 25.458 25.052 -54.252 1.00 80.38 336 LYS A O 1
ATOM 2534 N N . VAL A 1 337 ? 25.312 22.852 -54.626 1.00 78.62 337 VAL A N 1
ATOM 2535 C CA . VAL A 1 337 ? 23.933 22.849 -55.134 1.00 78.62 337 VAL A CA 1
ATOM 2536 C C . VAL A 1 337 ? 23.146 21.655 -54.637 1.00 78.62 337 VAL A C 1
ATOM 2538 O O . VAL A 1 337 ? 23.698 20.647 -54.191 1.00 78.62 337 VAL A O 1
ATOM 2541 N N . ARG A 1 338 ? 21.832 21.747 -54.786 1.00 75.19 338 ARG A N 1
ATOM 2542 C CA . ARG A 1 338 ? 20.896 20.691 -54.458 1.00 75.19 338 ARG A CA 1
ATOM 2543 C C . ARG A 1 338 ? 20.154 20.199 -55.694 1.00 75.19 338 ARG A C 1
ATOM 2545 O O . ARG A 1 338 ? 19.638 20.993 -56.475 1.00 75.19 338 ARG A O 1
ATOM 2552 N N . HIS A 1 339 ? 20.074 18.881 -55.853 1.00 75.00 339 HIS A N 1
ATOM 2553 C CA . HIS A 1 339 ? 19.291 18.238 -56.906 1.00 75.00 339 HIS A CA 1
ATOM 2554 C C . HIS A 1 339 ? 18.547 17.032 -56.318 1.00 75.00 339 HIS A C 1
ATOM 2556 O O . HIS A 1 339 ? 19.150 16.035 -55.909 1.00 75.00 339 HIS A O 1
ATOM 2562 N N . GLY A 1 340 ? 17.220 17.152 -56.209 1.00 72.06 340 GLY A N 1
ATOM 2563 C CA . GLY A 1 340 ? 16.388 16.208 -55.460 1.00 72.06 340 GLY A CA 1
ATOM 2564 C C . GLY A 1 340 ? 16.768 16.155 -53.973 1.00 72.06 340 GLY A C 1
ATOM 2565 O O . GLY A 1 340 ? 16.950 17.186 -53.328 1.00 72.06 340 GLY A O 1
ATOM 2566 N N . ALA A 1 341 ? 16.920 14.944 -53.432 1.00 67.94 341 ALA A N 1
ATOM 2567 C CA . ALA A 1 341 ? 17.295 14.706 -52.032 1.00 67.94 341 ALA A CA 1
ATOM 2568 C C . ALA A 1 341 ? 18.818 14.732 -51.774 1.00 67.94 341 ALA A C 1
ATOM 2570 O O . ALA A 1 341 ? 19.264 14.385 -50.683 1.00 67.94 341 ALA A O 1
ATOM 2571 N N . LYS A 1 342 ? 19.635 15.083 -52.777 1.00 70.19 342 LYS A N 1
ATOM 2572 C CA . LYS A 1 342 ? 21.100 15.037 -52.688 1.00 70.19 342 LYS A CA 1
ATOM 2573 C C . LYS A 1 342 ? 21.714 16.421 -52.866 1.00 70.19 342 LYS A C 1
ATOM 2575 O O . LYS A 1 342 ? 21.234 17.237 -53.654 1.00 70.19 342 LYS A O 1
ATOM 2580 N N . SER A 1 343 ? 22.796 16.648 -52.129 1.00 78.38 343 SER A N 1
ATOM 2581 C CA . SER A 1 343 ? 23.651 17.825 -52.265 1.00 78.38 343 SER A CA 1
ATOM 2582 C C . SER A 1 343 ? 24.905 17.452 -53.040 1.00 78.38 343 SER A C 1
ATOM 2584 O O . SER A 1 343 ? 25.451 16.363 -52.853 1.00 78.38 343 SER A O 1
ATOM 2586 N N . TYR A 1 344 ? 25.348 18.354 -53.902 1.00 76.88 344 TYR A N 1
ATOM 2587 C CA . TYR A 1 344 ? 26.510 18.180 -54.759 1.00 76.88 344 TYR A CA 1
ATOM 2588 C C . TYR A 1 344 ? 27.423 19.394 -54.606 1.00 76.88 344 TYR A C 1
ATOM 2590 O O . TYR A 1 344 ? 26.945 20.516 -54.453 1.00 76.88 344 TYR A O 1
ATOM 2598 N N . GLU A 1 345 ? 28.729 19.161 -54.639 1.00 82.25 345 GLU A N 1
ATOM 2599 C CA . GLU A 1 345 ? 29.751 20.202 -54.703 1.00 82.25 345 GLU A CA 1
ATOM 2600 C C . GLU A 1 345 ? 30.517 20.022 -56.003 1.00 82.25 345 GLU A C 1
ATOM 2602 O O . GLU A 1 345 ? 30.947 18.913 -56.342 1.00 82.25 345 GLU A O 1
ATOM 2607 N N . LEU A 1 346 ? 30.653 21.106 -56.752 1.00 77.25 346 LEU A N 1
ATOM 2608 C CA . LEU A 1 346 ? 31.384 21.100 -57.997 1.00 77.25 346 LEU A CA 1
ATOM 2609 C C . LEU A 1 346 ? 32.888 21.007 -57.693 1.00 77.25 346 LEU A C 1
ATOM 2611 O O . LEU A 1 346 ? 33.485 21.918 -57.133 1.00 77.25 346 LEU A O 1
ATOM 2615 N N . LEU A 1 347 ? 33.510 19.880 -58.045 1.00 78.25 347 LEU A N 1
ATOM 2616 C CA . LEU A 1 347 ? 34.915 19.593 -57.711 1.00 78.25 347 LEU A CA 1
ATOM 2617 C C . LEU A 1 347 ? 35.926 20.192 -58.697 1.00 78.25 347 LEU A C 1
ATOM 2619 O O . LEU A 1 347 ? 37.133 20.077 -58.491 1.00 78.25 347 LEU A O 1
ATOM 2623 N N . VAL A 1 348 ? 35.447 20.780 -59.790 1.00 72.19 348 VAL A N 1
ATOM 2624 C CA . VAL A 1 348 ? 36.273 21.328 -60.867 1.00 72.19 348 VAL A CA 1
ATOM 2625 C C . VAL A 1 348 ? 35.666 22.622 -61.369 1.00 72.19 348 VAL A C 1
ATOM 2627 O O . VAL A 1 348 ? 34.456 22.729 -61.516 1.00 72.19 348 VAL A O 1
ATOM 2630 N N . ASP A 1 349 ? 36.515 23.596 -61.656 1.00 74.69 349 ASP A N 1
ATOM 2631 C CA . ASP A 1 349 ? 36.079 24.847 -62.254 1.00 74.69 349 ASP A CA 1
ATOM 2632 C C . ASP A 1 349 ? 35.744 24.601 -63.730 1.00 74.69 349 ASP A C 1
ATOM 2634 O O . ASP A 1 349 ? 36.629 24.355 -64.552 1.00 74.69 349 ASP A O 1
ATOM 2638 N N . LEU A 1 350 ? 34.454 24.584 -64.060 1.00 69.69 350 LEU A N 1
ATOM 2639 C CA . LEU A 1 350 ? 33.994 24.276 -65.410 1.00 69.69 350 LEU A CA 1
ATOM 2640 C C . LEU A 1 350 ? 34.451 25.336 -66.410 1.00 69.69 350 LEU A C 1
ATOM 2642 O O . LEU A 1 350 ? 34.636 24.996 -67.570 1.00 69.69 350 LEU A O 1
ATOM 2646 N N . GLU A 1 351 ? 34.689 26.574 -65.973 1.00 68.19 351 GLU A N 1
ATOM 2647 C CA . GLU A 1 351 ? 35.204 27.660 -66.807 1.00 68.19 351 GLU A CA 1
ATOM 2648 C C . GLU A 1 351 ? 36.680 27.470 -67.197 1.00 68.19 351 GLU A C 1
ATOM 2650 O O . GLU A 1 351 ? 37.078 27.727 -68.331 1.00 68.19 351 GLU A O 1
ATOM 2655 N N . THR A 1 352 ? 37.491 26.951 -66.281 1.00 68.06 352 THR A N 1
ATOM 2656 C CA . THR A 1 352 ? 38.926 26.702 -66.476 1.00 68.06 352 THR A CA 1
ATOM 2657 C C . THR A 1 352 ? 39.184 25.521 -67.412 1.00 68.06 352 THR A C 1
ATOM 2659 O O . THR A 1 352 ? 40.172 25.512 -68.145 1.00 68.06 352 THR A O 1
ATOM 2662 N N . TYR A 1 353 ? 38.295 24.524 -67.400 1.00 58.38 353 TYR A N 1
ATOM 2663 C CA . TYR A 1 353 ? 38.395 23.312 -68.223 1.00 58.38 353 TYR A CA 1
ATOM 2664 C C . TYR A 1 353 ? 37.436 23.319 -69.426 1.00 58.38 353 TYR A C 1
ATOM 2666 O O . TYR A 1 353 ? 37.217 22.270 -70.045 1.00 58.38 353 TYR A O 1
ATOM 2674 N N . LYS A 1 354 ? 36.859 24.484 -69.760 1.00 56.78 354 LYS A N 1
ATOM 2675 C CA . LYS A 1 354 ? 35.971 24.641 -70.915 1.00 56.78 354 LYS A CA 1
ATOM 2676 C C . LYS A 1 354 ? 36.762 24.717 -72.211 1.00 56.78 354 LYS A C 1
ATOM 2678 O O . LYS A 1 354 ? 37.829 25.323 -72.281 1.00 56.78 354 LYS A O 1
ATOM 2683 N N . ILE A 1 355 ? 36.180 24.160 -73.264 1.00 50.59 355 ILE A N 1
ATOM 2684 C CA . ILE A 1 355 ? 36.657 24.355 -74.638 1.00 50.59 355 ILE A CA 1
ATOM 2685 C C . ILE A 1 355 ? 35.824 25.435 -75.367 1.00 50.59 355 ILE A C 1
ATOM 2687 O O . ILE A 1 355 ? 36.268 25.943 -76.393 1.00 50.59 355 ILE A O 1
ATOM 2691 N N . ASP A 1 356 ? 34.678 25.862 -74.808 1.00 52.25 356 ASP A N 1
ATOM 2692 C CA . ASP A 1 356 ? 33.818 26.937 -75.344 1.00 52.25 356 ASP A CA 1
ATOM 2693 C C . ASP A 1 356 ? 33.094 27.735 -74.227 1.00 52.25 356 ASP A C 1
ATOM 2695 O O . ASP A 1 356 ? 33.069 27.312 -73.075 1.00 52.25 356 ASP A O 1
ATOM 2699 N N . SER A 1 357 ? 32.529 28.909 -74.534 1.00 54.00 357 SER A N 1
ATOM 2700 C CA . SER A 1 357 ? 31.870 29.820 -73.585 1.00 54.00 357 SER A CA 1
ATOM 2701 C C . SER A 1 357 ? 30.418 29.435 -73.276 1.00 54.00 357 SER A C 1
ATOM 2703 O O . SER A 1 357 ? 29.583 29.384 -74.170 1.00 54.00 357 SER A O 1
ATOM 2705 N N . PHE A 1 358 ? 30.063 29.298 -71.993 1.00 51.69 358 PHE A N 1
ATOM 2706 C CA . PHE A 1 358 ? 28.714 28.925 -71.522 1.00 51.69 358 PHE A CA 1
ATOM 2707 C C . PHE A 1 358 ? 27.606 29.984 -71.740 1.00 51.69 358 PHE A C 1
ATOM 2709 O O . PHE A 1 358 ? 26.496 29.829 -71.237 1.00 51.69 358 PHE A O 1
ATOM 2716 N N . SER A 1 359 ? 27.881 31.072 -72.463 1.00 49.38 359 SER A N 1
ATOM 2717 C CA . SER A 1 359 ? 26.999 32.240 -72.605 1.00 49.38 359 SER A CA 1
ATOM 2718 C C . SER A 1 359 ? 26.295 32.370 -73.966 1.00 49.38 359 SER A C 1
ATOM 2720 O O . SER A 1 359 ? 25.588 33.355 -74.175 1.00 49.38 359 SER A O 1
ATOM 2722 N N . SER A 1 360 ? 26.470 31.424 -74.896 1.00 47.53 360 SER A N 1
ATOM 2723 C CA . SER A 1 360 ? 26.088 31.581 -76.314 1.00 47.53 360 SER A CA 1
ATOM 2724 C C . SER A 1 360 ? 25.031 30.600 -76.851 1.00 47.53 360 SER A C 1
ATOM 2726 O O . SER A 1 360 ? 24.974 30.389 -78.062 1.00 47.53 360 SER A O 1
ATOM 2728 N N . VAL A 1 361 ? 24.168 30.014 -76.015 1.00 46.56 361 VAL A N 1
ATOM 2729 C CA . VAL A 1 361 ? 23.165 29.044 -76.505 1.00 46.56 361 VAL A CA 1
ATOM 2730 C C . VAL A 1 361 ? 21.853 29.735 -76.916 1.00 46.56 361 VAL A C 1
ATOM 2732 O O . VAL A 1 361 ? 21.234 30.441 -76.121 1.00 46.56 361 VAL A O 1
ATOM 2735 N N . ASP A 1 362 ? 21.428 29.522 -78.164 1.00 44.16 362 ASP A N 1
ATOM 2736 C CA . ASP A 1 362 ? 20.094 29.846 -78.693 1.00 44.16 362 ASP A CA 1
ATOM 2737 C C . ASP A 1 362 ? 19.068 28.804 -78.195 1.00 44.16 362 ASP A C 1
ATOM 2739 O O . ASP A 1 362 ? 19.330 27.606 -78.195 1.00 44.16 362 ASP A O 1
ATOM 2743 N N . SER A 1 363 ? 17.884 29.262 -77.775 1.00 40.41 363 SER A N 1
ATOM 2744 C CA . SER A 1 363 ? 16.728 28.461 -77.328 1.00 40.41 363 SER A CA 1
ATOM 2745 C C . SER A 1 363 ? 16.031 27.592 -78.403 1.00 40.41 363 SER A C 1
ATOM 2747 O O . SER A 1 363 ? 14.958 27.040 -78.145 1.00 40.41 363 SER A O 1
ATOM 2749 N N . GLY A 1 364 ? 16.569 27.504 -79.618 1.00 43.09 364 GLY A N 1
ATOM 2750 C CA . GLY A 1 364 ? 16.000 26.766 -80.745 1.00 43.09 364 GLY A CA 1
ATOM 2751 C C . GLY A 1 364 ? 15.998 25.240 -80.576 1.00 43.09 364 GLY A C 1
ATOM 2752 O O . GLY A 1 364 ? 16.942 24.635 -80.077 1.00 43.09 364 GLY A O 1
ATOM 2753 N N . SER A 1 365 ? 14.921 24.586 -81.026 1.00 39.56 365 SER A N 1
ATOM 2754 C CA . SER A 1 365 ? 14.815 23.121 -81.062 1.00 39.56 365 SER A CA 1
ATOM 2755 C C . SER A 1 365 ? 15.521 22.566 -82.303 1.00 39.56 365 SER A C 1
ATOM 2757 O O . SER A 1 365 ? 15.135 22.886 -83.429 1.00 39.56 365 SER A O 1
ATOM 2759 N N . HIS A 1 366 ? 16.535 21.721 -82.107 1.00 42.72 366 HIS A N 1
ATOM 2760 C CA . HIS A 1 366 ? 17.288 21.074 -83.184 1.00 42.72 366 HIS A CA 1
ATOM 2761 C C . HIS A 1 366 ? 17.010 19.561 -83.207 1.00 42.72 366 HIS A C 1
ATOM 2763 O O . HIS A 1 366 ? 17.053 18.892 -82.176 1.00 42.72 366 HIS A O 1
ATOM 2769 N N . VAL A 1 367 ? 16.681 19.021 -84.386 1.00 38.03 367 VAL A N 1
ATOM 2770 C CA . VAL A 1 367 ? 16.348 17.599 -84.593 1.00 38.03 367 VAL A CA 1
ATOM 2771 C C . VAL A 1 367 ? 17.618 16.803 -84.915 1.00 38.03 367 VAL A C 1
ATOM 2773 O O . VAL A 1 367 ? 18.405 17.218 -85.760 1.00 38.03 367 VAL A O 1
ATOM 2776 N N . VAL A 1 368 ? 17.794 15.646 -84.270 1.00 43.31 368 VAL A N 1
ATOM 2777 C CA . VAL A 1 368 ? 18.896 14.697 -84.523 1.00 43.31 368 VAL A CA 1
ATOM 2778 C C . VAL A 1 368 ? 18.617 13.912 -85.811 1.00 43.31 368 VAL A C 1
ATOM 2780 O O . VAL A 1 368 ? 17.623 13.190 -85.867 1.00 43.31 368 VAL A O 1
ATOM 2783 N N . ASP A 1 369 ? 19.472 14.025 -86.835 1.00 43.31 369 ASP A N 1
ATOM 2784 C CA . ASP A 1 369 ? 19.258 13.377 -88.147 1.00 43.31 369 ASP A CA 1
ATOM 2785 C C . ASP A 1 369 ? 20.223 12.222 -88.493 1.00 43.31 369 ASP A C 1
ATOM 2787 O O . ASP A 1 369 ? 20.106 11.643 -89.573 1.00 43.31 369 ASP A O 1
ATOM 2791 N N . GLN A 1 370 ? 21.132 11.825 -87.591 1.00 46.62 370 GLN A N 1
ATOM 2792 C CA . GLN A 1 370 ? 22.117 10.763 -87.863 1.00 46.62 370 GLN A CA 1
ATOM 2793 C C . GLN A 1 370 ? 21.942 9.521 -86.983 1.00 46.62 370 GLN A C 1
ATOM 2795 O O . GLN A 1 370 ? 21.693 9.608 -85.783 1.00 46.62 370 GLN A O 1
ATOM 2800 N N . SER A 1 371 ? 22.142 8.340 -87.582 1.00 43.41 371 SER A N 1
ATOM 2801 C CA . SER A 1 371 ? 21.948 7.034 -86.935 1.00 43.41 371 SER A CA 1
ATOM 2802 C C . SER A 1 371 ? 23.159 6.494 -86.157 1.00 43.41 371 SER A C 1
ATOM 2804 O O . SER A 1 371 ? 23.006 5.502 -85.449 1.00 43.41 371 SER A O 1
ATOM 2806 N N . THR A 1 372 ? 24.355 7.089 -86.274 1.00 47.44 372 THR A N 1
ATOM 2807 C CA . THR A 1 372 ? 25.572 6.659 -85.547 1.00 47.44 372 THR A CA 1
ATOM 2808 C C . THR A 1 372 ? 26.600 7.791 -85.408 1.00 47.44 372 THR A C 1
ATOM 2810 O O . THR A 1 372 ? 26.855 8.492 -86.385 1.00 47.44 372 THR A O 1
ATOM 2813 N N . ASN A 1 373 ? 27.254 7.912 -84.242 1.00 46.56 373 ASN A N 1
ATOM 2814 C CA . ASN A 1 373 ? 28.370 8.848 -84.012 1.00 46.56 373 ASN A CA 1
ATOM 2815 C C . ASN A 1 373 ? 29.677 8.336 -84.664 1.00 46.56 373 ASN A C 1
ATOM 2817 O O . ASN A 1 373 ? 30.110 7.230 -84.324 1.00 46.56 373 ASN A O 1
ATOM 2821 N N . PRO A 1 374 ? 30.344 9.100 -85.554 1.00 41.28 374 PRO A N 1
ATOM 2822 C CA . PRO A 1 374 ? 31.657 8.733 -86.084 1.00 41.28 374 PRO A CA 1
ATOM 2823 C C . PRO A 1 374 ? 32.769 8.944 -85.042 1.00 41.28 374 PRO A C 1
ATOM 2825 O O . PRO A 1 374 ? 32.616 9.700 -84.084 1.00 41.28 374 PRO A O 1
ATOM 2828 N N . SER A 1 375 ? 33.912 8.278 -85.241 1.00 39.59 375 SER A N 1
ATOM 2829 C CA . SER A 1 375 ? 35.106 8.409 -84.397 1.00 39.59 375 SER A CA 1
ATOM 2830 C C . SER A 1 375 ? 35.659 9.835 -84.411 1.00 39.59 375 SER A C 1
ATOM 2832 O O . SER A 1 375 ? 36.375 10.222 -85.333 1.00 39.59 375 SER A O 1
ATOM 2834 N N . GLY A 1 376 ? 35.353 10.581 -83.354 1.00 52.28 376 GLY A N 1
ATOM 2835 C CA . GLY A 1 376 ? 35.826 11.941 -83.114 1.00 52.28 376 GLY A CA 1
ATOM 2836 C C . GLY A 1 376 ? 34.663 12.905 -82.913 1.00 52.28 376 GLY A C 1
ATOM 2837 O O . GLY A 1 376 ? 33.719 12.922 -83.698 1.00 52.28 376 GLY A O 1
ATOM 2838 N N . THR A 1 377 ? 34.729 13.698 -81.843 1.00 44.56 377 THR A N 1
ATOM 2839 C CA . THR A 1 377 ? 33.738 14.725 -81.513 1.00 44.56 377 THR A CA 1
ATOM 2840 C C . THR A 1 377 ? 33.706 15.759 -82.639 1.00 44.56 377 THR A C 1
ATOM 2842 O O . THR A 1 377 ? 34.656 16.520 -82.813 1.00 44.56 377 THR A O 1
ATOM 2845 N N . VAL A 1 378 ? 32.639 15.761 -83.435 1.00 45.47 378 VAL A N 1
ATOM 2846 C CA . VAL A 1 378 ? 32.369 16.788 -84.447 1.00 45.47 378 VAL A CA 1
ATOM 2847 C C . VAL A 1 378 ? 31.125 17.581 -84.036 1.00 45.47 378 VAL A C 1
ATOM 2849 O O . VAL A 1 378 ? 30.291 17.038 -83.311 1.00 45.47 378 VAL A O 1
ATOM 2852 N N . PRO A 1 379 ? 30.961 18.840 -84.487 1.00 41.31 379 PRO A N 1
ATOM 2853 C CA . PRO A 1 379 ? 29.881 19.742 -84.050 1.00 41.31 379 PRO A CA 1
ATOM 2854 C C . PRO A 1 379 ? 28.437 19.254 -84.284 1.00 41.31 379 PRO A C 1
ATOM 2856 O O . PRO A 1 379 ? 27.496 19.964 -83.960 1.00 41.31 379 PRO A O 1
ATOM 2859 N N . THR A 1 380 ? 28.248 18.075 -84.880 1.00 42.34 380 THR A N 1
ATOM 2860 C CA . THR A 1 380 ? 26.951 17.484 -85.245 1.00 42.34 380 THR A CA 1
ATOM 2861 C C . THR A 1 380 ? 26.638 16.192 -84.481 1.00 42.34 380 THR A C 1
ATOM 2863 O O . THR A 1 380 ? 25.714 15.470 -84.851 1.00 42.34 380 THR A O 1
ATOM 2866 N N . SER A 1 381 ? 27.427 15.845 -83.462 1.00 48.31 381 SER A N 1
ATOM 2867 C CA . SER A 1 381 ? 27.178 14.668 -82.624 1.00 48.31 381 SER A CA 1
ATOM 2868 C C . SER A 1 381 ? 25.940 14.868 -81.736 1.00 48.31 381 SER A C 1
ATOM 2870 O O . SER A 1 381 ? 25.715 15.951 -81.204 1.00 48.31 381 SER A O 1
ATOM 2872 N N . ALA A 1 382 ? 25.127 13.818 -81.584 1.00 45.81 382 ALA A N 1
ATOM 2873 C CA . ALA A 1 382 ? 23.837 13.875 -80.893 1.00 45.81 382 ALA A CA 1
ATOM 2874 C C . ALA A 1 382 ? 23.996 13.984 -79.365 1.00 45.81 382 ALA A C 1
ATOM 2876 O O . ALA A 1 382 ? 24.161 12.975 -78.679 1.00 45.81 382 ALA A O 1
ATOM 2877 N N . TYR A 1 383 ? 23.920 15.204 -78.844 1.00 45.84 383 TYR A N 1
ATOM 2878 C CA . TYR A 1 383 ? 23.797 15.512 -77.419 1.00 45.84 383 TYR A CA 1
ATOM 2879 C C . TYR A 1 383 ? 22.538 16.375 -77.227 1.00 45.84 383 TYR A C 1
ATOM 2881 O O . TYR A 1 383 ? 22.162 17.118 -78.137 1.00 45.84 383 TYR A O 1
ATOM 2889 N N . GLN A 1 384 ? 21.827 16.239 -76.103 1.00 42.22 384 GLN A N 1
ATOM 2890 C CA . GLN A 1 384 ? 20.693 17.121 -75.810 1.00 42.22 384 GLN A CA 1
ATOM 2891 C C . GLN A 1 384 ? 21.204 18.467 -75.287 1.00 42.22 384 GLN A C 1
ATOM 2893 O O . GLN A 1 384 ? 22.194 18.524 -74.559 1.00 42.22 384 GLN A O 1
ATOM 2898 N N . ALA A 1 385 ? 20.501 19.549 -75.634 1.00 41.03 385 ALA A N 1
ATOM 2899 C CA . ALA A 1 385 ? 20.797 20.883 -75.122 1.00 41.03 385 ALA A CA 1
ATOM 2900 C C . ALA A 1 385 ? 20.766 20.877 -73.583 1.00 41.03 385 ALA A C 1
ATOM 2902 O O . ALA A 1 385 ? 19.735 20.581 -72.974 1.00 41.03 385 ALA A O 1
ATOM 2903 N N . GLY A 1 386 ? 21.902 21.191 -72.963 1.00 44.72 386 GLY A N 1
ATOM 2904 C CA . GLY A 1 386 ? 22.110 21.142 -71.518 1.00 44.72 386 GLY A CA 1
ATOM 2905 C C . GLY A 1 386 ? 22.992 19.993 -71.020 1.00 44.72 386 GLY A C 1
ATOM 2906 O O . GLY A 1 386 ? 23.409 20.053 -69.860 1.00 44.72 386 GLY A O 1
ATOM 2907 N N . ASP A 1 387 ? 23.327 19.006 -71.855 1.00 46.69 387 ASP A N 1
ATOM 2908 C CA . ASP A 1 387 ? 24.200 17.893 -71.472 1.00 46.69 387 ASP A CA 1
ATOM 2909 C C . ASP A 1 387 ? 25.649 18.359 -71.308 1.00 46.69 387 ASP A C 1
ATOM 2911 O O . ASP A 1 387 ? 26.248 18.896 -72.239 1.00 46.69 387 ASP A O 1
ATOM 2915 N N . VAL A 1 388 ? 26.236 18.103 -70.135 1.00 53.19 388 VAL A N 1
ATOM 2916 C CA . VAL A 1 388 ? 27.674 18.273 -69.897 1.00 53.19 388 VAL A CA 1
ATOM 2917 C C . VAL A 1 388 ? 28.374 16.936 -70.137 1.00 53.19 388 VAL A C 1
ATOM 2919 O O . VAL A 1 388 ? 28.236 15.996 -69.354 1.00 53.19 388 VAL A O 1
ATOM 2922 N N . VAL A 1 389 ? 29.141 16.840 -71.220 1.00 52.50 389 VAL A N 1
ATOM 2923 C CA . VAL A 1 389 ? 29.863 15.634 -71.635 1.00 52.50 389 VAL A CA 1
ATOM 2924 C C . VAL A 1 389 ? 31.352 15.802 -71.338 1.00 52.50 389 VAL A C 1
ATOM 2926 O O . VAL A 1 389 ? 31.967 16.799 -71.708 1.00 52.50 389 VAL A O 1
ATOM 2929 N N . LYS A 1 390 ? 31.951 14.817 -70.664 1.00 49.91 390 LYS A N 1
ATOM 2930 C CA . LYS A 1 390 ? 33.384 14.796 -70.334 1.00 49.91 390 LYS A CA 1
ATOM 2931 C C . LYS A 1 390 ? 34.171 14.066 -71.425 1.00 49.91 390 LYS A C 1
ATOM 2933 O O . LYS A 1 390 ? 33.888 12.898 -71.694 1.00 49.91 390 LYS A O 1
ATOM 2938 N N . ALA A 1 391 ? 35.176 14.705 -72.018 1.00 50.84 391 ALA A N 1
ATOM 2939 C CA . ALA A 1 391 ? 36.098 14.037 -72.934 1.00 50.84 391 ALA A CA 1
ATOM 2940 C C . ALA A 1 391 ? 37.160 13.210 -72.205 1.00 50.84 391 ALA A C 1
ATOM 2942 O O . ALA A 1 391 ? 37.411 13.354 -71.006 1.00 50.84 391 ALA A O 1
ATOM 2943 N N . ALA A 1 392 ? 37.809 12.329 -72.968 1.00 45.97 392 ALA A N 1
ATOM 2944 C CA . ALA A 1 392 ? 38.855 11.438 -72.477 1.00 45.97 392 ALA A CA 1
ATOM 2945 C C . ALA A 1 392 ? 40.097 12.178 -71.940 1.00 45.97 392 ALA A C 1
ATOM 2947 O O . ALA A 1 392 ? 40.823 11.618 -71.124 1.00 45.97 392 ALA A O 1
ATOM 2948 N N . ASP A 1 393 ? 40.327 13.423 -72.363 1.00 53.16 393 ASP A N 1
ATOM 2949 C CA . ASP A 1 393 ? 41.406 14.293 -71.876 1.00 53.16 393 ASP A CA 1
ATOM 2950 C C . ASP A 1 393 ? 41.044 15.068 -70.594 1.00 53.16 393 ASP A C 1
ATOM 2952 O O . ASP A 1 393 ? 41.883 15.773 -70.038 1.00 53.16 393 ASP A O 1
ATOM 2956 N N . GLY A 1 394 ? 39.817 14.899 -70.091 1.00 54.69 394 GLY A N 1
ATOM 2957 C CA . GLY A 1 394 ? 39.325 15.554 -68.883 1.00 54.69 394 GLY A CA 1
ATOM 2958 C C . GLY A 1 394 ? 38.591 16.874 -69.119 1.00 54.69 394 GLY A C 1
ATOM 2959 O O . GLY A 1 394 ? 38.053 17.412 -68.153 1.00 54.69 394 GLY A O 1
ATOM 2960 N N . SER A 1 395 ? 38.520 17.359 -70.359 1.00 52.12 395 SER A N 1
ATOM 2961 C CA . SER A 1 395 ? 37.805 18.587 -70.725 1.00 52.12 395 SER A CA 1
ATOM 2962 C C . SER A 1 395 ? 36.289 18.377 -70.725 1.00 52.12 395 SER A C 1
ATOM 2964 O O . SER A 1 395 ? 35.810 17.276 -71.019 1.00 52.12 395 SER A O 1
ATOM 2966 N N . PHE A 1 396 ? 35.519 19.424 -70.427 1.00 52.22 396 PHE A N 1
ATOM 2967 C CA . PHE A 1 396 ? 34.055 19.362 -70.407 1.00 52.22 396 PHE A CA 1
ATOM 2968 C C . PHE A 1 396 ? 33.453 20.156 -71.569 1.00 52.22 396 PHE A C 1
ATOM 2970 O O . PHE A 1 396 ? 33.886 21.265 -71.879 1.00 52.22 396 PHE A O 1
ATOM 2977 N N . PHE A 1 397 ? 32.433 19.576 -72.194 1.00 51.91 397 PHE A N 1
ATOM 2978 C CA . PHE A 1 397 ? 31.658 20.168 -73.279 1.00 51.91 397 PHE A CA 1
ATOM 2979 C C . PHE A 1 397 ? 30.216 20.295 -72.813 1.00 51.91 397 PHE A C 1
ATOM 2981 O O . PHE A 1 397 ? 29.706 19.355 -72.210 1.00 51.91 397 PHE A O 1
ATOM 2988 N N . ARG A 1 398 ? 29.551 21.414 -73.100 1.00 47.34 398 ARG A N 1
ATOM 2989 C CA . ARG A 1 398 ? 28.097 21.523 -72.960 1.00 47.34 398 ARG A CA 1
ATOM 2990 C C . ARG A 1 398 ? 27.497 21.670 -74.349 1.00 47.34 398 ARG A C 1
ATOM 2992 O O . ARG A 1 398 ? 27.950 22.540 -75.088 1.00 47.34 398 ARG A O 1
ATOM 2999 N N . SER A 1 399 ? 26.562 20.791 -74.704 1.00 48.06 399 SER A N 1
ATOM 3000 C CA . SER A 1 399 ? 25.781 20.929 -75.940 1.00 48.06 399 SER A CA 1
ATOM 3001 C C . SER A 1 399 ? 24.584 21.837 -75.751 1.00 48.06 399 SER A C 1
ATOM 3003 O O . SER A 1 399 ? 24.026 21.869 -74.629 1.00 48.06 399 SER A O 1
#

Radius of gyration: 60.04 Å; chains: 1; bounding box: 113×115×166 Å

pLDDT: mean 74.03, std 17.07, range [38.03, 97.69]

Sequence (399 aa):
MGSELQLTGLASGFDWAPVVDQLIELERVPQNRLIAEKQRNEEKISDLDLLKSQLDALNTSSKALQDEDLFQARKVGAIGNSSGLVATANAGAITGEFEISVESLATKTEMSSSNRSSKKLGGGIDPTQSLQNLPLHTAITEGTFTIDGRTFNITSLSITLQDLLDDINAQVSTIAGVNPENDSSAVTVSYEAASDKIVIDSGEKLPGAGSKLPVLGSSTDTSNFLQAMRLLSRTTEWTDADIEAGSGVSTFNAGDESKAWLRSDDVNSFVSPGDPRSYAEINGKLYERVSLENQYDSYTNYIAGDRVYNQGFLYEAVSAIPSSTWDGTQINIGDKVRHGAKSYELLVDLETYKIDSFSSVDSGSHVVDQSTNPSGTVPTSAYQAGDVVKAADGSFFRS

Secondary structure (DSSP, 8-state):
---------TTS----HHHHHHHHHHHTHHHHHHHHHHHHHHHHHHHHHHHHHHHHHHHHHHHHHT-HHHHH-------SS-SS------TTPPPS--------PPPP----GGGS-S--TTPPP-TTSBGGGS--SSPPPSEEEEETTEEEEE--TTSBHHHHHHHHHHGGGT-----TT-S-PPPEEEEETTTTEEEEE----STTS---PPPB--TT----HHHHTTTTS----PPPP---TT-SPEEP-TT-TT-----TT-TTS---TT-GGGEEEETTEEEE----SEEP-TTS---TT-EEEETTEEEE-SSPPP-SB--S---STT-EEEETTEEEE--S-TTTTBSS-TT-----------SS--SS--TTS---TT-EEE-TTS-EEE-

Foldseek 3Di:
DDDDPPDDDPPDPDDCPVVVVVVVVVVCPVVVVVVVVVVVVVVVVVVVVVVVVVVVVVVVVVVVVPDPQVVQADDDDDDPPCPPDDDHDGRVDDDDDDDDDDPDDDDDPDPDCPPVDPLDQDDFFDQQAFQQRHSFPDRKDFWWWDKQFFIDGRPDSRDGNVVSQVVLQVCLDPTDGDNVVPDSFGFHWDADRVVSDIDTDRNDQDPPPVDDDIDTGDPPTDICVCVRRVVVVDDDDDDADDDDDPALEAEDDVPCLFDFADACVAVVDHDDVRRNSQWYDDPRDIDGDDDPAAADDLPDWDAAQHWHDHPRDIDGDNHTQDPAAPPLPDAQAQDWHDDPSDIDGRHDRLVVQEPDDPPDDDPDDDDQDDDDDDPDDDPNDDDDQQDWDADPVRGTDGD